Protein AF-A0A3B6I7L6-F1 (afdb_monomer_lite)

Structure (mmCIF, N/CA/C/O backbone):
data_AF-A0A3B6I7L6-F1
#
_entry.id   AF-A0A3B6I7L6-F1
#
loop_
_atom_site.group_PDB
_atom_site.id
_atom_site.type_symbol
_atom_site.label_atom_id
_atom_site.label_alt_id
_atom_site.label_comp_id
_atom_site.label_asym_id
_atom_site.label_entity_id
_atom_site.label_seq_id
_atom_site.pdbx_PDB_ins_code
_atom_site.Cartn_x
_atom_site.Cartn_y
_atom_site.Cartn_z
_atom_site.occupancy
_atom_site.B_iso_or_equiv
_atom_site.auth_seq_id
_atom_site.auth_comp_id
_atom_site.auth_asym_id
_atom_site.auth_atom_id
_atom_site.pdbx_PDB_model_num
ATOM 1 N N . MET A 1 1 ? -26.886 33.917 -8.156 1.00 46.56 1 MET A N 1
ATOM 2 C CA . MET A 1 1 ? -27.695 32.728 -7.798 1.00 46.56 1 MET A CA 1
ATOM 3 C C . MET A 1 1 ? -28.020 31.845 -9.004 1.00 46.56 1 MET A C 1
ATOM 5 O O . MET A 1 1 ? -27.773 30.655 -8.909 1.00 46.56 1 MET A O 1
ATOM 9 N N . HIS A 1 2 ? -28.487 32.374 -10.147 1.00 42.12 2 HIS A N 1
ATOM 10 C CA . HIS A 1 2 ? -28.883 31.523 -11.289 1.00 42.12 2 HIS A CA 1
ATOM 11 C C . HIS A 1 2 ? -27.739 30.730 -11.961 1.00 42.12 2 HIS A C 1
ATOM 13 O O . HIS A 1 2 ? -27.967 29.593 -12.353 1.00 42.12 2 HIS A O 1
ATOM 19 N N . LEU A 1 3 ? -26.518 31.282 -12.040 1.00 40.34 3 LEU A N 1
ATOM 20 C CA . LEU A 1 3 ? -25.343 30.566 -12.575 1.00 40.34 3 LEU A CA 1
ATOM 21 C C . LEU A 1 3 ? -24.827 29.459 -11.636 1.00 40.34 3 LEU A C 1
ATOM 23 O O . LEU A 1 3 ? -24.464 28.384 -12.095 1.00 40.34 3 LEU A O 1
ATOM 27 N N . TRP A 1 4 ? -24.875 29.680 -10.317 1.00 51.03 4 TRP A N 1
ATOM 28 C CA . TRP A 1 4 ? -24.400 28.702 -9.325 1.00 51.03 4 TRP A CA 1
ATOM 29 C C . TRP A 1 4 ? -25.272 27.442 -9.269 1.00 51.03 4 TRP A C 1
ATOM 31 O O . TRP A 1 4 ? -24.740 26.346 -9.141 1.00 51.03 4 TRP A O 1
ATOM 41 N N . ASN A 1 5 ? -26.594 27.573 -9.426 1.00 50.09 5 ASN A N 1
ATOM 42 C CA . ASN A 1 5 ? -27.493 26.412 -9.448 1.00 50.09 5 ASN A CA 1
ATOM 43 C C . ASN A 1 5 ? -27.327 25.531 -10.696 1.00 50.09 5 ASN A C 1
ATOM 45 O O . ASN A 1 5 ? -27.666 24.353 -10.639 1.00 50.09 5 ASN A O 1
ATOM 49 N N . ILE A 1 6 ? -26.820 26.079 -11.806 1.00 53.12 6 ILE A N 1
ATOM 50 C CA . ILE A 1 6 ? -26.620 25.321 -13.050 1.00 53.12 6 ILE A CA 1
ATOM 51 C C . ILE A 1 6 ? -25.268 24.595 -13.024 1.00 53.12 6 ILE A C 1
ATOM 53 O O . ILE A 1 6 ? -25.212 23.418 -13.364 1.00 53.12 6 ILE A O 1
ATOM 57 N N . GLU A 1 7 ? -24.196 25.249 -12.568 1.00 57.66 7 GLU A N 1
ATOM 58 C CA . GLU A 1 7 ? -22.850 24.650 -12.550 1.00 57.66 7 GLU A CA 1
ATOM 59 C C . GLU A 1 7 ? -22.595 23.734 -11.340 1.00 57.66 7 GLU A C 1
ATOM 61 O O . GLU A 1 7 ? -21.849 22.763 -11.452 1.00 57.66 7 GLU A O 1
ATOM 66 N N . LEU A 1 8 ? -23.226 23.995 -10.187 1.00 63.06 8 LEU A N 1
ATOM 67 C CA . LEU A 1 8 ? -22.983 23.258 -8.935 1.00 63.06 8 LEU A CA 1
ATOM 68 C C . LEU A 1 8 ? -24.173 22.401 -8.481 1.00 63.06 8 LEU A C 1
ATOM 70 O O . LEU A 1 8 ? -24.167 21.889 -7.363 1.00 63.06 8 LEU A O 1
ATOM 74 N N . GLY A 1 9 ? -25.182 22.194 -9.334 1.00 63.81 9 GLY A N 1
ATOM 75 C CA . GLY A 1 9 ? -26.376 21.406 -8.992 1.00 63.81 9 GLY A CA 1
ATOM 76 C C . GLY A 1 9 ? -26.075 19.961 -8.562 1.00 63.81 9 GLY A C 1
ATOM 77 O O . GLY A 1 9 ? -26.798 19.408 -7.738 1.00 63.81 9 GLY A O 1
ATOM 78 N N . ASN A 1 10 ? -24.967 19.390 -9.052 1.00 76.50 10 ASN A N 1
ATOM 79 C CA . ASN A 1 10 ? -24.486 18.044 -8.711 1.00 76.50 10 ASN A CA 1
ATOM 80 C C . ASN A 1 10 ? -23.402 18.033 -7.615 1.00 76.50 10 ASN A C 1
ATOM 82 O O . ASN A 1 10 ? -22.779 17.000 -7.371 1.00 76.50 10 ASN A O 1
ATOM 86 N N . LEU A 1 11 ? -23.117 19.172 -6.976 1.00 78.81 11 LEU A N 1
ATOM 87 C CA . LEU A 1 11 ? -22.055 19.259 -5.980 1.00 78.81 11 LEU A CA 1
ATOM 88 C C . LEU A 1 11 ? -22.456 18.527 -4.692 1.00 78.81 11 LEU A C 1
ATOM 90 O O . LEU A 1 11 ? -23.230 19.035 -3.885 1.00 78.81 11 LEU A O 1
ATOM 94 N N . CYS A 1 12 ? -21.877 17.346 -4.477 1.00 82.56 12 CYS A N 1
ATOM 95 C CA . CYS A 1 12 ? -22.186 16.512 -3.313 1.00 82.56 12 CYS A CA 1
ATOM 96 C C . CYS A 1 12 ? -21.400 16.874 -2.047 1.00 82.56 12 CYS A C 1
ATOM 98 O O . CYS A 1 12 ? -21.863 16.582 -0.940 1.00 82.56 12 CYS A O 1
ATOM 100 N N . ILE A 1 13 ? -20.210 17.469 -2.195 1.00 84.69 13 ILE A N 1
ATOM 101 C CA . ILE A 1 13 ? -19.285 17.777 -1.098 1.00 84.69 13 ILE A CA 1
ATOM 102 C C . ILE A 1 13 ? -18.725 19.184 -1.301 1.00 84.69 13 ILE A C 1
ATOM 104 O O . ILE A 1 13 ? -18.129 19.466 -2.337 1.00 84.69 13 ILE A O 1
ATOM 108 N N . LEU A 1 14 ? -18.857 20.048 -0.294 1.00 82.31 14 LEU A N 1
ATOM 109 C CA . LEU A 1 14 ? -18.312 21.404 -0.315 1.00 82.31 14 LEU A CA 1
ATOM 110 C C . LEU A 1 14 ? -17.465 21.671 0.930 1.00 82.31 14 LEU A C 1
ATOM 112 O O . LEU A 1 14 ? -17.894 21.450 2.065 1.00 82.31 14 LEU A O 1
ATOM 116 N N . LYS A 1 15 ? -16.255 22.191 0.718 1.00 85.56 15 LYS A N 1
ATOM 117 C CA . LYS A 1 15 ? -15.345 22.625 1.777 1.00 85.56 15 LYS A CA 1
ATOM 118 C C . LYS A 1 15 ? -14.801 24.008 1.444 1.00 85.56 15 LYS A C 1
ATOM 120 O O . LYS A 1 15 ? -14.051 24.151 0.487 1.00 85.56 15 LYS A O 1
ATOM 125 N N . ILE A 1 16 ? -15.171 25.010 2.236 1.00 84.75 16 ILE A N 1
ATOM 126 C CA . ILE A 1 16 ? -14.876 26.416 1.939 1.00 84.75 16 ILE A CA 1
ATOM 127 C C . ILE A 1 16 ? -14.523 27.196 3.207 1.00 84.75 16 ILE A C 1
ATOM 129 O O . ILE A 1 16 ? -15.007 26.892 4.300 1.00 84.75 16 ILE A O 1
ATOM 133 N N . ALA A 1 17 ? -13.661 28.199 3.051 1.00 82.50 17 ALA A N 1
ATOM 134 C CA . ALA A 1 17 ? -13.371 29.189 4.077 1.00 82.50 17 ALA A CA 1
ATOM 135 C C . ALA A 1 17 ? -14.077 30.509 3.758 1.00 82.50 17 ALA A C 1
ATOM 137 O O . ALA A 1 17 ? -14.046 30.966 2.618 1.00 82.50 17 ALA A O 1
ATOM 138 N N . VAL A 1 18 ? -14.699 31.113 4.768 1.00 79.88 18 VAL A N 1
ATOM 139 C CA . VAL A 1 18 ? -15.426 32.383 4.669 1.00 79.88 18 VAL A CA 1
ATOM 140 C C . VAL A 1 18 ? -14.917 33.351 5.734 1.00 79.88 18 VAL A C 1
ATOM 142 O O . VAL A 1 18 ? -14.583 32.947 6.851 1.00 79.88 18 VAL A O 1
ATOM 145 N N . ASP A 1 19 ? -14.831 34.637 5.390 1.00 76.75 19 ASP A N 1
ATOM 146 C CA . ASP A 1 19 ? -14.319 35.657 6.314 1.00 76.75 19 ASP A CA 1
ATOM 147 C C . ASP A 1 19 ? -15.280 35.883 7.498 1.00 76.75 19 ASP A C 1
ATOM 149 O O . ASP A 1 19 ? -14.841 36.047 8.634 1.00 76.75 19 ASP A O 1
ATOM 153 N N . GLY A 1 20 ? -16.589 35.755 7.261 1.00 73.50 20 GLY A N 1
ATOM 154 C CA . GLY A 1 20 ? -17.639 35.736 8.278 1.00 73.50 20 GLY A CA 1
ATOM 155 C C . GLY A 1 20 ? -18.839 34.905 7.823 1.00 73.50 20 GLY A C 1
ATOM 156 O O . GLY A 1 20 ? -18.919 34.518 6.659 1.00 73.50 20 GLY A O 1
ATOM 157 N N . LEU A 1 21 ? -19.750 34.613 8.753 1.00 70.69 21 LEU A N 1
ATOM 158 C CA . LEU A 1 21 ? -21.004 33.911 8.475 1.00 70.69 21 LEU A CA 1
ATOM 159 C C . LEU A 1 21 ? -22.167 34.737 9.037 1.00 70.69 21 LEU A C 1
ATOM 161 O O . LEU A 1 21 ? -22.305 34.863 10.254 1.00 70.69 21 LEU A O 1
ATOM 165 N N . SER A 1 22 ? -22.968 35.338 8.163 1.00 66.50 22 SER A N 1
ATOM 166 C CA . SER A 1 22 ? -24.210 36.027 8.514 1.00 66.50 22 SER A CA 1
ATOM 167 C C . SER A 1 22 ? -25.404 35.069 8.477 1.00 66.50 22 SER A C 1
ATOM 169 O O . SER A 1 22 ? -25.329 33.978 7.911 1.00 66.50 22 SER A O 1
ATOM 171 N N . VAL A 1 23 ? -26.534 35.483 9.060 1.00 61.34 23 VAL A N 1
ATOM 172 C CA . VAL A 1 23 ? -27.793 34.713 9.007 1.00 61.34 23 VAL A CA 1
ATOM 173 C C . VAL A 1 23 ? -28.225 34.456 7.554 1.00 61.34 23 VAL A C 1
ATOM 175 O O . VAL A 1 23 ? -28.675 33.359 7.242 1.00 61.34 23 VAL A O 1
ATOM 178 N N . ASN A 1 24 ? -27.989 35.415 6.652 1.00 59.25 24 ASN A N 1
ATOM 179 C CA . ASN A 1 24 ? -28.348 35.315 5.233 1.00 59.25 24 ASN A CA 1
ATOM 180 C C . ASN A 1 24 ? -27.401 34.399 4.429 1.00 59.25 24 ASN A C 1
ATOM 182 O O . ASN A 1 24 ? -27.787 33.886 3.382 1.00 59.25 24 ASN A O 1
ATOM 186 N N . ASP A 1 25 ? -26.170 34.156 4.899 1.00 62.97 25 ASP A N 1
ATOM 187 C CA . ASP A 1 25 ? -25.215 33.277 4.199 1.00 62.97 25 ASP A CA 1
ATOM 188 C C . ASP A 1 25 ? -25.602 31.797 4.322 1.00 62.97 25 ASP A C 1
ATOM 190 O O . ASP A 1 25 ? -25.309 30.989 3.438 1.00 62.97 25 ASP A O 1
ATOM 194 N N . VAL A 1 26 ? -26.315 31.443 5.397 1.00 63.81 26 VAL A N 1
ATOM 195 C CA . VAL A 1 26 ? -26.872 30.097 5.590 1.00 63.81 26 VAL A CA 1
ATOM 196 C C . VAL A 1 26 ? -27.931 29.788 4.525 1.00 63.81 26 VAL A C 1
ATOM 198 O O . VAL A 1 26 ? -28.040 28.641 4.094 1.00 63.81 26 VAL A O 1
ATOM 201 N N . ASP A 1 27 ? -28.650 30.800 4.031 1.00 63.44 27 ASP A N 1
ATOM 202 C CA . ASP A 1 27 ? -29.671 30.633 2.992 1.00 63.44 27 ASP A CA 1
ATOM 203 C C . ASP A 1 27 ? -29.086 30.322 1.612 1.00 63.44 27 ASP A C 1
ATOM 205 O O . ASP A 1 27 ? -29.708 29.612 0.828 1.00 63.44 27 ASP A O 1
ATOM 209 N N . ILE A 1 28 ? -27.869 30.777 1.306 1.00 61.56 28 ILE A N 1
ATOM 210 C CA . ILE A 1 28 ? -27.214 30.464 0.024 1.00 61.56 28 ILE A CA 1
ATOM 211 C C . ILE A 1 28 ? -26.901 28.963 -0.066 1.00 61.56 28 ILE A C 1
ATOM 213 O O . ILE A 1 28 ? -27.031 28.355 -1.128 1.00 61.56 28 ILE A O 1
ATOM 217 N N . LEU A 1 29 ? -26.555 28.341 1.064 1.00 63.69 29 LEU A N 1
ATOM 218 C CA . LEU A 1 29 ? -26.261 26.908 1.155 1.00 63.69 29 LEU A CA 1
ATOM 219 C C . LEU A 1 29 ? -27.509 26.036 0.967 1.00 63.69 29 LEU A C 1
ATOM 221 O O . LEU A 1 29 ? -27.386 24.887 0.551 1.00 63.69 29 LEU A O 1
ATOM 225 N N . ARG A 1 30 ? -28.704 26.597 1.203 1.00 65.00 30 ARG A N 1
ATOM 226 C CA . ARG A 1 30 ? -29.997 25.937 0.955 1.00 65.00 30 ARG A CA 1
ATOM 227 C C . ARG A 1 30 ? -30.275 25.703 -0.533 1.00 65.00 30 ARG A C 1
ATOM 229 O O . ARG A 1 30 ? -31.152 24.913 -0.864 1.00 65.00 30 ARG A O 1
ATOM 236 N N . GLY A 1 31 ? -29.563 26.393 -1.427 1.00 65.50 31 GLY A N 1
ATOM 237 C CA . GLY A 1 31 ? -29.753 26.299 -2.876 1.00 65.50 31 GLY A CA 1
ATOM 238 C C . GLY A 1 31 ? -29.093 25.091 -3.547 1.00 65.50 31 GLY A C 1
ATOM 239 O O . GLY A 1 31 ? -29.292 24.914 -4.743 1.00 65.50 31 GLY A O 1
ATOM 240 N N . LEU A 1 32 ? -28.317 24.272 -2.821 1.00 74.44 32 LEU A N 1
ATOM 241 C CA . LEU A 1 32 ? -27.542 23.160 -3.388 1.00 74.44 32 LEU A CA 1
ATOM 242 C C . LEU A 1 32 ? -28.228 21.801 -3.127 1.00 74.44 32 LEU A C 1
ATOM 244 O O . LEU A 1 32 ? -28.000 21.193 -2.080 1.00 74.44 32 LEU A O 1
ATOM 248 N N . PRO A 1 33 ? -29.046 21.282 -4.066 1.00 75.75 33 PRO A N 1
ATOM 249 C CA . PRO A 1 33 ? -29.928 20.140 -3.810 1.00 75.75 33 PRO A CA 1
ATOM 250 C C . PRO A 1 33 ? -29.195 18.801 -3.642 1.00 75.75 33 PRO A C 1
ATOM 252 O O . PRO A 1 33 ? -29.724 17.901 -2.997 1.00 75.75 33 PRO A O 1
ATOM 255 N N . ALA A 1 34 ? -27.991 18.651 -4.203 1.00 80.69 34 ALA A N 1
ATOM 256 C CA . ALA A 1 34 ? -27.191 17.429 -4.090 1.00 80.69 34 ALA A CA 1
ATOM 257 C C . ALA A 1 34 ? -26.204 17.446 -2.908 1.00 80.69 34 ALA A C 1
ATOM 259 O O . ALA A 1 34 ? -25.501 16.459 -2.692 1.00 80.69 34 ALA A O 1
ATOM 260 N N . LEU A 1 35 ? -26.121 18.539 -2.139 1.00 84.50 35 LEU A N 1
ATOM 261 C CA . LEU A 1 35 ? -25.069 18.718 -1.142 1.00 84.50 35 LEU A CA 1
ATOM 262 C C . LEU A 1 35 ? -25.280 17.818 0.082 1.00 84.50 35 LEU A C 1
ATOM 264 O O . LEU A 1 35 ? -26.061 18.115 0.982 1.00 84.50 35 LEU A O 1
ATOM 268 N N . THR A 1 36 ? -24.517 16.729 0.136 1.00 88.94 36 THR A N 1
ATOM 269 C CA . THR A 1 36 ? -24.565 15.743 1.226 1.00 88.94 36 THR A CA 1
ATOM 270 C C . THR A 1 36 ? -23.543 15.998 2.332 1.00 88.94 36 THR A C 1
ATOM 272 O O . THR A 1 36 ? -23.755 15.558 3.463 1.00 88.94 36 THR A O 1
ATOM 275 N N . ALA A 1 37 ? -22.457 16.726 2.054 1.00 89.00 37 ALA A N 1
ATOM 276 C CA . ALA A 1 37 ? -21.430 17.043 3.043 1.00 89.00 37 ALA A CA 1
ATOM 277 C C . ALA A 1 37 ? -20.920 18.483 2.916 1.00 89.00 37 ALA A C 1
ATOM 279 O O . ALA A 1 37 ? -20.430 18.889 1.864 1.00 89.00 37 ALA A O 1
ATOM 280 N N . LEU A 1 38 ? -20.957 19.231 4.020 1.00 86.25 38 LEU A N 1
ATOM 281 C CA . LEU A 1 38 ? -20.514 20.621 4.078 1.00 86.25 38 LEU A CA 1
ATOM 282 C C . LEU A 1 38 ? -19.487 20.839 5.193 1.00 86.25 38 LEU A C 1
ATOM 284 O O . LEU A 1 38 ? -19.699 20.451 6.340 1.00 86.25 38 LEU A O 1
ATOM 288 N N . SER A 1 39 ? -18.373 21.496 4.869 1.00 90.50 39 SER A N 1
ATOM 289 C CA . SER A 1 39 ? -17.377 21.975 5.833 1.00 90.50 39 SER A CA 1
ATOM 290 C C . SER A 1 39 ? -17.109 23.468 5.658 1.00 90.50 39 SER A C 1
ATOM 292 O O . SER A 1 39 ? -16.466 23.868 4.689 1.00 90.50 39 SER A O 1
ATOM 294 N N . LEU A 1 40 ? -17.543 24.277 6.624 1.00 86.94 40 LEU A N 1
ATOM 295 C CA . LEU A 1 40 ? -17.313 25.721 6.655 1.00 86.94 40 LEU A CA 1
ATOM 296 C C . LEU A 1 40 ? -16.207 26.081 7.646 1.00 86.94 40 LEU A C 1
ATOM 298 O O . LEU A 1 40 ? -16.237 25.678 8.811 1.00 86.94 40 LEU A O 1
ATOM 302 N N . TYR A 1 41 ? -15.250 26.875 7.177 1.00 85.19 41 TYR A N 1
ATOM 303 C CA . TYR A 1 41 ? -14.178 27.459 7.977 1.00 85.19 41 TYR A CA 1
ATOM 304 C C . TYR A 1 41 ? -14.440 28.961 8.106 1.00 85.19 41 TYR A C 1
ATOM 306 O O . TYR A 1 41 ? -14.166 29.724 7.187 1.00 85.19 41 TYR A O 1
ATOM 314 N N . VAL A 1 42 ? -15.019 29.375 9.228 1.00 83.75 42 VAL A N 1
ATOM 315 C CA . VAL A 1 42 ? -15.433 30.751 9.504 1.00 83.75 42 VAL A CA 1
ATOM 316 C C . VAL A 1 42 ? -14.306 31.470 10.234 1.00 83.75 42 VAL A C 1
ATOM 318 O O . VAL A 1 42 ? -13.971 31.129 11.371 1.00 83.75 42 VAL A O 1
ATOM 321 N N . LYS A 1 43 ? -13.706 32.469 9.584 1.00 79.56 43 LYS A N 1
ATOM 322 C CA . LYS A 1 43 ? -12.567 33.199 10.146 1.00 79.56 43 LYS A CA 1
ATOM 323 C C . LYS A 1 43 ? -12.979 34.082 11.323 1.00 79.56 43 LYS A C 1
ATOM 325 O O . LYS A 1 43 ? -12.320 34.035 12.361 1.00 79.56 43 LYS A O 1
ATOM 330 N N . LYS A 1 44 ? -14.071 34.842 11.188 1.00 73.62 44 LYS A N 1
ATOM 331 C CA . LYS A 1 44 ? -14.616 35.740 12.215 1.00 73.62 44 LYS A CA 1
ATOM 332 C C . LYS A 1 44 ? -16.026 35.313 12.622 1.00 73.62 44 LYS A C 1
ATOM 334 O O . LYS A 1 44 ? -16.944 35.342 11.803 1.00 73.62 44 LYS A O 1
ATOM 339 N N . SER A 1 45 ? -16.203 34.934 13.888 1.00 66.88 45 SER A N 1
ATOM 340 C CA . SER A 1 45 ? -17.530 34.592 14.416 1.00 66.88 45 SER A CA 1
ATOM 341 C C . SER A 1 45 ? -18.453 35.817 14.426 1.00 66.88 45 SER A C 1
ATOM 343 O O . SER A 1 45 ? -18.001 36.913 14.782 1.00 66.88 45 SER A O 1
ATOM 345 N N . PRO A 1 46 ? -19.735 35.666 14.051 1.00 66.88 46 PRO A N 1
ATOM 346 C CA . PRO A 1 46 ? -20.692 36.760 14.127 1.00 66.88 46 PRO A CA 1
ATOM 347 C C . PRO A 1 46 ? -20.974 37.136 15.585 1.00 66.88 46 PRO A C 1
ATOM 349 O O . PRO A 1 46 ? -21.019 36.282 16.464 1.00 66.88 46 PRO A O 1
ATOM 352 N N . GLY A 1 47 ? -21.220 38.424 15.837 1.00 60.88 47 GLY A N 1
ATOM 353 C CA . GLY A 1 47 ? -21.680 38.910 17.146 1.00 60.88 47 GLY A CA 1
ATOM 354 C C . GLY A 1 47 ? -23.158 38.615 17.438 1.00 60.88 47 GLY A C 1
ATOM 355 O O . GLY A 1 47 ? -23.687 39.119 18.420 1.00 60.88 47 GLY A O 1
ATOM 356 N N . ILE A 1 48 ? -23.825 37.847 16.571 1.00 68.06 48 ILE A N 1
ATOM 357 C CA . ILE A 1 48 ? -25.247 37.498 16.639 1.00 68.06 48 ILE A CA 1
ATOM 358 C C . ILE A 1 48 ? -25.422 35.977 16.544 1.00 68.06 48 ILE A C 1
ATOM 360 O O . ILE A 1 48 ? -24.578 35.282 15.975 1.00 68.06 48 ILE A O 1
ATOM 364 N N . LYS A 1 49 ? -26.527 35.460 17.091 1.00 72.06 49 LYS A N 1
ATOM 365 C CA . LYS A 1 49 ? -26.867 34.029 17.069 1.00 72.06 49 LYS A CA 1
ATOM 366 C C . LYS A 1 49 ? -27.204 33.568 15.647 1.00 72.06 49 LYS A C 1
ATOM 368 O O . LYS A 1 49 ? -28.059 34.160 14.994 1.00 72.06 49 LYS A O 1
ATOM 373 N N . ILE A 1 50 ? -26.559 32.497 15.185 1.00 77.00 50 ILE A N 1
ATOM 374 C CA . ILE A 1 50 ? -26.865 31.837 13.909 1.00 77.00 50 ILE A CA 1
ATOM 375 C C . ILE A 1 50 ? -27.974 30.812 14.153 1.00 77.00 50 ILE A C 1
ATOM 377 O O . ILE A 1 50 ? -27.861 29.981 15.057 1.00 77.00 50 ILE A O 1
ATOM 381 N N . ILE A 1 51 ? -29.031 30.861 13.343 1.00 77.81 51 ILE A N 1
ATOM 382 C CA . ILE A 1 51 ? -30.195 29.979 13.467 1.00 77.81 51 ILE A CA 1
ATOM 383 C C . ILE A 1 51 ? -30.318 29.120 12.207 1.00 77.81 51 ILE A C 1
ATOM 385 O O . ILE A 1 51 ? -30.504 29.634 11.106 1.00 77.81 51 ILE A O 1
ATOM 389 N N . PHE A 1 52 ? -30.244 27.802 12.380 1.00 81.69 52 PHE A N 1
ATOM 390 C CA . PHE A 1 52 ? -30.583 26.813 11.362 1.00 81.69 52 PHE A CA 1
ATOM 391 C C . PHE A 1 52 ? -32.051 26.417 11.552 1.00 81.69 52 PHE A C 1
ATOM 393 O O . PHE A 1 52 ? -32.360 25.646 12.457 1.00 81.69 52 PHE A O 1
ATOM 400 N N . GLY A 1 53 ? -32.942 26.996 10.740 1.00 74.56 53 GLY A N 1
ATOM 401 C CA . GLY A 1 53 ? -34.397 26.779 10.812 1.00 74.56 53 GLY A CA 1
ATOM 402 C C . GLY A 1 53 ? -34.965 25.777 9.794 1.00 74.56 53 GLY A C 1
ATOM 403 O O . GLY A 1 53 ? -34.268 25.370 8.864 1.00 74.56 53 GLY A O 1
ATOM 404 N N . MET A 1 54 ? -36.259 25.458 9.947 1.00 65.62 54 MET A N 1
ATOM 405 C CA . MET A 1 54 ? -37.061 24.421 9.249 1.00 65.62 54 MET A CA 1
ATOM 406 C C . MET A 1 54 ? -37.311 24.636 7.729 1.00 65.62 54 MET A C 1
ATOM 408 O O . MET A 1 54 ? -38.296 24.159 7.171 1.00 65.62 54 MET A O 1
ATOM 412 N N . ALA A 1 55 ? -36.463 25.363 7.000 1.00 56.38 55 ALA A N 1
ATOM 413 C CA . ALA A 1 55 ? -36.664 25.554 5.558 1.00 56.38 55 ALA A CA 1
ATOM 414 C C . ALA A 1 55 ? -35.974 24.444 4.743 1.00 56.38 55 ALA A C 1
ATOM 416 O O . ALA A 1 55 ? -34.822 24.108 5.008 1.00 56.38 55 ALA A O 1
ATOM 417 N N . ALA A 1 56 ? -36.660 23.932 3.714 1.00 55.31 56 ALA A N 1
ATOM 418 C CA . ALA A 1 56 ? -36.384 22.718 2.922 1.00 55.31 56 ALA A CA 1
ATOM 419 C C . ALA A 1 56 ? -34.995 22.560 2.239 1.00 55.31 56 ALA A C 1
ATOM 421 O O . ALA A 1 56 ? -34.807 21.640 1.446 1.00 55.31 56 ALA A O 1
ATOM 422 N N . GLY A 1 57 ? -34.015 23.419 2.517 1.00 61.22 57 GLY A N 1
ATOM 423 C CA . GLY A 1 57 ? -32.734 23.482 1.809 1.00 61.22 57 GLY A CA 1
ATOM 424 C C . GLY A 1 57 ? -31.641 22.508 2.249 1.00 61.22 57 GLY A C 1
ATOM 425 O O . GLY A 1 57 ? -30.668 22.341 1.526 1.00 61.22 57 GLY A O 1
ATOM 426 N N . PHE A 1 58 ? -31.763 21.862 3.412 1.00 70.94 58 PHE A N 1
ATOM 427 C CA . PHE A 1 58 ? -30.724 20.959 3.940 1.00 70.94 58 PHE A CA 1
ATOM 428 C C . PHE A 1 58 ? -31.137 19.486 3.956 1.00 70.94 58 PHE A C 1
ATOM 430 O O . PHE A 1 58 ? -30.533 18.663 4.641 1.00 70.94 58 PHE A O 1
ATOM 437 N N . THR A 1 59 ? -32.172 19.127 3.204 1.00 76.75 59 THR A N 1
ATOM 438 C CA . THR A 1 59 ? -32.720 17.767 3.201 1.00 76.75 59 THR A CA 1
ATOM 439 C C . THR A 1 59 ? -31.730 16.730 2.675 1.00 76.75 59 THR A C 1
ATOM 441 O O . THR A 1 59 ? -31.762 15.601 3.138 1.00 76.75 59 THR A O 1
ATOM 444 N N . ALA A 1 60 ? -30.809 17.072 1.771 1.00 81.88 60 ALA A N 1
ATOM 445 C CA . ALA A 1 60 ? -29.778 16.137 1.307 1.00 81.88 60 ALA A CA 1
ATOM 446 C C . ALA A 1 60 ? -28.578 16.011 2.265 1.00 81.88 60 ALA A C 1
ATOM 448 O O . ALA A 1 60 ? -27.803 15.054 2.160 1.00 81.88 60 ALA A O 1
ATOM 449 N N . LEU A 1 61 ? -28.409 16.960 3.191 1.00 85.06 61 LEU A N 1
ATOM 450 C CA . LEU A 1 61 ? -27.198 17.094 3.991 1.00 85.06 61 LEU A CA 1
ATOM 451 C C . LEU A 1 61 ? -27.116 15.993 5.054 1.00 85.06 61 LEU A C 1
ATOM 453 O O . LEU A 1 61 ? -27.972 15.893 5.924 1.00 85.06 61 LEU A O 1
ATOM 457 N N . LYS A 1 62 ? -26.045 15.195 5.000 1.00 89.62 62 LYS A N 1
ATOM 458 C CA . LYS A 1 62 ? -25.735 14.103 5.939 1.00 89.62 62 LYS A CA 1
ATOM 459 C C . LYS A 1 62 ? -24.582 14.439 6.882 1.00 89.62 62 LYS A C 1
ATOM 461 O O . LYS A 1 62 ? -24.490 13.865 7.967 1.00 89.62 62 LYS A O 1
ATOM 466 N N . TYR A 1 63 ? -23.709 15.365 6.484 1.00 90.31 63 TYR A N 1
ATOM 467 C CA . TYR A 1 63 ? -22.555 15.803 7.264 1.00 90.31 63 TYR A CA 1
ATOM 468 C C . TYR A 1 63 ? -22.417 17.326 7.271 1.00 90.31 63 TYR A C 1
ATOM 470 O O . TYR A 1 63 ? -22.319 17.946 6.211 1.00 90.31 63 TYR A O 1
ATOM 478 N N . LEU A 1 64 ? -22.314 17.914 8.463 1.00 89.06 64 LEU A N 1
ATOM 479 C CA . LEU A 1 64 ? -22.042 19.336 8.651 1.00 89.06 64 LEU A CA 1
ATOM 480 C C . LEU A 1 64 ? -20.859 19.532 9.597 1.00 89.06 64 LEU A C 1
ATOM 482 O O . LEU A 1 64 ? -20.858 19.057 10.734 1.00 89.06 64 LEU A O 1
ATOM 486 N N . LYS A 1 65 ? -19.859 20.286 9.142 1.00 91.25 65 LYS A N 1
ATOM 487 C CA . LYS A 1 65 ? -18.752 20.760 9.966 1.00 91.25 65 LYS A CA 1
ATOM 488 C C . LYS A 1 65 ? -18.680 22.278 9.949 1.00 91.25 65 LYS A C 1
ATOM 490 O O . LYS A 1 65 ? -18.513 22.875 8.890 1.00 91.25 65 LYS A O 1
ATOM 495 N N . LEU A 1 66 ? -18.703 22.878 11.133 1.00 88.44 66 LEU A N 1
ATOM 496 C CA . LEU A 1 66 ? -18.482 24.306 11.336 1.00 88.44 66 LEU A CA 1
ATOM 497 C C . LEU A 1 66 ? -17.217 24.489 12.172 1.00 88.44 66 LEU A C 1
ATOM 499 O O . LEU A 1 66 ? -17.121 23.965 13.282 1.00 88.44 66 LEU A O 1
ATOM 503 N N . ARG A 1 67 ? -16.234 25.207 11.629 1.00 88.25 67 ARG A N 1
ATOM 504 C CA . ARG A 1 67 ? -15.012 25.584 12.341 1.00 88.25 67 ARG A CA 1
ATOM 505 C C . ARG A 1 67 ? -14.929 27.098 12.458 1.00 88.25 67 ARG A C 1
ATOM 507 O O . ARG A 1 67 ? -14.794 27.765 11.441 1.00 88.25 67 ARG A O 1
ATOM 514 N N . PHE A 1 68 ? -14.954 27.615 13.677 1.00 84.06 68 PHE A N 1
ATOM 515 C CA . PHE A 1 68 ? -14.796 29.026 14.000 1.00 84.06 68 PHE A CA 1
ATOM 516 C C . PHE A 1 68 ? -13.361 29.286 14.446 1.00 84.06 68 PHE A C 1
ATOM 518 O O . PHE A 1 68 ? -12.913 28.759 15.463 1.00 84.06 68 PHE A O 1
ATOM 525 N N . MET A 1 69 ? -12.632 30.081 13.666 1.00 78.69 69 MET A N 1
ATOM 526 C CA . MET A 1 69 ? -11.209 30.343 13.897 1.00 78.69 69 MET A CA 1
ATOM 527 C C . MET A 1 69 ? -10.974 31.477 14.903 1.00 78.69 69 MET A C 1
ATOM 529 O O . MET A 1 69 ? -9.903 31.549 15.498 1.00 78.69 69 MET A O 1
ATOM 533 N N . SER A 1 70 ? -11.955 32.367 15.099 1.00 72.50 70 SER A N 1
ATOM 534 C CA . SER A 1 70 ? -11.894 33.422 16.116 1.00 72.50 70 SER A CA 1
ATOM 535 C C . SER A 1 70 ? -13.277 33.815 16.648 1.00 72.50 70 SER A C 1
ATOM 537 O O . SER A 1 70 ? -14.235 33.943 15.879 1.00 72.50 70 SER A O 1
ATOM 539 N N . GLY A 1 71 ? -13.374 34.044 17.961 1.00 65.75 71 GLY A N 1
ATOM 540 C CA . GLY A 1 71 ? -14.590 34.506 18.640 1.00 65.75 71 GLY A CA 1
ATOM 541 C C . GLY A 1 71 ? -15.587 33.393 18.990 1.00 65.75 71 GLY A C 1
ATOM 542 O O . GLY A 1 71 ? -15.424 32.244 18.587 1.00 65.75 71 GLY A O 1
ATOM 543 N N . MET A 1 72 ? -16.633 33.752 19.742 1.00 66.00 72 MET A N 1
ATOM 544 C CA . MET A 1 72 ? -17.747 32.852 20.065 1.00 66.00 72 MET A CA 1
ATOM 545 C C . MET A 1 72 ? -18.842 32.980 19.013 1.00 66.00 72 MET A C 1
ATOM 547 O O . MET A 1 72 ? -19.271 34.093 18.713 1.00 66.00 72 MET A O 1
ATOM 551 N N . ALA A 1 73 ? -19.308 31.849 18.487 1.00 71.00 73 ALA A N 1
ATOM 552 C CA . ALA A 1 73 ? -20.504 31.783 17.658 1.00 71.00 73 ALA A CA 1
ATOM 553 C C . ALA A 1 73 ? -21.604 31.039 18.419 1.00 71.00 73 ALA A C 1
ATOM 555 O O . ALA A 1 73 ? -21.421 29.885 18.807 1.00 71.00 73 ALA A O 1
ATOM 556 N N . TRP A 1 74 ? -22.745 31.699 18.618 1.00 76.69 74 TRP A N 1
ATOM 557 C CA . TRP A 1 74 ? -23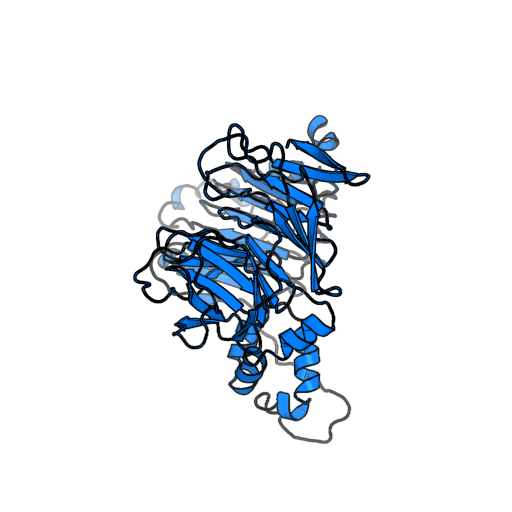.931 31.070 19.193 1.00 76.69 74 TRP A CA 1
ATOM 558 C C . TRP A 1 74 ? -24.724 30.387 18.090 1.00 76.69 74 TRP A C 1
ATOM 560 O O . TRP A 1 74 ? -25.051 31.020 17.085 1.00 76.69 74 TRP A O 1
ATOM 570 N N . LEU A 1 75 ? -25.052 29.114 18.292 1.00 82.50 75 LEU A N 1
ATOM 571 C CA . LEU A 1 75 ? -25.745 28.293 17.304 1.00 82.50 75 LEU A CA 1
ATOM 572 C C . LEU A 1 75 ? -27.085 27.814 17.862 1.00 82.50 75 LEU A C 1
ATOM 574 O O . LEU A 1 75 ? -27.149 27.273 18.968 1.00 82.50 75 LEU A O 1
ATOM 578 N N . LYS A 1 76 ? -28.153 27.992 17.082 1.00 82.75 76 LYS A N 1
ATOM 579 C CA . LYS A 1 76 ? -29.447 27.338 17.294 1.00 82.75 76 LYS A CA 1
ATOM 580 C C . LYS A 1 76 ? -29.732 26.402 16.126 1.00 82.75 76 LYS A C 1
ATOM 582 O O . LYS A 1 76 ? -29.695 26.841 14.980 1.00 82.75 76 LYS A O 1
ATOM 587 N N . PHE A 1 77 ? -30.060 25.157 16.432 1.00 85.25 77 PHE A N 1
ATOM 588 C CA . PHE A 1 77 ? -30.629 24.197 15.498 1.00 85.25 77 PHE A CA 1
ATOM 589 C C . PHE A 1 77 ? -32.085 23.977 15.897 1.00 85.25 77 PHE A C 1
ATOM 591 O O . PHE A 1 77 ? -32.352 23.531 17.013 1.00 85.25 77 PHE A O 1
ATOM 598 N N . GLU A 1 78 ? -33.010 24.391 15.036 1.00 84.06 78 GLU A N 1
ATOM 599 C CA . GLU A 1 78 ? -34.444 24.187 15.252 1.00 84.06 78 GLU A CA 1
ATOM 600 C C . GLU A 1 78 ? -34.851 22.768 14.862 1.00 84.06 78 GLU A C 1
ATOM 602 O O . GLU A 1 78 ? -34.140 22.101 14.099 1.00 84.06 78 GLU A O 1
ATOM 607 N N . ALA A 1 79 ? -35.993 22.317 15.382 1.00 79.56 79 ALA A N 1
ATOM 608 C CA . ALA A 1 79 ? -36.506 20.985 15.099 1.00 79.56 79 ALA A CA 1
ATOM 609 C C . ALA A 1 79 ? -36.573 20.731 13.583 1.00 79.56 79 ALA A C 1
ATOM 611 O O . ALA A 1 79 ? -37.064 21.564 12.816 1.00 79.56 79 ALA A O 1
ATOM 612 N N . ASP A 1 80 ? -36.034 19.588 13.157 1.00 72.31 80 ASP A N 1
ATOM 613 C CA . ASP A 1 80 ? -36.013 19.134 11.761 1.00 72.31 80 ASP A CA 1
ATOM 614 C C . ASP A 1 80 ? -35.383 20.102 10.738 1.00 72.31 80 ASP A C 1
ATOM 616 O O . ASP A 1 80 ? -35.597 19.964 9.533 1.00 72.31 80 ASP A O 1
ATOM 620 N N . ALA A 1 81 ? -34.540 21.051 11.167 1.00 76.56 81 ALA A N 1
ATOM 621 C CA . ALA A 1 81 ? -33.832 21.953 10.250 1.00 76.56 81 ALA A CA 1
ATOM 622 C C . ALA A 1 81 ? -32.963 21.208 9.216 1.00 76.56 81 ALA A C 1
ATOM 624 O O . ALA A 1 81 ? -32.712 21.712 8.119 1.00 76.56 81 ALA A O 1
ATOM 625 N N . MET A 1 82 ? -32.486 20.008 9.565 1.00 84.31 82 MET A N 1
ATOM 626 C CA . MET A 1 82 ? -31.659 19.149 8.715 1.00 84.31 82 MET A CA 1
ATOM 627 C C . MET A 1 82 ? -32.029 17.675 8.951 1.00 84.31 82 MET A C 1
ATOM 629 O O . MET A 1 82 ? -31.329 16.965 9.676 1.00 84.31 82 MET A O 1
ATOM 633 N N . PRO A 1 83 ? -33.136 17.189 8.368 1.00 81.12 83 PRO A N 1
ATOM 634 C CA . PRO A 1 83 ? -33.762 15.929 8.778 1.00 81.12 83 PRO A CA 1
ATOM 635 C C . PRO A 1 83 ? -32.914 14.684 8.481 1.00 81.12 83 PRO A C 1
ATOM 637 O O . PRO A 1 83 ? -33.083 13.663 9.137 1.00 81.12 83 PRO A O 1
ATOM 640 N N . ASN A 1 84 ? -31.980 14.762 7.527 1.00 84.69 84 ASN A N 1
ATOM 641 C CA . ASN A 1 84 ? -31.078 13.662 7.167 1.00 84.69 84 ASN A CA 1
ATOM 642 C C . ASN A 1 84 ? -29.647 13.847 7.700 1.00 84.69 84 ASN A C 1
ATOM 644 O O . ASN A 1 84 ? -28.753 13.073 7.339 1.00 84.69 84 ASN A O 1
ATOM 648 N N . LEU A 1 85 ? -29.411 14.863 8.539 1.00 87.31 85 LEU A N 1
ATOM 649 C CA . LEU A 1 85 ? -28.087 15.146 9.078 1.00 87.31 85 LEU A CA 1
ATOM 650 C C . LEU A 1 85 ? -27.698 14.070 10.080 1.00 87.31 85 LEU A C 1
ATOM 652 O O . LEU A 1 85 ? -28.144 14.095 11.216 1.00 87.31 85 LEU A O 1
ATOM 656 N N . TRP A 1 86 ? -26.803 13.176 9.675 1.00 85.62 86 TRP A N 1
ATOM 657 C CA . TRP A 1 86 ? -26.322 12.102 10.532 1.00 85.62 86 TRP A CA 1
ATOM 658 C C . TRP A 1 86 ? -25.180 12.547 11.451 1.00 85.62 86 TRP A C 1
ATOM 660 O O . TRP A 1 86 ? -25.094 12.086 12.588 1.00 85.62 86 TRP A O 1
ATOM 670 N N . LYS A 1 87 ? -24.303 13.451 10.987 1.00 88.75 87 LYS A N 1
ATOM 671 C CA . LYS A 1 87 ? -23.101 13.856 11.732 1.00 88.75 87 LYS A CA 1
ATOM 672 C C . LYS A 1 87 ? -22.864 15.364 11.748 1.00 88.75 87 LYS A C 1
ATOM 674 O O . LYS A 1 87 ? -22.662 15.979 10.699 1.00 88.75 87 LYS A O 1
ATOM 679 N N . LEU A 1 88 ? -22.774 15.927 12.954 1.00 89.00 88 LEU A N 1
ATOM 680 C CA . LEU A 1 88 ? -22.496 17.339 13.219 1.00 89.00 88 LEU A CA 1
ATOM 681 C C . LEU A 1 88 ? -21.167 17.513 13.972 1.00 89.00 88 LEU A C 1
ATOM 683 O O . LEU A 1 88 ? -20.944 16.938 15.039 1.00 89.00 88 LEU A O 1
ATOM 687 N N . ARG A 1 89 ? -20.258 18.328 13.426 1.00 90.56 89 ARG A N 1
ATOM 688 C CA . ARG A 1 89 ? -18.971 18.658 14.060 1.00 90.56 89 ARG A CA 1
ATOM 689 C C . ARG A 1 89 ? -18.798 20.159 14.221 1.00 90.56 89 ARG A C 1
ATOM 691 O O . ARG A 1 89 ? -18.674 20.881 13.235 1.00 90.56 89 ARG A O 1
ATOM 698 N N . LEU A 1 90 ? -18.694 20.604 15.464 1.00 88.88 90 LEU A N 1
ATOM 699 C CA . LEU A 1 90 ? -18.458 21.996 15.824 1.00 88.88 90 LEU A CA 1
ATOM 700 C C . LEU A 1 90 ? -17.035 22.140 16.366 1.00 88.88 90 LEU A C 1
ATOM 702 O O . LEU A 1 90 ? -16.602 21.352 17.203 1.00 88.88 90 LEU A O 1
ATOM 706 N N . VAL A 1 91 ? -16.276 23.107 15.862 1.00 87.19 91 VAL A N 1
ATOM 707 C CA . VAL A 1 91 ? -14.902 23.375 16.303 1.00 87.19 91 VAL A CA 1
ATOM 708 C C . VAL A 1 91 ? -14.741 24.870 16.532 1.00 87.19 91 VAL A C 1
ATOM 710 O O . VAL A 1 91 ? -14.996 25.654 15.627 1.00 87.19 91 VAL A O 1
ATOM 713 N N . PHE A 1 92 ? -14.282 25.259 17.713 1.00 82.94 92 PHE A N 1
ATOM 714 C CA . PHE A 1 92 ? -14.011 26.640 18.099 1.00 82.94 92 PHE A CA 1
ATOM 715 C C . PHE A 1 92 ? -12.530 26.731 18.466 1.00 82.94 92 PHE A C 1
ATOM 717 O O . PHE A 1 92 ? -12.123 26.130 19.453 1.00 82.94 92 PHE A O 1
ATOM 724 N N . ASP A 1 93 ? -11.707 27.404 17.659 1.00 74.25 93 ASP A N 1
ATOM 725 C CA . ASP A 1 93 ? -10.246 27.431 17.852 1.00 74.25 93 ASP A CA 1
ATOM 726 C C . ASP A 1 93 ? -9.775 28.505 18.853 1.00 74.25 93 ASP A C 1
ATOM 728 O O . ASP A 1 93 ? -8.650 28.416 19.340 1.00 74.25 93 ASP A O 1
ATOM 732 N N . ALA A 1 94 ? -10.601 29.512 19.158 1.00 62.94 94 ALA A N 1
ATOM 733 C CA . ALA A 1 94 ? -10.256 30.567 20.110 1.00 62.94 94 ALA A CA 1
ATOM 734 C C . ALA A 1 94 ? -11.496 31.117 20.833 1.00 62.94 94 ALA A C 1
ATOM 736 O O . ALA A 1 94 ? -12.280 31.878 20.258 1.00 62.94 94 ALA A O 1
ATOM 737 N N . ILE A 1 95 ? -11.636 30.764 22.112 1.00 61.53 95 ILE A N 1
ATOM 738 C CA . ILE A 1 95 ? -12.582 31.397 23.041 1.00 61.53 95 ILE A CA 1
ATOM 739 C C . ILE A 1 95 ? -11.950 32.715 23.538 1.00 61.53 95 ILE A C 1
ATOM 741 O O . ILE A 1 95 ? -10.832 32.683 24.046 1.00 61.53 95 ILE A O 1
ATOM 745 N N . PRO A 1 96 ? -12.592 33.886 23.372 1.00 48.12 96 PRO A N 1
ATOM 746 C CA . PRO A 1 96 ? -12.080 35.149 23.898 1.00 48.12 96 PRO A CA 1
ATOM 747 C C . PRO A 1 96 ? -12.248 35.236 25.423 1.00 48.12 96 PRO A C 1
ATOM 749 O O . PRO A 1 96 ? -13.265 34.791 25.959 1.00 48.12 96 PRO A O 1
ATOM 752 N N . ARG A 1 97 ? -11.291 35.888 26.100 1.00 44.94 97 ARG A N 1
ATOM 753 C CA . ARG A 1 97 ? -11.392 36.213 27.530 1.00 44.94 97 ARG A CA 1
ATOM 754 C C . ARG A 1 97 ? -12.608 37.108 27.781 1.00 44.94 97 ARG A C 1
ATOM 756 O O . ARG A 1 97 ? -12.779 38.139 27.129 1.00 44.94 97 ARG A O 1
ATOM 763 N N . MET A 1 98 ? -13.452 36.724 28.736 1.00 43.84 98 MET A N 1
ATOM 764 C CA . MET A 1 98 ? -14.649 37.495 29.105 1.00 43.84 98 MET A CA 1
ATOM 765 C C . MET A 1 98 ? -14.333 38.791 29.874 1.00 43.84 98 MET A C 1
ATOM 767 O O . MET A 1 98 ? -15.203 39.653 29.986 1.00 43.84 98 MET A O 1
ATOM 771 N N . ASP A 1 99 ? -13.102 38.970 30.364 1.00 41.62 99 ASP A N 1
ATOM 772 C CA . ASP A 1 99 ? -12.677 40.180 31.082 1.00 41.62 99 ASP A CA 1
ATOM 773 C C . ASP A 1 99 ? -12.629 41.439 30.192 1.00 41.62 99 ASP A C 1
ATOM 775 O O . ASP A 1 99 ? -12.754 42.548 30.702 1.00 41.62 99 ASP A O 1
ATOM 779 N N . GLN A 1 100 ? -12.532 41.290 28.866 1.00 42.91 100 GLN A N 1
ATOM 780 C CA . GLN A 1 100 ? -12.408 42.414 27.928 1.00 42.91 100 GLN A CA 1
ATOM 781 C C . GLN A 1 100 ? -13.703 42.856 27.231 1.00 42.91 100 GLN A C 1
ATOM 783 O O . GLN A 1 100 ? -13.635 43.659 26.299 1.00 42.91 100 GLN A O 1
ATOM 788 N N . ARG A 1 101 ? -14.892 42.378 27.625 1.00 42.47 101 ARG A N 1
ATOM 789 C CA . ARG A 1 101 ? -16.125 42.745 26.895 1.00 42.47 101 ARG A CA 1
ATOM 790 C C . ARG A 1 101 ? -17.375 43.026 27.716 1.00 42.47 101 ARG A C 1
ATOM 792 O O . ARG A 1 101 ? -18.450 43.030 27.132 1.00 42.47 101 ARG A O 1
ATOM 799 N N . LEU A 1 102 ? -17.268 43.372 28.999 1.00 37.53 102 LEU A N 1
ATOM 800 C CA . LEU A 1 102 ? -18.420 43.932 29.729 1.00 37.53 102 LEU A CA 1
ATOM 801 C C . LEU A 1 102 ? -18.966 45.234 29.098 1.00 37.53 102 LEU A C 1
ATOM 803 O O . LEU A 1 102 ? -20.153 45.516 29.231 1.00 37.53 102 LEU A O 1
ATOM 807 N N . ASP A 1 103 ? -18.161 45.957 28.314 1.00 37.44 103 ASP A N 1
ATOM 808 C CA . ASP A 1 103 ? -18.558 47.247 27.730 1.00 37.44 103 ASP A CA 1
ATOM 809 C C . ASP A 1 103 ? -19.419 47.150 26.456 1.00 37.44 103 ASP A C 1
ATOM 811 O O . ASP A 1 103 ? -19.977 48.152 26.016 1.00 37.44 103 ASP A O 1
ATOM 815 N N . LEU A 1 104 ? -19.586 45.959 25.861 1.00 39.44 104 LEU A N 1
ATOM 816 C CA . LEU A 1 104 ? -20.494 45.770 24.714 1.00 39.44 104 LEU A CA 1
ATOM 817 C C . LEU A 1 104 ? -21.923 45.373 25.123 1.00 39.44 104 LEU A C 1
ATOM 819 O O . LEU A 1 104 ? -22.784 45.253 24.256 1.00 39.44 104 LEU A O 1
ATOM 823 N N . TYR A 1 105 ? -22.193 45.195 26.421 1.00 42.91 105 TYR A N 1
ATOM 824 C CA . TYR A 1 105 ? -23.464 44.662 26.939 1.00 42.91 105 TYR A CA 1
ATOM 825 C C . TYR A 1 105 ? -24.352 45.705 27.640 1.00 42.91 105 TYR A C 1
ATOM 827 O O . TYR A 1 105 ? -25.248 45.344 28.403 1.00 42.91 105 TYR A O 1
ATOM 835 N N . LEU A 1 106 ? -24.126 46.997 27.389 1.00 37.22 106 LEU A N 1
ATOM 836 C CA . LEU A 1 106 ? -24.894 48.091 28.000 1.00 37.22 106 LEU A CA 1
ATOM 837 C C . LEU A 1 106 ? -26.132 48.527 27.200 1.00 37.22 106 LEU A C 1
ATOM 839 O O . LEU A 1 106 ? -26.930 49.310 27.717 1.00 37.22 106 LEU A O 1
ATOM 843 N N . ASP A 1 107 ? -26.335 48.022 25.979 1.00 39.84 107 ASP A N 1
ATOM 844 C CA . ASP A 1 107 ? -27.472 48.442 25.158 1.00 39.84 107 ASP A CA 1
ATOM 845 C C . ASP A 1 107 ? -28.718 47.572 25.414 1.00 39.84 107 ASP A C 1
ATOM 847 O O . ASP A 1 107 ? -28.778 46.386 25.071 1.00 39.84 107 ASP A O 1
ATOM 851 N N . ARG A 1 108 ? -29.730 48.166 26.063 1.00 38.94 108 ARG A N 1
ATOM 852 C CA . ARG A 1 108 ? -30.964 47.494 26.523 1.00 38.94 108 ARG A CA 1
ATOM 853 C C . ARG A 1 108 ? -31.799 46.880 25.396 1.00 38.94 108 ARG A C 1
ATOM 855 O O . ARG A 1 108 ? -32.646 46.036 25.681 1.00 38.94 108 ARG A O 1
ATOM 862 N N . GLU A 1 109 ? -31.581 47.265 24.142 1.00 38.28 109 GLU A N 1
ATOM 863 C CA . GLU A 1 109 ? -32.369 46.773 23.004 1.00 38.28 109 GLU A CA 1
ATOM 864 C C . GLU A 1 109 ? -31.905 45.400 22.476 1.00 38.28 109 GLU A C 1
ATOM 866 O O . GLU A 1 109 ? -32.717 44.660 21.919 1.00 38.28 109 GLU A O 1
ATOM 871 N N . GLN A 1 110 ? -30.656 44.973 22.722 1.00 40.41 110 GLN A N 1
ATOM 872 C CA . GLN A 1 110 ? -30.174 43.664 22.243 1.00 40.41 110 GLN A CA 1
ATOM 873 C C . GLN A 1 110 ? -30.766 42.469 23.011 1.00 40.41 110 GLN A C 1
ATOM 875 O O . GLN A 1 110 ? -30.846 41.373 22.459 1.00 40.41 110 GLN A O 1
ATOM 880 N N . TRP A 1 111 ? -31.265 42.664 24.239 1.00 34.53 111 TRP A N 1
ATOM 881 C CA . TRP A 1 111 ? -31.872 41.598 25.054 1.00 34.53 111 TRP A CA 1
ATOM 882 C C . TRP A 1 111 ? -33.177 41.028 24.476 1.00 34.53 111 TRP A C 1
ATOM 884 O O . TRP A 1 111 ? -33.544 39.901 24.811 1.00 34.53 111 TRP A O 1
ATOM 894 N N . LYS A 1 112 ? -33.857 41.737 23.562 1.00 36.94 112 LYS A N 1
ATOM 895 C CA . LYS A 1 112 ? -35.080 41.220 22.921 1.00 36.94 112 LYS A CA 1
ATOM 896 C C . LYS A 1 112 ? -34.814 40.021 21.995 1.00 36.94 112 LYS A C 1
ATOM 898 O O . LYS A 1 112 ? -35.710 39.206 21.814 1.00 36.94 112 LYS A O 1
ATOM 903 N N . GLN A 1 113 ? -33.594 39.850 21.471 1.00 40.44 113 GLN A N 1
ATOM 904 C CA . GLN A 1 113 ? -33.220 38.703 20.622 1.00 40.44 113 GLN A CA 1
ATOM 905 C C . GLN A 1 113 ? -32.789 37.444 21.403 1.00 40.44 113 GLN A C 1
ATOM 907 O O . GLN A 1 113 ? -32.576 36.392 20.799 1.00 40.44 113 GLN A O 1
ATOM 912 N N . TYR A 1 114 ? -32.708 37.508 22.738 1.00 41.78 114 TYR A N 1
ATOM 913 C CA . TYR A 1 114 ? -32.244 36.409 23.600 1.00 41.78 114 TYR A CA 1
ATOM 914 C C . TYR A 1 114 ? -33.380 35.666 24.334 1.00 41.78 114 TYR A C 1
ATOM 916 O O . TYR A 1 114 ? -33.150 35.027 25.357 1.00 41.78 114 TYR A O 1
ATOM 924 N N . GLN A 1 115 ? -34.608 35.684 23.803 1.00 35.75 115 GLN A N 1
ATOM 925 C CA . GLN A 1 115 ? -35.787 35.051 24.425 1.00 35.75 115 GLN A CA 1
ATOM 926 C C . GLN A 1 115 ? -35.791 33.501 24.469 1.00 35.75 115 GLN A C 1
ATOM 928 O O . GLN A 1 115 ? -36.751 32.919 24.965 1.00 35.75 115 GLN A O 1
ATOM 933 N N . HIS A 1 116 ? -34.734 32.806 24.025 1.00 36.56 116 HIS A N 1
ATOM 934 C CA . HIS A 1 116 ? -34.715 31.332 23.921 1.00 36.56 116 HIS A CA 1
ATOM 935 C C . HIS A 1 116 ? -33.458 30.657 24.504 1.00 36.56 116 HIS A C 1
ATOM 937 O O . HIS A 1 116 ? -32.894 29.743 23.903 1.00 36.56 116 HIS A O 1
ATOM 943 N N . GLY A 1 117 ? -33.026 31.091 25.690 1.00 47.69 117 GLY A N 1
ATOM 944 C CA . GLY A 1 117 ? -32.045 30.367 26.509 1.00 47.69 117 GLY A CA 1
ATOM 945 C C . GLY A 1 117 ? -30.589 30.822 26.356 1.00 47.69 117 GLY A C 1
ATOM 946 O O . GLY A 1 117 ? -30.201 31.439 25.364 1.00 47.69 117 GLY A O 1
ATOM 947 N N . THR A 1 118 ? -29.787 30.516 27.379 1.00 52.34 118 THR A N 1
ATOM 948 C CA . THR A 1 118 ? -28.417 31.021 27.595 1.00 52.34 118 THR A CA 1
ATOM 949 C C . THR A 1 118 ? -27.308 30.122 27.034 1.00 52.34 118 THR A C 1
ATOM 951 O O .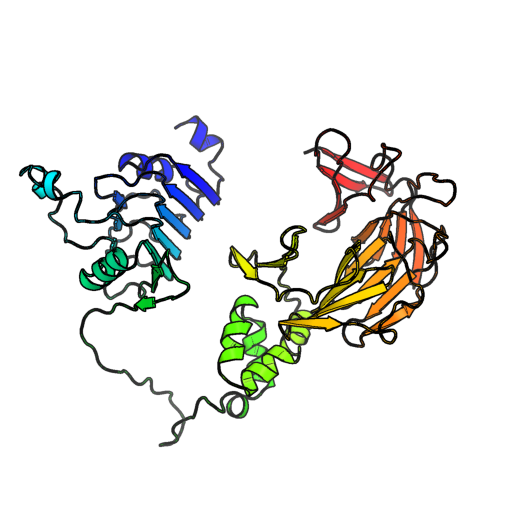 THR A 1 118 ? -26.135 30.483 27.116 1.00 52.34 118 THR A O 1
ATOM 954 N N . ALA A 1 119 ? -27.649 28.964 26.457 1.00 63.69 119 ALA A N 1
ATOM 955 C CA . ALA A 1 119 ? -26.673 27.994 25.962 1.00 63.69 119 ALA A CA 1
ATOM 956 C C . ALA A 1 119 ? -25.992 28.451 24.660 1.00 63.69 119 ALA A C 1
ATOM 958 O O . ALA A 1 119 ? -26.628 29.016 23.764 1.00 63.69 119 ALA A O 1
ATOM 959 N N . LEU A 1 120 ? -24.693 28.159 24.541 1.00 69.81 120 LEU A N 1
ATOM 960 C CA . LEU A 1 120 ? -23.885 28.487 23.363 1.00 69.81 120 LEU A CA 1
ATOM 961 C C . LEU A 1 120 ? -24.314 27.678 22.132 1.00 69.81 120 LEU A C 1
ATOM 963 O O . LEU A 1 120 ? -24.409 28.215 21.028 1.00 69.81 120 LEU A O 1
ATOM 967 N N . ILE A 1 121 ? -24.587 26.392 22.343 1.00 77.25 121 ILE A N 1
ATOM 968 C CA . ILE A 1 121 ? -25.155 25.485 21.352 1.00 77.25 121 ILE A CA 1
ATOM 969 C C . ILE A 1 121 ? -26.525 25.057 21.872 1.00 77.25 121 ILE A C 1
ATOM 971 O O . ILE A 1 121 ? -26.627 24.469 22.947 1.00 77.25 121 ILE A O 1
ATOM 975 N N . SER A 1 122 ? -27.572 25.361 21.114 1.00 76.56 122 SER A N 1
ATOM 976 C CA . SER A 1 122 ? -28.942 24.944 21.406 1.00 76.56 122 SER A CA 1
ATOM 977 C C . SER A 1 122 ? -29.434 24.053 20.279 1.00 76.56 122 SER A C 1
ATOM 979 O O . SER A 1 122 ? -29.507 24.512 19.140 1.00 76.56 122 SER A O 1
ATOM 981 N N . MET A 1 123 ? -29.784 22.811 20.595 1.00 78.06 123 MET A N 1
ATOM 982 C CA . MET A 1 123 ? -30.384 21.869 19.652 1.00 78.06 123 MET A CA 1
ATOM 983 C C . MET A 1 123 ? -31.776 21.484 20.146 1.00 78.06 123 MET A C 1
ATOM 985 O O . MET A 1 123 ? -31.936 20.961 21.250 1.00 78.06 123 MET A O 1
ATOM 989 N N . GLU A 1 124 ? -32.782 21.808 19.342 1.00 81.62 124 GLU A N 1
ATOM 990 C CA . GLU A 1 124 ? -34.094 21.167 19.407 1.00 81.62 124 GLU A CA 1
ATOM 991 C C . GLU A 1 124 ? -34.010 19.788 18.723 1.00 81.62 124 GLU A C 1
ATOM 993 O O . GLU A 1 124 ? -33.004 19.487 18.086 1.00 81.62 124 GLU A O 1
ATOM 998 N N . HIS A 1 125 ? -35.047 18.953 18.850 1.00 81.31 125 HIS A N 1
ATOM 999 C CA . HIS A 1 125 ? -35.011 17.564 18.379 1.00 81.31 125 HIS A CA 1
ATOM 1000 C C . HIS A 1 125 ? -34.626 17.440 16.891 1.00 81.31 125 HIS A C 1
ATOM 1002 O O . HIS A 1 125 ? -35.341 17.932 16.015 1.00 81.31 125 HIS A O 1
ATOM 1008 N N . MET A 1 126 ? -33.519 16.747 16.606 1.00 78.88 126 MET A N 1
ATOM 1009 C CA . MET A 1 126 ? -33.050 16.464 15.244 1.00 78.88 126 MET A CA 1
ATOM 1010 C C . MET A 1 126 ? -33.086 14.957 14.962 1.00 78.88 126 MET A C 1
ATOM 1012 O O . MET A 1 126 ? -32.113 14.243 15.203 1.00 78.88 126 MET A O 1
ATOM 1016 N N . ALA A 1 127 ? -34.197 14.469 14.401 1.00 72.56 127 ALA A N 1
ATOM 1017 C CA . ALA A 1 127 ? -34.489 13.035 14.275 1.00 72.56 127 ALA A CA 1
ATOM 1018 C C . ALA A 1 127 ? -33.444 12.206 13.490 1.00 72.56 127 ALA A C 1
ATOM 1020 O O . ALA A 1 127 ? -33.290 11.012 13.745 1.00 72.56 127 ALA A O 1
ATOM 1021 N N . GLY A 1 128 ? -32.718 12.813 12.544 1.00 72.81 128 GLY A N 1
ATOM 1022 C CA . GLY A 1 128 ? -31.687 12.136 11.741 1.00 72.81 128 GLY A CA 1
ATOM 1023 C C . GLY A 1 128 ? -30.298 12.056 12.384 1.00 72.81 128 GLY A C 1
ATOM 1024 O O . GLY A 1 128 ? -29.410 11.401 11.833 1.00 72.81 128 GLY A O 1
ATOM 1025 N N . LEU A 1 129 ? -30.094 12.721 13.524 1.00 80.88 129 LEU A N 1
ATOM 1026 C CA . LEU A 1 129 ? -28.780 12.951 14.113 1.00 80.88 129 LEU A CA 1
ATOM 1027 C C . LEU A 1 129 ? -28.256 11.717 14.851 1.00 80.88 129 LEU A C 1
ATOM 1029 O O . LEU A 1 129 ? -28.824 11.284 15.848 1.00 80.88 129 LEU A O 1
ATOM 1033 N N . GLY A 1 130 ? -27.136 11.167 14.379 1.00 78.56 130 GLY A N 1
ATOM 1034 C CA . GLY A 1 130 ? -26.470 10.016 14.992 1.00 78.56 130 GLY A CA 1
ATOM 1035 C C . GLY A 1 130 ? -25.219 10.380 15.794 1.00 78.56 130 GLY A C 1
ATOM 1036 O O . GLY A 1 130 ? -24.964 9.789 16.840 1.00 78.56 130 GLY A O 1
ATOM 1037 N N . GLU A 1 131 ? -24.435 11.356 15.329 1.00 82.75 131 GLU A N 1
ATOM 1038 C CA . GLU A 1 131 ? -23.173 11.760 15.960 1.00 82.75 131 GLU A CA 1
ATOM 1039 C C . GLU A 1 131 ? -23.060 13.283 16.067 1.00 82.75 131 GLU A C 1
ATOM 1041 O O . GLU A 1 131 ? -23.148 14.003 15.069 1.00 82.75 131 GLU A O 1
ATOM 1046 N N . VAL A 1 132 ? -22.768 13.778 17.273 1.00 83.50 132 VAL A N 1
ATOM 1047 C CA . VAL A 1 132 ? -22.484 15.197 17.514 1.00 83.50 132 VAL A CA 1
ATOM 1048 C C . VAL A 1 132 ? -21.224 15.340 18.343 1.00 83.50 132 VAL A C 1
ATOM 1050 O O . VAL A 1 132 ? -21.078 14.719 19.392 1.00 83.50 132 VAL A O 1
ATOM 1053 N N . SER A 1 133 ? -20.320 16.199 17.883 1.00 85.31 133 SER A N 1
ATOM 1054 C CA . SER A 1 133 ? -19.118 16.554 18.637 1.00 85.31 133 SER A CA 1
ATOM 1055 C C . SER A 1 133 ? -18.891 18.059 18.618 1.00 85.31 133 SER A C 1
ATOM 1057 O O . SER A 1 133 ? -19.079 18.708 17.584 1.00 85.31 133 SER A O 1
ATOM 1059 N N . ALA A 1 134 ? -18.443 18.598 19.747 1.00 84.38 134 ALA A N 1
ATOM 1060 C CA . ALA A 1 134 ? -18.015 19.979 19.880 1.00 84.38 134 ALA A CA 1
ATOM 1061 C C . ALA A 1 134 ? -16.599 20.026 20.464 1.00 84.38 134 ALA A C 1
ATOM 1063 O O . ALA A 1 134 ? -16.322 19.450 21.512 1.00 84.38 134 ALA A O 1
ATOM 1064 N N . LYS A 1 135 ? -15.687 20.713 19.779 1.00 85.00 135 LYS A N 1
ATOM 1065 C CA . LYS A 1 135 ? -14.307 20.910 20.222 1.00 85.00 135 LYS A CA 1
ATOM 1066 C C . LYS A 1 135 ? -14.062 22.384 20.503 1.00 85.00 135 LYS A C 1
ATOM 1068 O O . LYS A 1 135 ? -14.293 23.212 19.628 1.00 85.00 135 LYS A O 1
ATOM 1073 N N . PHE A 1 136 ? -13.529 22.685 21.676 1.00 79.50 136 PHE A N 1
ATOM 1074 C CA . PHE A 1 136 ? -13.196 24.032 22.120 1.00 79.50 136 PHE A CA 1
ATOM 1075 C C . PHE A 1 136 ? -11.700 24.120 22.413 1.00 79.50 136 PHE A C 1
ATOM 1077 O O . PHE A 1 136 ? -11.188 23.397 23.264 1.00 79.50 136 PHE A O 1
ATOM 1084 N N . GLY A 1 137 ? -11.006 24.985 21.683 1.00 75.69 137 GLY A N 1
ATOM 1085 C CA . GLY A 1 137 ? -9.615 25.360 21.893 1.00 75.69 137 GLY A CA 1
ATOM 1086 C C . GLY A 1 137 ? -9.530 26.727 22.566 1.00 75.69 137 GLY A C 1
ATOM 1087 O O . GLY A 1 137 ? -10.217 27.668 22.163 1.00 75.69 137 GLY A O 1
ATOM 1088 N N . GLY A 1 138 ? -8.706 26.847 23.603 1.00 72.88 138 GLY A N 1
ATOM 1089 C CA . GLY A 1 138 ? -8.554 28.099 24.342 1.00 72.88 138 GLY A CA 1
ATOM 1090 C C . GLY A 1 138 ? -7.527 28.002 25.461 1.00 72.88 138 GLY A C 1
ATOM 1091 O O . GLY A 1 138 ? -6.978 26.930 25.713 1.00 72.88 138 GLY A O 1
ATOM 1092 N N . ALA A 1 139 ? -7.264 29.127 26.128 1.00 67.38 139 ALA A N 1
ATOM 1093 C CA . ALA A 1 139 ? -6.399 29.128 27.301 1.00 67.38 139 ALA A CA 1
ATOM 1094 C C . ALA A 1 139 ? -7.088 28.401 28.480 1.00 67.38 139 ALA A C 1
ATOM 1096 O O . ALA A 1 139 ? -8.322 28.369 28.545 1.00 67.38 139 ALA A O 1
ATOM 1097 N N . PRO A 1 140 ? -6.333 27.868 29.462 1.00 63.84 140 PRO A N 1
ATOM 1098 C CA . PRO A 1 140 ? -6.890 27.072 30.563 1.00 63.84 140 PRO A CA 1
ATOM 1099 C C . PRO A 1 140 ? -8.016 27.765 31.344 1.00 63.84 140 PRO A C 1
ATOM 1101 O O . PRO A 1 140 ? -8.991 27.122 31.726 1.00 63.84 140 PRO A O 1
ATOM 1104 N N . ALA A 1 141 ? -7.898 29.081 31.559 1.00 60.81 141 ALA A N 1
ATOM 1105 C CA . ALA A 1 141 ? -8.900 29.883 32.264 1.00 60.81 141 ALA A CA 1
ATOM 1106 C C . ALA A 1 141 ? -10.222 30.004 31.482 1.00 60.81 141 ALA A C 1
ATOM 1108 O O . ALA A 1 141 ? -11.298 29.987 32.080 1.00 60.81 141 ALA A O 1
ATOM 1109 N N . ASP A 1 142 ? -10.148 30.063 30.150 1.00 64.25 142 ASP A N 1
ATOM 1110 C CA . ASP A 1 142 ? -11.320 30.162 29.276 1.00 64.25 142 ASP A CA 1
ATOM 1111 C C . ASP A 1 142 ? -12.050 28.810 29.184 1.00 64.25 142 ASP A C 1
ATOM 1113 O O . ASP A 1 142 ? -13.281 28.755 29.166 1.00 64.25 142 ASP A O 1
ATOM 1117 N N . LEU A 1 143 ? -11.302 27.700 29.203 1.00 64.50 143 LEU A N 1
ATOM 1118 C CA . LEU A 1 143 ? -11.857 26.341 29.209 1.00 64.50 143 LEU A CA 1
ATOM 1119 C C . LEU A 1 143 ? -12.533 25.981 30.543 1.00 64.50 143 LEU A C 1
ATOM 1121 O O . LEU A 1 143 ? -13.565 25.307 30.535 1.00 64.50 143 LEU A O 1
ATOM 1125 N N . ASP A 1 144 ? -11.998 26.451 31.678 1.00 60.91 144 ASP A N 1
ATOM 1126 C CA . ASP A 1 144 ? -12.634 26.283 32.995 1.00 60.91 144 ASP A CA 1
ATOM 1127 C C . ASP A 1 144 ? -13.979 27.021 33.056 1.00 60.91 144 ASP A C 1
ATOM 1129 O O . ASP A 1 144 ? -14.972 26.465 33.523 1.00 60.91 144 ASP A O 1
ATOM 1133 N N . TYR A 1 145 ? -14.063 28.227 32.489 1.00 58.75 145 TYR A N 1
ATOM 1134 C CA . TYR A 1 145 ? -15.324 28.959 32.370 1.00 58.75 145 TYR A CA 1
ATOM 1135 C C . TYR A 1 145 ? -16.350 28.222 31.498 1.00 58.75 145 TYR A C 1
ATOM 1137 O O . TYR A 1 145 ? -17.485 28.012 31.931 1.00 58.75 145 TYR A O 1
ATOM 1145 N N . VAL A 1 146 ? -15.945 27.755 30.310 1.00 60.25 146 VAL A N 1
ATOM 1146 C CA . VAL A 1 146 ? -16.794 26.950 29.413 1.00 60.25 146 VAL A CA 1
ATOM 1147 C C . VAL A 1 146 ? -17.324 25.702 30.128 1.00 60.25 146 VAL A C 1
ATOM 1149 O O . VAL A 1 146 ? -18.504 25.381 30.002 1.00 60.25 146 VAL A O 1
ATOM 1152 N N . SER A 1 147 ? -16.512 25.050 30.964 1.00 60.03 147 SER A N 1
ATOM 1153 C CA . SER A 1 147 ? -16.953 23.887 31.745 1.00 60.03 147 SER A CA 1
ATOM 1154 C C . SER A 1 147 ? -18.038 24.191 32.795 1.00 60.03 147 SER A C 1
ATOM 1156 O O . SER A 1 147 ? -18.813 23.299 33.135 1.00 60.03 147 SER A O 1
ATOM 1158 N N . ARG A 1 148 ? -18.137 25.437 33.287 1.00 54.41 148 ARG A N 1
ATOM 1159 C CA . ARG A 1 148 ? -19.061 25.837 34.368 1.00 54.41 148 ARG A CA 1
ATOM 1160 C C . ARG A 1 148 ? -20.429 26.325 33.884 1.00 54.41 148 ARG A C 1
ATOM 1162 O O . ARG A 1 148 ? -21.392 26.234 34.637 1.00 54.41 148 ARG A O 1
ATOM 1169 N N . ILE A 1 149 ? -20.528 26.857 32.664 1.00 51.22 149 ILE A N 1
ATOM 1170 C CA . ILE A 1 149 ? -21.729 27.581 32.195 1.00 51.22 149 ILE A CA 1
ATOM 1171 C C . ILE A 1 149 ? -22.784 26.724 31.479 1.00 51.22 149 ILE A C 1
ATOM 1173 O O . ILE A 1 149 ? -23.828 27.253 31.112 1.00 51.22 149 ILE A O 1
ATOM 1177 N N . GLY A 1 150 ? -22.549 25.425 31.270 1.00 54.69 150 GLY A N 1
ATOM 1178 C CA . GLY A 1 150 ? -23.466 24.584 30.489 1.00 54.69 150 GLY A CA 1
ATOM 1179 C C . GLY A 1 150 ? -23.449 24.966 29.004 1.00 54.69 150 GLY A C 1
ATOM 1180 O O . GLY A 1 150 ? -24.308 25.682 28.501 1.00 54.69 150 GLY A O 1
ATOM 1181 N N . VAL A 1 151 ? -22.434 24.485 28.285 1.00 63.25 151 VAL A N 1
ATOM 1182 C CA . VAL A 1 151 ? -22.127 24.839 26.881 1.00 63.25 151 VAL A CA 1
ATOM 1183 C C . VAL A 1 151 ? -23.228 24.442 25.893 1.00 63.25 151 VAL A C 1
ATOM 1185 O O . VAL A 1 151 ? -23.363 25.029 24.817 1.00 63.25 151 VAL A O 1
ATOM 1188 N N . VAL A 1 152 ? -23.998 23.423 26.253 1.00 65.88 152 VAL A N 1
ATOM 1189 C CA . VAL A 1 152 ? -24.900 22.706 25.364 1.00 65.88 152 VAL A CA 1
ATOM 1190 C C . VAL A 1 152 ? -26.264 22.580 26.028 1.00 65.88 152 VAL A C 1
ATOM 1192 O O . VAL A 1 152 ? -26.367 22.071 27.141 1.00 65.88 152 VAL A O 1
ATOM 1195 N N . SER A 1 153 ? -27.303 22.978 25.302 1.00 68.00 153 SER A N 1
ATOM 1196 C CA . SER A 1 153 ? -28.684 22.567 25.542 1.00 68.00 153 SER A CA 1
ATOM 1197 C C . SER A 1 153 ? -29.084 21.606 24.425 1.00 68.00 153 SER A C 1
ATOM 1199 O O . SER A 1 153 ? -28.993 21.973 23.251 1.00 68.00 153 SER A O 1
ATOM 1201 N N . ASN A 1 154 ? -29.466 20.378 24.777 1.00 70.31 154 ASN A N 1
ATOM 1202 C CA . ASN A 1 154 ? -29.831 19.332 23.824 1.00 70.31 154 ASN A CA 1
ATOM 1203 C C . ASN A 1 154 ? -31.175 18.699 24.197 1.00 70.31 154 ASN A C 1
ATOM 1205 O O . ASN A 1 154 ? -31.463 18.527 25.386 1.00 70.31 154 ASN A O 1
ATOM 1209 N N . HIS A 1 155 ? -31.973 18.322 23.200 1.00 68.12 155 HIS A N 1
ATOM 1210 C CA . HIS A 1 155 ? -33.210 17.589 23.434 1.00 68.12 155 HIS A CA 1
ATOM 1211 C C . HIS A 1 155 ? -32.897 16.170 23.967 1.00 68.12 155 HIS A C 1
ATOM 1213 O O . HIS A 1 155 ? -31.976 15.527 23.465 1.00 68.12 155 HIS A O 1
ATOM 1219 N N . PRO A 1 156 ? -33.640 15.628 24.957 1.00 62.41 156 PRO A N 1
ATOM 1220 C CA . PRO A 1 156 ? -33.334 14.321 25.559 1.00 62.41 156 PRO A CA 1
ATOM 1221 C C . PRO A 1 156 ? -33.322 13.130 24.587 1.00 62.41 156 PRO A C 1
ATOM 1223 O O . PRO A 1 156 ? -32.749 12.090 24.901 1.00 62.41 156 PRO A O 1
ATOM 1226 N N . SER A 1 157 ? -33.980 13.270 23.434 1.00 65.06 157 SER A N 1
ATOM 1227 C CA . SER A 1 157 ? -34.063 12.245 22.382 1.00 65.06 157 SER A CA 1
ATOM 1228 C C . SER A 1 157 ? -32.920 12.299 21.361 1.00 65.06 157 SER A C 1
ATOM 1230 O O . SER A 1 157 ? -32.853 11.424 20.502 1.00 65.06 157 SER A O 1
ATOM 1232 N N . ASP A 1 158 ? -32.039 13.295 21.445 1.00 70.44 158 ASP A N 1
ATOM 1233 C CA . ASP A 1 158 ? -30.902 13.464 20.539 1.00 70.44 158 ASP A CA 1
ATOM 1234 C C . ASP A 1 158 ? -29.635 12.797 21.117 1.00 70.44 158 ASP A C 1
ATOM 1236 O O . ASP A 1 158 ? -29.512 12.632 22.338 1.00 70.44 158 ASP A O 1
ATOM 1240 N N . PRO A 1 159 ? -28.653 12.409 20.280 1.00 65.56 159 PRO A N 1
ATOM 1241 C CA . PRO A 1 159 ? -27.414 11.787 20.747 1.00 65.56 159 PRO A CA 1
ATOM 1242 C C . PRO A 1 159 ? -26.626 12.692 21.709 1.00 65.56 159 PRO A C 1
ATOM 1244 O O . PRO A 1 159 ? -26.630 13.919 21.596 1.00 65.56 159 PRO A O 1
ATOM 1247 N N . ILE A 1 160 ? -25.898 12.073 22.647 1.00 70.56 160 ILE A N 1
ATOM 1248 C CA . ILE A 1 160 ? -25.025 12.785 23.592 1.00 70.56 160 ILE A CA 1
ATOM 1249 C C . ILE A 1 160 ? -23.943 13.533 22.807 1.00 70.56 160 ILE A C 1
ATOM 1251 O O . ILE A 1 160 ? -23.229 12.935 22.003 1.00 70.56 160 ILE A O 1
ATOM 1255 N N . ILE A 1 161 ? -23.791 14.830 23.078 1.00 74.31 161 ILE A N 1
ATOM 1256 C CA . ILE A 1 161 ? -22.738 15.635 22.457 1.00 74.31 161 ILE A CA 1
ATOM 1257 C C . ILE A 1 161 ? -21.393 15.317 23.123 1.00 74.31 161 ILE A C 1
ATOM 1259 O O . ILE A 1 161 ? -21.219 15.566 24.317 1.00 74.31 161 ILE A O 1
ATOM 1263 N N . ASP A 1 162 ? -20.427 14.812 22.348 1.00 73.69 162 ASP A N 1
ATOM 1264 C CA . ASP A 1 162 ? -19.037 14.658 22.804 1.00 73.69 162 ASP A CA 1
ATOM 1265 C C . ASP A 1 162 ? -18.349 16.030 22.831 1.00 73.69 162 ASP A C 1
ATOM 1267 O O . ASP A 1 162 ? -18.082 16.619 21.777 1.00 73.69 162 ASP A O 1
ATOM 1271 N N . VAL A 1 163 ? -18.086 16.560 24.030 1.00 76.69 163 VAL A N 1
ATOM 1272 C CA . VAL A 1 163 ? -17.437 17.863 24.220 1.00 76.69 163 VAL A CA 1
ATOM 1273 C C . VAL A 1 163 ? -15.972 17.677 24.611 1.00 76.69 163 VAL A C 1
ATOM 1275 O O . VAL A 1 163 ? -15.639 17.103 25.650 1.00 76.69 163 VAL A O 1
ATOM 1278 N N . GLN A 1 164 ? -15.079 18.217 23.784 1.00 77.75 164 GLN A N 1
ATOM 1279 C CA . GLN A 1 164 ? -13.632 18.174 23.989 1.00 77.75 164 GLN A CA 1
ATOM 1280 C C . GLN A 1 164 ? -13.093 19.577 24.266 1.00 77.75 164 GLN A C 1
ATOM 1282 O O . GLN A 1 164 ? -13.224 20.469 23.425 1.00 77.75 164 GLN A O 1
ATOM 1287 N N . LEU A 1 165 ? -12.462 19.758 25.428 1.00 73.19 165 LEU A N 1
ATOM 1288 C CA . LEU A 1 165 ? -11.751 20.979 25.806 1.00 73.19 165 LEU A CA 1
ATOM 1289 C C . LEU A 1 165 ? -10.253 20.750 25.591 1.00 73.19 165 LEU A C 1
ATOM 1291 O O . LEU A 1 165 ? -9.682 19.826 26.169 1.00 73.19 165 LEU A O 1
ATOM 1295 N N . VAL A 1 166 ? -9.629 21.573 24.749 1.00 73.25 166 VAL A N 1
ATOM 1296 C CA . VAL A 1 166 ? -8.221 21.435 24.364 1.00 73.25 166 VAL A CA 1
ATOM 1297 C C . VAL A 1 166 ? -7.461 22.694 24.744 1.00 73.25 166 VAL A C 1
ATOM 1299 O O . VAL A 1 166 ? -7.658 23.754 24.149 1.00 73.25 166 VAL A O 1
ATOM 1302 N N . ASP A 1 167 ? -6.596 22.555 25.746 1.00 67.69 167 ASP A N 1
ATOM 1303 C CA . ASP A 1 167 ? -5.695 23.611 26.198 1.00 67.69 167 ASP A CA 1
ATOM 1304 C C . ASP A 1 167 ? -4.635 23.902 25.127 1.00 67.69 167 ASP A C 1
ATOM 1306 O O . ASP A 1 167 ? -3.950 23.002 24.638 1.00 67.69 167 ASP A O 1
ATOM 1310 N N . SER A 1 168 ? -4.502 25.172 24.748 1.00 56.16 168 SER A N 1
ATOM 1311 C CA . SER A 1 168 ? -3.478 25.634 23.810 1.00 56.16 168 SER A CA 1
ATOM 1312 C C . SER A 1 168 ? -2.070 25.708 24.424 1.00 56.16 168 SER A C 1
ATOM 1314 O O . SER A 1 168 ? -1.107 25.881 23.677 1.00 56.16 168 SER A O 1
ATOM 1316 N N . GLY A 1 169 ? -1.933 25.564 25.752 1.00 50.72 169 GLY A N 1
ATOM 1317 C CA . GLY A 1 169 ? -0.674 25.704 26.494 1.00 50.72 169 GLY A CA 1
ATOM 1318 C C . GLY A 1 169 ? 0.007 24.410 26.963 1.00 50.72 169 GLY A C 1
ATOM 1319 O O . GLY A 1 169 ? 1.225 24.413 27.130 1.00 50.72 169 GLY A O 1
ATOM 1320 N N . THR A 1 170 ? -0.711 23.298 27.160 1.00 40.41 170 THR A N 1
ATOM 1321 C CA . THR A 1 170 ? -0.128 22.009 27.587 1.00 40.41 170 THR A CA 1
ATOM 1322 C C . THR A 1 170 ? -0.880 20.809 26.993 1.00 40.41 170 THR A C 1
ATOM 1324 O O . THR A 1 170 ? -2.092 20.856 26.823 1.00 40.41 170 THR A O 1
ATOM 1327 N N . HIS A 1 171 ? -0.171 19.716 26.657 1.00 40.41 171 HIS A N 1
ATOM 1328 C CA . HIS A 1 171 ? -0.741 18.435 26.186 1.00 40.41 171 HIS A CA 1
ATOM 1329 C C . HIS A 1 171 ? -1.531 17.713 27.304 1.00 40.41 171 HIS A C 1
ATOM 1331 O O . HIS A 1 171 ? -1.134 16.652 27.783 1.00 40.41 171 HIS A O 1
ATOM 1337 N N . GLY A 1 172 ? -2.636 18.304 27.753 1.00 38.47 172 GLY A N 1
ATOM 1338 C CA . GLY A 1 172 ? -3.572 17.716 28.704 1.00 38.47 172 GLY A CA 1
ATOM 1339 C C . GLY A 1 172 ? -4.995 17.781 28.161 1.00 38.47 172 GLY A C 1
ATOM 1340 O O . GLY A 1 172 ? -5.646 18.817 28.257 1.00 38.47 172 GLY A O 1
ATOM 1341 N N . ASP A 1 173 ? -5.489 16.673 27.607 1.00 40.00 173 ASP A N 1
ATOM 1342 C CA . ASP A 1 173 ? -6.884 16.554 27.171 1.00 40.00 173 ASP A CA 1
ATOM 1343 C C . ASP A 1 173 ? -7.806 16.388 28.392 1.00 40.00 173 ASP A C 1
ATOM 1345 O O . ASP A 1 173 ? -7.696 15.413 29.140 1.00 40.00 173 ASP A O 1
ATOM 1349 N N . LYS A 1 174 ? -8.768 17.303 28.575 1.00 43.12 174 LYS A N 1
ATOM 1350 C CA . LYS A 1 174 ? -9.907 17.100 29.485 1.00 43.12 174 LYS A CA 1
ATOM 1351 C C . LYS A 1 174 ? -11.162 16.820 28.657 1.00 43.12 174 LYS A C 1
ATOM 1353 O O . LYS A 1 174 ? -11.665 17.690 27.949 1.00 43.12 174 LYS A O 1
ATOM 1358 N N . ARG A 1 175 ? -11.688 15.595 28.759 1.00 41.47 175 ARG A N 1
ATOM 1359 C CA . ARG A 1 175 ? -13.002 15.222 28.209 1.00 41.47 175 ARG A CA 1
ATOM 1360 C C . ARG A 1 175 ? -14.078 15.444 29.259 1.00 41.47 175 ARG A C 1
ATOM 1362 O O . ARG A 1 175 ? -13.945 14.953 30.377 1.00 41.47 175 ARG A O 1
ATOM 1369 N N . ILE A 1 176 ? -15.140 16.150 28.888 1.00 44.47 176 ILE A N 1
ATOM 1370 C CA . ILE A 1 176 ? -16.321 16.323 29.735 1.00 44.47 176 ILE A CA 1
ATOM 1371 C C . ILE A 1 176 ? -17.517 15.772 28.964 1.00 44.47 176 ILE A C 1
ATOM 1373 O O . ILE A 1 176 ? -17.888 16.298 27.921 1.00 44.47 176 ILE A O 1
ATOM 1377 N N . SER A 1 177 ? -18.130 14.710 29.486 1.00 41.00 177 SER A N 1
ATOM 1378 C CA . SER A 1 177 ? -19.441 14.246 29.032 1.00 41.00 177 SER A CA 1
ATOM 1379 C C . SER A 1 177 ? -20.517 14.949 29.856 1.00 41.00 177 SER A C 1
ATOM 1381 O O . SER A 1 177 ? -20.602 14.720 31.064 1.00 41.00 177 SER A O 1
ATOM 1383 N N . ALA A 1 178 ? -21.331 15.802 29.239 1.00 38.06 178 ALA A N 1
ATOM 1384 C CA . ALA A 1 178 ? -22.445 16.452 29.925 1.00 38.06 178 ALA A CA 1
ATOM 1385 C C . ALA A 1 178 ? -23.735 15.622 29.771 1.00 38.06 178 ALA A C 1
ATOM 1387 O O . ALA A 1 178 ? -24.135 15.285 28.658 1.00 38.06 178 ALA A O 1
ATOM 1388 N N . ARG A 1 179 ? -24.389 15.304 30.894 1.00 35.75 179 ARG A N 1
ATOM 1389 C CA . ARG A 1 179 ? -25.779 14.820 30.976 1.00 35.75 179 ARG A CA 1
ATOM 1390 C C . ARG A 1 179 ? -26.593 15.831 31.786 1.00 35.75 179 ARG A C 1
ATOM 1392 O O . ARG A 1 179 ? -26.062 16.413 32.730 1.00 35.75 179 ARG A O 1
ATOM 1399 N N . SER A 1 180 ? -27.873 15.991 31.461 1.00 29.27 180 SER A N 1
ATOM 1400 C CA . SER A 1 180 ? -28.856 16.598 32.371 1.00 29.27 180 SER A CA 1
ATOM 1401 C C . SER A 1 180 ? -28.999 15.733 33.639 1.00 29.27 180 SER A C 1
ATOM 1403 O O . SER A 1 180 ? -28.763 14.522 33.556 1.00 29.27 180 SER A O 1
ATOM 1405 N N . PRO A 1 181 ? -29.351 16.295 34.812 1.00 27.39 181 PRO A N 1
ATOM 1406 C CA . PRO A 1 181 ? -29.383 15.524 36.049 1.00 27.39 181 PRO A CA 1
ATOM 1407 C C . PRO A 1 181 ? -30.485 14.451 36.027 1.00 27.39 181 PRO A C 1
ATOM 1409 O O . PRO A 1 181 ? -31.625 14.741 35.682 1.00 27.39 181 PRO A O 1
ATOM 1412 N N . GLU A 1 182 ? -30.091 13.251 36.465 1.00 29.89 182 GLU A N 1
ATOM 1413 C CA . GLU A 1 182 ? -30.889 12.085 36.884 1.00 29.89 182 GLU A CA 1
ATOM 1414 C C . GLU A 1 182 ? -31.570 11.201 35.817 1.00 29.89 182 GLU A C 1
ATOM 1416 O O . GLU A 1 182 ? -32.539 11.562 35.158 1.00 29.89 182 GLU A O 1
ATOM 1421 N N . SER A 1 183 ? -31.104 9.948 35.721 1.00 27.53 183 SER A N 1
ATOM 1422 C CA . SER A 1 183 ? -31.963 8.751 35.804 1.00 27.53 183 SER A CA 1
ATOM 1423 C C . SER A 1 183 ? -31.134 7.456 35.824 1.00 27.53 183 SER A C 1
ATOM 1425 O O . SER A 1 183 ? -30.045 7.342 35.258 1.00 27.53 183 SER A O 1
ATOM 1427 N N . THR A 1 184 ? -31.673 6.517 36.588 1.00 27.56 184 THR A N 1
ATOM 1428 C CA . THR A 1 184 ? -31.185 5.230 37.086 1.00 27.56 184 THR A CA 1
ATOM 1429 C C . THR A 1 184 ? -30.782 4.224 36.001 1.00 27.56 184 THR A C 1
ATOM 1431 O O . THR A 1 184 ? -31.316 4.204 34.895 1.00 27.56 184 THR A O 1
ATOM 1434 N N . SER A 1 185 ? -29.843 3.340 36.352 1.00 25.84 185 SER A N 1
ATOM 1435 C CA . SER A 1 185 ? -29.377 2.206 35.546 1.00 25.84 185 SER A CA 1
ATOM 1436 C C . SER A 1 185 ? -30.527 1.299 35.092 1.00 25.84 185 SER A C 1
ATOM 1438 O O . SER A 1 185 ? -31.251 0.772 35.935 1.00 25.84 185 SER A O 1
ATOM 1440 N N . CYS A 1 186 ? -30.644 1.042 33.789 1.00 23.28 186 CYS A N 1
ATOM 1441 C CA . CYS A 1 186 ? -31.481 -0.034 33.261 1.00 23.28 186 CYS A CA 1
ATOM 1442 C C . CYS A 1 186 ? -30.615 -1.253 32.933 1.00 23.28 186 CYS A C 1
ATOM 1444 O O . CYS A 1 186 ? -29.700 -1.172 32.113 1.00 23.28 186 CYS A O 1
ATOM 1446 N N . SER A 1 187 ? -30.918 -2.387 33.559 1.00 25.30 187 SER A N 1
ATOM 1447 C CA . SER A 1 187 ? -30.436 -3.706 33.161 1.00 25.30 187 SER A CA 1
ATOM 1448 C C . SER A 1 187 ? -31.277 -4.226 31.990 1.00 25.30 187 SER A C 1
ATOM 1450 O O . SER A 1 187 ? -32.504 -4.257 32.054 1.00 25.30 187 SER A O 1
ATOM 1452 N N . LEU A 1 188 ? -30.622 -4.643 30.906 1.00 26.25 188 LEU A N 1
ATOM 1453 C CA . LEU A 1 188 ? -31.276 -5.355 29.808 1.00 26.25 188 LEU A CA 1
ATOM 1454 C C . LEU A 1 188 ? -31.206 -6.859 30.080 1.00 26.25 188 LEU A C 1
ATOM 1456 O O . LEU A 1 188 ? -30.126 -7.437 30.187 1.00 26.25 188 LEU A O 1
ATOM 1460 N N . HIS A 1 189 ? -32.375 -7.482 30.205 1.00 25.77 189 HIS A N 1
ATOM 1461 C CA . HIS A 1 189 ? -32.532 -8.920 30.383 1.00 25.77 189 HIS A CA 1
ATOM 1462 C C . HIS A 1 189 ? -32.477 -9.616 29.014 1.00 25.77 189 HIS A C 1
ATOM 1464 O O . HIS A 1 189 ? -33.264 -9.294 28.125 1.00 25.77 189 HIS A O 1
ATOM 1470 N N . VAL A 1 190 ? -31.582 -10.593 28.845 1.00 31.44 190 VAL A N 1
ATOM 1471 C CA . VAL A 1 190 ? -31.630 -11.543 27.719 1.00 31.44 190 VAL A CA 1
ATOM 1472 C C . VAL A 1 190 ? -32.475 -12.753 28.148 1.00 31.44 190 VAL A C 1
ATOM 1474 O O . VAL A 1 190 ? -32.272 -13.241 29.266 1.00 31.44 190 VAL A O 1
ATOM 1477 N N . PRO A 1 191 ? -33.415 -13.261 27.327 1.00 29.56 191 PRO A N 1
ATOM 1478 C CA . PRO A 1 191 ? -34.162 -14.470 27.653 1.00 29.56 191 PRO A CA 1
ATOM 1479 C C . PRO A 1 191 ? -33.307 -15.707 27.348 1.00 29.56 191 PRO A C 1
ATOM 1481 O O . PRO A 1 191 ? -32.905 -15.908 26.204 1.00 29.56 191 PRO A O 1
ATOM 1484 N N . GLY A 1 192 ? -33.052 -16.549 28.357 1.00 37.06 192 GLY A N 1
ATOM 1485 C CA . GLY A 1 192 ? -32.581 -17.927 28.140 1.00 37.06 192 GLY A CA 1
ATOM 1486 C C . GLY A 1 192 ? -31.346 -18.405 28.912 1.00 37.06 192 GLY A C 1
ATOM 1487 O O . GLY A 1 192 ? -30.980 -19.563 28.751 1.00 37.06 192 GLY A O 1
ATOM 1488 N N . ALA A 1 193 ? -30.721 -17.594 29.770 1.00 34.72 193 ALA A N 1
ATOM 1489 C CA . ALA A 1 193 ? -29.659 -18.075 30.660 1.00 34.72 193 ALA A CA 1
ATOM 1490 C C . ALA A 1 193 ? -30.187 -18.202 32.094 1.00 34.72 193 ALA A C 1
ATOM 1492 O O . ALA A 1 193 ? -30.646 -17.225 32.687 1.00 34.72 193 ALA A O 1
ATOM 1493 N N . GLY A 1 194 ? -30.150 -19.422 32.631 1.00 33.19 194 GLY A N 1
ATOM 1494 C CA . GLY A 1 194 ? -30.467 -19.694 34.028 1.00 33.19 194 GLY A CA 1
ATOM 1495 C C . GLY A 1 194 ? -29.616 -18.844 34.976 1.00 33.19 194 GLY A C 1
ATOM 1496 O O . GLY A 1 194 ? -28.437 -18.609 34.731 1.00 33.19 194 GLY A O 1
ATOM 1497 N N . ALA A 1 195 ? -30.283 -18.371 36.025 1.00 35.97 195 ALA A N 1
ATOM 1498 C CA . ALA A 1 195 ? -29.800 -17.669 37.210 1.00 35.97 195 ALA A CA 1
ATOM 1499 C C . ALA A 1 195 ? -28.271 -17.487 37.382 1.00 35.97 195 ALA A C 1
ATOM 1501 O O . ALA A 1 195 ? -27.536 -18.435 37.643 1.00 35.97 195 ALA A O 1
ATOM 1502 N N . GLY A 1 196 ? -27.845 -16.219 37.431 1.00 37.03 196 GLY A N 1
ATOM 1503 C CA . GLY A 1 196 ? -26.925 -15.760 38.481 1.00 37.03 196 GLY A CA 1
ATOM 1504 C C . GLY A 1 196 ? -25.417 -15.804 38.224 1.00 37.03 196 GLY A C 1
ATOM 1505 O O . GLY A 1 196 ? -24.662 -15.681 39.183 1.00 37.03 196 GLY A O 1
ATOM 1506 N N . GLY A 1 197 ? -24.954 -15.941 36.981 1.00 35.28 197 GLY A N 1
ATOM 1507 C CA . GLY A 1 197 ? -23.539 -15.745 36.648 1.00 35.28 197 GLY A CA 1
ATOM 1508 C C . GLY A 1 197 ? -23.270 -14.322 36.167 1.00 35.28 197 GLY A C 1
ATOM 1509 O O . GLY A 1 197 ? -23.686 -13.961 35.068 1.00 35.28 197 GLY A O 1
ATOM 1510 N N . GLU A 1 198 ? -22.566 -13.511 36.953 1.00 38.78 198 GLU A N 1
ATOM 1511 C CA . GLU A 1 198 ? -22.010 -12.240 36.485 1.00 38.78 198 GLU A CA 1
ATOM 1512 C C . GLU A 1 198 ? -20.994 -12.545 35.367 1.00 38.78 198 GLU A C 1
ATOM 1514 O O . GLU A 1 198 ? -19.912 -13.084 35.610 1.00 38.78 198 GLU A O 1
ATOM 1519 N N . VAL A 1 199 ? -21.365 -12.299 34.105 1.00 43.44 199 VAL A N 1
ATOM 1520 C CA . VAL A 1 199 ? -20.477 -12.563 32.966 1.00 43.44 199 VAL A CA 1
ATOM 1521 C C . VAL A 1 199 ? -19.365 -11.525 32.994 1.00 43.44 199 VAL A C 1
ATOM 1523 O O . VAL A 1 199 ? -19.553 -10.368 32.621 1.00 43.44 199 VAL A O 1
ATOM 1526 N N . SER A 1 200 ? -18.180 -11.941 33.435 1.00 48.25 200 SER A N 1
ATOM 1527 C CA . SER A 1 200 ? -16.995 -11.101 33.340 1.00 48.25 200 SER A CA 1
ATOM 1528 C C . SER A 1 200 ? -16.645 -10.884 31.866 1.00 48.25 200 SER A C 1
ATOM 1530 O O . SER A 1 200 ? -16.217 -11.808 31.171 1.00 48.25 200 SER A O 1
ATOM 1532 N N . TRP A 1 201 ? -16.767 -9.639 31.394 1.00 52.56 201 TRP A N 1
ATOM 1533 C CA . TRP A 1 201 ? -16.350 -9.223 30.046 1.00 52.56 201 TRP A CA 1
ATOM 1534 C C . TRP A 1 201 ? -14.872 -9.524 29.746 1.00 52.56 201 TRP A C 1
ATOM 1536 O O . TRP A 1 201 ? -14.467 -9.535 28.585 1.00 52.56 201 TRP A O 1
ATOM 1546 N N . SER A 1 202 ? -14.073 -9.819 30.778 1.00 55.41 202 SER A N 1
ATOM 1547 C CA . SER A 1 202 ? -12.680 -10.244 30.640 1.00 55.41 202 SER A CA 1
ATOM 1548 C C . SER A 1 202 ? -12.503 -11.537 29.829 1.00 55.41 202 SER A C 1
ATOM 1550 O O . SER A 1 202 ? -11.452 -11.692 29.220 1.00 55.41 202 SER A O 1
ATOM 1552 N N . ASN A 1 203 ? -13.516 -12.414 29.743 1.00 64.62 203 ASN A N 1
ATOM 1553 C CA . ASN A 1 203 ? -13.427 -13.707 29.044 1.00 64.62 203 ASN A CA 1
ATOM 1554 C C . ASN A 1 203 ? -14.380 -13.841 27.838 1.00 64.62 203 ASN A C 1
ATOM 1556 O O . ASN A 1 203 ? -14.730 -14.944 27.421 1.00 64.62 203 ASN A O 1
ATOM 1560 N N . ILE A 1 204 ? -14.834 -12.735 27.244 1.00 71.00 204 ILE A N 1
ATOM 1561 C CA . ILE A 1 204 ? -15.807 -12.799 26.139 1.00 71.00 204 ILE A CA 1
ATOM 1562 C C . ILE A 1 204 ? -15.309 -13.611 24.932 1.00 71.00 204 ILE A C 1
ATOM 1564 O O . ILE A 1 204 ? -16.104 -14.321 24.325 1.00 71.00 204 ILE A O 1
ATOM 1568 N N . ILE A 1 205 ? -14.004 -13.593 24.631 1.00 72.50 205 ILE A N 1
ATOM 1569 C CA . ILE A 1 205 ? -13.408 -14.421 23.565 1.00 72.50 205 ILE A CA 1
ATOM 1570 C C . ILE A 1 205 ? -13.555 -15.917 23.882 1.00 72.50 205 ILE A C 1
ATOM 1572 O O . ILE A 1 205 ? -13.838 -16.702 22.978 1.00 72.50 205 ILE A O 1
ATOM 1576 N N . GLY A 1 206 ? -13.400 -16.314 25.149 1.00 72.62 206 GLY A N 1
ATOM 1577 C CA . GLY A 1 206 ? -13.624 -17.692 25.585 1.00 72.62 206 GLY A CA 1
ATOM 1578 C C . GLY A 1 206 ? -15.099 -18.097 25.546 1.00 72.62 206 GLY A C 1
ATOM 1579 O O . GLY A 1 206 ? -15.398 -19.245 25.237 1.00 72.62 206 GLY A O 1
ATOM 1580 N N . VAL A 1 207 ? -16.018 -17.158 25.800 1.00 72.81 207 VAL A N 1
ATOM 1581 C CA . VAL A 1 207 ? -17.471 -17.407 25.795 1.00 72.81 207 VAL A CA 1
ATOM 1582 C C . VAL A 1 207 ? -18.034 -17.538 24.378 1.00 72.81 207 VAL A C 1
ATOM 1584 O O . VAL A 1 207 ? -18.783 -18.472 24.108 1.00 72.81 207 VAL A O 1
ATOM 1587 N N . ILE A 1 208 ? -17.700 -16.617 23.468 1.00 76.88 208 ILE A N 1
ATOM 1588 C CA . ILE A 1 208 ? -18.274 -16.605 22.108 1.00 76.88 208 ILE A CA 1
ATOM 1589 C C . ILE A 1 208 ? -17.443 -17.402 21.093 1.00 76.88 208 ILE A C 1
ATOM 1591 O O . ILE A 1 208 ? -17.912 -17.687 19.994 1.00 76.88 208 ILE A O 1
ATOM 1595 N N . GLY A 1 209 ? -16.204 -17.746 21.450 1.00 78.88 209 GLY A N 1
ATOM 1596 C CA . GLY A 1 209 ? -15.249 -18.410 20.573 1.00 78.88 209 GLY A CA 1
ATOM 1597 C C . GLY A 1 209 ? -14.434 -17.434 19.717 1.00 78.88 209 GLY A C 1
ATOM 1598 O O . GLY A 1 209 ? -14.934 -16.439 19.183 1.00 78.88 209 GLY A O 1
ATOM 1599 N N . ARG A 1 210 ? -13.145 -17.752 19.551 1.00 83.88 210 ARG A N 1
ATOM 1600 C CA . ARG A 1 210 ? -12.168 -16.920 18.826 1.00 83.88 210 ARG A CA 1
ATOM 1601 C C . ARG A 1 210 ? -12.572 -16.661 17.371 1.00 83.88 210 ARG A C 1
ATOM 1603 O O . ARG A 1 210 ? -12.463 -15.528 16.907 1.00 83.88 210 ARG A O 1
ATOM 1610 N N . ASP A 1 211 ? -13.077 -17.676 16.677 1.00 85.75 211 ASP A N 1
ATOM 1611 C CA . ASP A 1 211 ? -13.440 -17.577 15.257 1.00 85.75 211 ASP A CA 1
ATOM 1612 C C . ASP A 1 211 ? -14.649 -16.668 15.029 1.00 85.75 211 ASP A C 1
ATOM 1614 O O . ASP A 1 211 ? -14.667 -15.865 14.090 1.00 85.75 211 ASP A O 1
ATOM 1618 N N . LEU A 1 212 ? -15.646 -16.747 15.916 1.00 82.56 212 LEU A N 1
ATOM 1619 C CA . LEU A 1 212 ? -16.814 -15.875 15.859 1.00 82.56 212 LEU A CA 1
ATOM 1620 C C . LEU A 1 212 ? -16.414 -14.430 16.170 1.00 82.56 212 LEU A C 1
ATOM 1622 O O . LEU A 1 212 ? -16.836 -13.509 15.475 1.00 82.56 212 LEU A O 1
ATOM 1626 N N . PHE A 1 213 ? -15.526 -14.236 17.147 1.00 82.94 213 PHE A N 1
ATOM 1627 C CA . PHE A 1 213 ? -14.982 -12.922 17.470 1.00 82.94 213 PHE A CA 1
ATOM 1628 C C . PHE A 1 213 ? -14.235 -12.296 16.277 1.00 82.94 213 PHE A C 1
ATOM 1630 O O . PHE A 1 213 ? -14.535 -11.166 15.891 1.00 82.94 213 PHE A O 1
ATOM 1637 N N . ILE A 1 214 ? -13.344 -13.041 15.609 1.00 88.19 214 ILE A N 1
ATOM 1638 C CA . ILE A 1 214 ? -12.666 -12.592 14.375 1.00 88.19 214 ILE A CA 1
ATOM 1639 C C . ILE A 1 214 ? -13.691 -12.288 13.266 1.00 88.19 214 ILE A C 1
ATOM 1641 O O . ILE A 1 214 ? -13.584 -11.275 12.568 1.00 88.19 214 ILE A O 1
ATOM 1645 N N . SER A 1 215 ? -14.730 -13.119 13.140 1.00 85.62 215 SER A N 1
ATOM 1646 C CA . SER A 1 215 ? -15.825 -12.930 12.180 1.00 85.62 215 SER A CA 1
ATOM 1647 C C . SER A 1 215 ? -16.672 -11.681 12.454 1.00 85.62 215 SER A C 1
ATOM 1649 O O . SER A 1 215 ? -17.275 -11.140 11.525 1.00 85.62 215 SER A O 1
ATOM 1651 N N . CYS A 1 216 ? -16.703 -11.179 13.686 1.00 85.44 216 CYS A N 1
ATOM 1652 C CA . CYS A 1 216 ? -17.274 -9.872 13.999 1.00 85.44 216 CYS A CA 1
ATOM 1653 C C . CYS A 1 216 ? -16.292 -8.749 13.637 1.00 85.44 216 CYS A C 1
ATOM 1655 O O . CYS A 1 216 ? -16.651 -7.829 12.904 1.00 85.44 216 CYS A O 1
ATOM 1657 N N . LEU A 1 217 ? -15.033 -8.859 14.073 1.00 87.38 217 LEU A N 1
ATOM 1658 C CA . LEU A 1 217 ? -14.027 -7.807 13.895 1.00 87.38 217 LEU A CA 1
ATOM 1659 C C . LEU A 1 217 ? -13.668 -7.517 12.432 1.00 87.38 217 LEU A C 1
ATOM 1661 O O . LEU A 1 217 ? -13.353 -6.377 12.097 1.00 87.38 217 LEU A O 1
ATOM 1665 N N . HIS A 1 218 ? -13.720 -8.504 11.536 1.00 89.31 218 HIS A N 1
ATOM 1666 C CA . HIS A 1 218 ? -13.366 -8.279 10.128 1.00 89.31 218 HIS A CA 1
ATOM 1667 C C . HIS A 1 218 ? -14.317 -7.311 9.396 1.00 89.31 218 HIS A C 1
ATOM 1669 O O . HIS A 1 218 ? -13.955 -6.801 8.338 1.00 89.31 218 HIS A O 1
ATOM 1675 N N . ARG A 1 219 ? -15.512 -7.066 9.957 1.00 85.25 219 ARG A N 1
ATOM 1676 C CA . ARG A 1 219 ? -16.529 -6.141 9.425 1.00 85.25 219 ARG A CA 1
ATOM 1677 C C . ARG A 1 219 ? -16.340 -4.705 9.909 1.00 85.25 219 ARG A C 1
ATOM 1679 O O . ARG A 1 219 ? -16.968 -3.801 9.373 1.00 85.25 219 ARG A O 1
ATOM 1686 N N . LEU A 1 220 ? -15.528 -4.523 10.945 1.00 86.12 220 LEU A N 1
ATOM 1687 C CA . LEU A 1 220 ? -15.266 -3.230 11.558 1.00 86.12 220 LEU A CA 1
ATOM 1688 C C . LEU A 1 220 ? -14.203 -2.463 10.776 1.00 86.12 220 LEU A C 1
ATOM 1690 O O . LEU A 1 220 ? -13.347 -3.062 10.111 1.00 86.12 220 LEU A O 1
ATOM 1694 N N . SER A 1 221 ? -14.242 -1.136 10.890 1.00 83.81 221 SER A N 1
ATOM 1695 C CA . SER A 1 221 ? -13.207 -0.297 10.294 1.00 83.81 221 SER A CA 1
ATOM 1696 C C . SER A 1 221 ? -11.877 -0.592 10.974 1.00 83.81 221 SER A C 1
ATOM 1698 O O . SER A 1 221 ? -11.803 -0.732 12.199 1.00 83.81 221 SER A O 1
ATOM 1700 N N . ARG A 1 222 ? -10.784 -0.623 10.208 1.00 84.75 222 ARG A N 1
ATOM 1701 C CA . ARG A 1 222 ? -9.444 -0.757 10.789 1.00 84.75 222 ARG A CA 1
ATOM 1702 C C . ARG A 1 222 ? -9.149 0.328 11.829 1.00 84.75 222 ARG A C 1
ATOM 1704 O O . ARG A 1 222 ? -8.395 0.076 12.770 1.00 84.75 222 ARG A O 1
ATOM 1711 N N . SER A 1 223 ? -9.744 1.513 11.690 1.00 81.12 223 SER A N 1
ATOM 1712 C CA . SER A 1 223 ? -9.581 2.613 12.647 1.00 81.12 223 SER A CA 1
ATOM 1713 C C . SER A 1 223 ? -10.039 2.256 14.074 1.00 81.12 223 SER A C 1
ATOM 1715 O O . SER A 1 223 ? -9.534 2.826 15.042 1.00 81.12 223 SER A O 1
ATOM 1717 N N . GLU A 1 224 ? -10.922 1.264 14.226 1.00 83.12 224 GLU A N 1
ATOM 1718 C CA . GLU A 1 224 ? -11.452 0.802 15.514 1.00 83.12 224 GLU A CA 1
ATOM 1719 C C . GLU A 1 224 ? -10.532 -0.221 16.196 1.00 83.12 224 GLU A C 1
ATOM 1721 O O . GLU A 1 224 ? -10.569 -0.384 17.417 1.00 83.12 224 GLU A O 1
ATOM 1726 N N . TYR A 1 225 ? -9.648 -0.883 15.442 1.00 86.00 225 TYR A N 1
ATOM 1727 C CA . TYR A 1 225 ? -8.809 -1.969 15.961 1.00 86.00 225 TYR A CA 1
ATOM 1728 C C . TYR A 1 225 ? -7.868 -1.519 17.075 1.00 86.00 225 TYR A C 1
ATOM 1730 O O . TYR A 1 225 ? -7.591 -2.299 17.982 1.00 86.00 225 TYR A O 1
ATOM 1738 N N . GLY A 1 226 ? -7.416 -0.262 17.053 1.00 82.81 226 GLY A N 1
ATOM 1739 C CA . GLY A 1 226 ? -6.607 0.300 18.136 1.00 82.81 226 GLY A CA 1
ATOM 1740 C C . GLY A 1 226 ? -7.371 0.380 19.462 1.00 82.81 226 GLY A C 1
ATOM 1741 O O . GLY A 1 226 ? -6.842 -0.025 20.496 1.00 82.81 226 GLY A O 1
ATOM 1742 N N . ALA A 1 227 ? -8.631 0.831 19.430 1.00 82.81 227 ALA A N 1
ATOM 1743 C CA . ALA A 1 227 ? -9.485 0.886 20.617 1.00 82.81 227 ALA A CA 1
ATOM 1744 C C . ALA A 1 227 ? -9.800 -0.526 21.132 1.00 82.81 227 ALA A C 1
ATOM 1746 O O . ALA A 1 227 ? -9.650 -0.805 22.320 1.00 82.81 227 ALA A O 1
ATOM 1747 N N . ILE A 1 228 ? -10.136 -1.447 20.228 1.00 83.31 228 ILE A N 1
ATOM 1748 C CA . ILE A 1 228 ? -10.429 -2.852 20.548 1.00 83.31 228 ILE A CA 1
ATOM 1749 C C . ILE A 1 228 ? -9.208 -3.531 21.179 1.00 83.31 228 ILE A C 1
ATOM 1751 O O . ILE A 1 228 ? -9.324 -4.169 22.222 1.00 83.31 228 ILE A O 1
ATOM 1755 N N . ALA A 1 229 ? -8.017 -3.331 20.612 1.00 85.00 229 ALA A N 1
ATOM 1756 C CA . ALA A 1 229 ? -6.769 -3.869 21.146 1.00 85.00 229 ALA A CA 1
ATOM 1757 C C . ALA A 1 229 ? -6.379 -3.289 22.517 1.00 85.00 229 ALA A C 1
ATOM 1759 O O . ALA A 1 229 ? -5.509 -3.858 23.177 1.00 85.00 229 ALA A O 1
ATOM 1760 N N . SER A 1 230 ? -6.973 -2.169 22.942 1.00 83.88 230 SER A N 1
ATOM 1761 C CA . SER A 1 230 ? -6.689 -1.543 24.240 1.00 83.88 230 SER A CA 1
ATOM 1762 C C . SER A 1 230 ? -7.532 -2.102 25.392 1.00 83.88 230 SER A C 1
ATOM 1764 O O . SER A 1 230 ? -7.213 -1.844 26.549 1.00 83.88 230 SER A O 1
ATOM 1766 N N . LEU A 1 231 ? -8.569 -2.897 25.093 1.00 82.44 231 LEU A N 1
ATOM 1767 C CA . LEU A 1 231 ? -9.499 -3.423 26.096 1.00 82.44 231 LEU A CA 1
ATOM 1768 C C . LEU A 1 231 ? -8.835 -4.419 27.058 1.00 82.44 231 LEU A C 1
ATOM 1770 O O . LEU A 1 231 ? -9.005 -4.307 28.268 1.00 82.44 231 LEU A O 1
ATOM 1774 N N . ASN A 1 232 ? -8.089 -5.401 26.536 1.00 82.12 232 ASN A N 1
ATOM 1775 C CA . ASN A 1 232 ? -7.302 -6.351 27.331 1.00 82.12 232 ASN A CA 1
ATOM 1776 C C . ASN A 1 232 ? -6.262 -7.099 26.468 1.00 82.12 232 ASN A C 1
ATOM 1778 O O . ASN A 1 232 ? -6.183 -6.910 25.252 1.00 82.12 232 ASN A O 1
ATOM 1782 N N . ARG A 1 233 ? -5.464 -7.973 27.101 1.00 83.19 233 ARG A N 1
ATOM 1783 C CA . ARG A 1 233 ? -4.395 -8.749 26.444 1.00 83.19 233 ARG A CA 1
ATOM 1784 C C . ARG A 1 233 ? -4.897 -9.721 25.372 1.00 83.19 233 ARG A C 1
ATOM 1786 O O . ARG A 1 233 ? -4.210 -9.891 24.368 1.00 83.19 233 ARG A O 1
ATOM 1793 N N . ASP A 1 234 ? -6.068 -10.322 25.545 1.00 82.81 234 ASP A N 1
ATOM 1794 C CA . ASP A 1 234 ? -6.605 -11.299 24.592 1.00 82.81 234 ASP A CA 1
ATOM 1795 C C . ASP A 1 234 ? -7.117 -10.610 23.325 1.00 82.81 234 ASP A C 1
ATOM 1797 O O . ASP A 1 234 ? -6.799 -11.026 22.211 1.00 82.81 234 ASP A O 1
ATOM 1801 N N . PHE A 1 235 ? -7.820 -9.487 23.483 1.00 85.81 235 PHE A N 1
ATOM 1802 C CA . PHE A 1 235 ? -8.232 -8.628 22.372 1.00 85.81 235 PHE A CA 1
ATOM 1803 C C . PHE A 1 235 ? -7.017 -8.098 21.613 1.00 85.81 235 PHE A C 1
ATOM 1805 O O . PHE A 1 235 ? -6.967 -8.154 20.383 1.00 85.81 235 PHE A O 1
ATOM 1812 N N . ASN A 1 236 ? -6.009 -7.630 22.353 1.00 87.12 236 ASN A N 1
ATOM 1813 C CA . ASN A 1 236 ? -4.738 -7.195 21.792 1.00 87.12 236 ASN A CA 1
ATOM 1814 C C . ASN A 1 236 ? -4.076 -8.314 20.972 1.00 87.12 236 ASN A C 1
ATOM 1816 O O . ASN A 1 236 ? -3.659 -8.083 19.839 1.00 87.12 236 ASN A O 1
ATOM 1820 N N . SER A 1 237 ? -4.037 -9.537 21.511 1.00 88.75 237 SER A N 1
ATOM 1821 C CA . SER A 1 237 ? -3.493 -10.715 20.830 1.00 88.75 237 SER A CA 1
ATOM 1822 C C . SER A 1 237 ? -4.222 -11.008 19.516 1.00 88.75 237 SER A C 1
ATOM 1824 O O . SER A 1 237 ? -3.572 -11.185 18.486 1.00 88.75 237 SER A O 1
ATOM 1826 N N . VAL A 1 238 ? -5.560 -11.003 19.517 1.00 88.81 238 VAL A N 1
ATOM 1827 C CA . VAL A 1 238 ? -6.364 -11.254 18.308 1.00 88.81 238 VAL A CA 1
ATOM 1828 C C . VAL A 1 238 ? -6.154 -10.170 17.250 1.00 88.81 238 VAL A C 1
ATOM 1830 O O . VAL A 1 238 ? -5.997 -10.484 16.076 1.00 88.81 238 VAL A O 1
ATOM 1833 N N . VAL A 1 239 ? -6.107 -8.893 17.633 1.00 89.31 239 VAL A N 1
ATOM 1834 C CA . VAL A 1 239 ? -5.889 -7.804 16.664 1.00 89.31 239 VAL A CA 1
ATOM 1835 C C . VAL A 1 239 ? -4.492 -7.876 16.035 1.00 89.31 239 VAL A C 1
ATOM 1837 O O . VAL A 1 239 ? -4.326 -7.600 14.845 1.00 89.31 239 VAL A O 1
ATOM 1840 N N . ARG A 1 240 ? -3.477 -8.266 16.814 1.00 91.38 240 ARG A N 1
ATOM 1841 C CA . ARG A 1 240 ? -2.069 -8.247 16.384 1.00 91.38 240 ARG A CA 1
ATOM 1842 C C . ARG A 1 240 ? -1.625 -9.494 15.619 1.00 91.38 240 ARG A C 1
ATOM 1844 O O . ARG A 1 240 ? -0.568 -9.450 14.993 1.00 91.38 240 ARG A O 1
ATOM 1851 N N . ASN A 1 241 ? -2.374 -10.596 15.661 1.00 89.75 241 ASN A N 1
ATOM 1852 C CA . ASN A 1 241 ? -1.928 -11.872 15.085 1.00 89.75 241 ASN A CA 1
ATOM 1853 C C . ASN A 1 241 ? -2.156 -12.014 13.565 1.00 89.75 241 ASN A C 1
ATOM 1855 O O . ASN A 1 241 ? -1.662 -12.966 12.961 1.00 89.75 241 ASN A O 1
ATOM 1859 N N . GLY A 1 242 ? -2.891 -11.079 12.954 1.00 91.12 242 GLY A N 1
ATOM 1860 C CA . GLY A 1 242 ? -3.138 -11.033 11.511 1.00 91.12 242 GLY A CA 1
ATOM 1861 C C . GLY A 1 242 ? -4.343 -11.839 11.015 1.00 91.12 242 GLY A C 1
ATOM 1862 O O . GLY A 1 242 ? -4.719 -11.675 9.855 1.00 91.12 242 GLY A O 1
ATOM 1863 N N . ASP A 1 243 ? -5.010 -12.637 11.855 1.00 92.19 243 ASP A N 1
ATOM 1864 C CA . ASP A 1 243 ? -6.122 -13.502 11.417 1.00 92.19 243 ASP A CA 1
ATOM 1865 C C . ASP A 1 243 ? -7.301 -12.704 10.862 1.00 92.19 243 ASP A C 1
ATOM 1867 O O . ASP A 1 243 ? -7.921 -13.097 9.873 1.00 92.19 243 ASP A O 1
ATOM 1871 N N . ILE A 1 244 ? -7.561 -11.532 11.445 1.00 93.31 244 ILE A N 1
ATOM 1872 C CA . ILE A 1 244 ? -8.577 -10.607 10.944 1.00 93.31 244 ILE A CA 1
ATOM 1873 C C . ILE A 1 244 ? -8.265 -10.216 9.493 1.00 93.31 244 ILE A C 1
ATOM 1875 O O . ILE A 1 244 ? -9.146 -10.263 8.641 1.00 93.31 244 ILE A O 1
ATOM 1879 N N . TYR A 1 245 ? -7.008 -9.890 9.177 1.00 91.62 245 TYR A N 1
ATOM 1880 C CA . TYR A 1 245 ? -6.602 -9.481 7.829 1.00 91.62 245 TYR A CA 1
ATOM 1881 C C . TYR A 1 245 ? -6.617 -10.650 6.840 1.00 91.62 245 TYR A C 1
ATOM 1883 O O . TYR A 1 245 ? -7.034 -10.462 5.697 1.00 91.62 245 TYR A O 1
ATOM 1891 N N . ARG A 1 246 ? -6.255 -11.863 7.280 1.00 91.50 246 ARG A N 1
ATOM 1892 C CA . ARG A 1 246 ? -6.416 -13.091 6.482 1.00 91.50 246 ARG A CA 1
ATOM 1893 C C . ARG A 1 246 ? -7.877 -13.315 6.0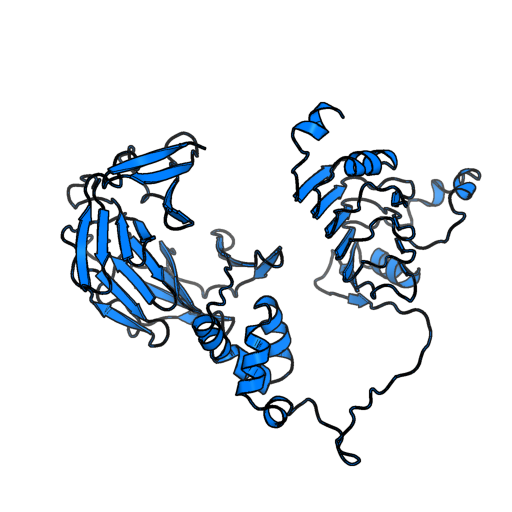99 1.00 91.50 246 ARG A C 1
ATOM 1895 O O . ARG A 1 246 ? -8.173 -13.561 4.930 1.00 91.50 246 ARG A O 1
ATOM 1902 N N . LEU A 1 247 ? -8.797 -13.167 7.056 1.00 92.25 247 LEU A N 1
ATOM 1903 C CA . LEU A 1 247 ? -10.231 -13.307 6.799 1.00 92.25 247 LEU A CA 1
ATOM 1904 C C . LEU A 1 247 ? -10.761 -12.195 5.886 1.00 92.25 247 LEU A C 1
ATOM 1906 O O . LEU A 1 247 ? -11.501 -12.481 4.948 1.00 92.25 247 LEU A O 1
ATOM 1910 N N . ARG A 1 248 ? -10.350 -10.940 6.108 1.00 91.88 248 ARG A N 1
ATOM 1911 C CA . ARG A 1 248 ? -10.716 -9.811 5.236 1.00 91.88 248 ARG A CA 1
ATOM 1912 C C . ARG A 1 248 ? -10.296 -10.064 3.795 1.00 91.88 248 ARG A C 1
ATOM 1914 O O . ARG A 1 248 ? -11.129 -9.936 2.906 1.00 91.88 248 ARG A O 1
ATOM 1921 N N . ARG A 1 249 ? -9.059 -10.518 3.567 1.00 89.25 249 ARG A N 1
ATOM 1922 C CA . ARG A 1 249 ? -8.583 -10.902 2.229 1.00 89.25 249 ARG A CA 1
ATOM 1923 C C . ARG A 1 249 ? -9.427 -12.012 1.614 1.00 89.25 249 ARG A C 1
ATOM 1925 O O . ARG A 1 249 ? -9.851 -11.874 0.472 1.00 89.25 249 ARG A O 1
ATOM 1932 N N . LYS A 1 250 ? -9.704 -13.082 2.369 1.00 91.00 250 LYS A N 1
ATOM 1933 C CA . LYS A 1 250 ? -10.553 -14.193 1.906 1.00 91.00 250 LYS A CA 1
ATOM 1934 C C . LYS A 1 250 ? -11.947 -13.714 1.481 1.00 91.00 250 LYS A C 1
ATOM 1936 O O . LYS A 1 250 ? -12.501 -14.240 0.523 1.00 91.00 250 LYS A O 1
ATOM 1941 N N . ASN A 1 251 ? -12.476 -12.705 2.168 1.00 91.06 251 ASN A N 1
ATOM 1942 C CA . ASN A 1 251 ? -13.796 -12.135 1.910 1.00 91.06 251 ASN A CA 1
ATOM 1943 C C . ASN A 1 251 ? -13.768 -10.934 0.942 1.00 91.06 251 ASN A C 1
ATOM 1945 O O . ASN A 1 251 ? -14.794 -10.283 0.771 1.00 91.06 251 ASN A O 1
ATOM 1949 N N . GLY A 1 252 ? -12.621 -10.605 0.333 1.00 88.81 252 GLY A N 1
ATOM 1950 C CA . GLY A 1 252 ? -12.495 -9.470 -0.592 1.00 88.81 252 GLY A CA 1
ATOM 1951 C C . GLY A 1 252 ? -12.648 -8.090 0.062 1.00 88.81 252 GLY A C 1
ATOM 1952 O O . GLY A 1 252 ? -12.906 -7.106 -0.624 1.00 88.81 252 GLY A O 1
ATOM 1953 N N . VAL A 1 253 ? -12.498 -7.995 1.384 1.00 87.62 253 VAL A N 1
ATOM 1954 C CA . VAL A 1 253 ? -12.611 -6.739 2.131 1.00 87.62 253 VAL A CA 1
ATOM 1955 C C . VAL A 1 253 ? -11.255 -6.034 2.152 1.00 87.62 253 VAL A C 1
ATOM 1957 O O . VAL A 1 253 ? -10.335 -6.471 2.846 1.00 87.62 253 VAL A O 1
ATOM 1960 N N . ALA A 1 254 ? -11.148 -4.906 1.451 1.00 82.50 254 ALA A N 1
ATOM 1961 C CA . ALA A 1 254 ? -9.959 -4.057 1.435 1.00 82.50 254 ALA A CA 1
ATOM 1962 C C . ALA A 1 254 ? -10.245 -2.676 2.045 1.00 82.50 254 ALA A C 1
ATOM 1964 O O . ALA A 1 254 ? -11.294 -2.083 1.809 1.00 82.50 254 ALA A O 1
ATOM 1965 N N . GLU A 1 255 ? -9.292 -2.162 2.822 1.00 83.81 255 GLU A N 1
ATOM 1966 C CA . GLU A 1 255 ? -9.250 -0.764 3.256 1.00 83.81 255 GLU A CA 1
ATOM 1967 C C . GLU A 1 255 ? -7.925 -0.159 2.793 1.00 83.81 255 GLU A C 1
ATOM 1969 O O . GLU A 1 255 ? -6.854 -0.676 3.120 1.00 83.81 255 GLU A O 1
ATOM 1974 N N . HIS A 1 256 ? -7.997 0.935 2.038 1.00 83.56 256 HIS A N 1
ATOM 1975 C CA . HIS A 1 256 ? -6.823 1.610 1.494 1.00 83.56 256 HIS A CA 1
ATOM 1976 C C . HIS A 1 256 ? -6.439 2.781 2.390 1.00 83.56 256 HIS A C 1
ATOM 1978 O O . HIS A 1 256 ? -7.198 3.734 2.537 1.00 83.56 256 HIS A O 1
ATOM 1984 N N . TRP A 1 257 ? -5.264 2.693 3.004 1.00 88.25 257 TRP A N 1
ATOM 1985 C CA . TRP A 1 257 ? -4.670 3.775 3.785 1.00 88.25 257 TRP A CA 1
ATOM 1986 C C . TRP A 1 257 ? -3.457 4.311 3.039 1.00 88.25 257 TRP A C 1
ATOM 1988 O O . TRP A 1 257 ? -2.712 3.540 2.431 1.00 88.25 257 TRP A O 1
ATOM 1998 N N . LEU A 1 258 ? -3.243 5.620 3.111 1.00 90.81 258 LEU A N 1
ATOM 1999 C CA . LEU A 1 258 ? -2.066 6.251 2.529 1.00 90.81 258 LEU A CA 1
ATOM 2000 C C . LEU A 1 258 ? -0.972 6.325 3.583 1.00 90.81 258 LEU A C 1
ATOM 2002 O O . LEU A 1 258 ? -1.239 6.713 4.715 1.00 90.81 258 LEU A O 1
ATOM 2006 N N . TYR A 1 259 ? 0.248 5.966 3.205 1.00 90.69 259 TYR A N 1
ATOM 2007 C CA . TYR A 1 259 ? 1.431 6.098 4.045 1.00 90.69 259 TYR A CA 1
ATOM 2008 C C . TYR A 1 259 ? 2.373 7.086 3.384 1.00 90.69 259 TYR A C 1
ATOM 2010 O O . TYR A 1 259 ? 2.829 6.855 2.267 1.00 90.69 259 TYR A O 1
ATOM 2018 N N . LEU A 1 260 ? 2.632 8.191 4.069 1.00 88.31 260 LEU A N 1
ATOM 2019 C CA . LEU A 1 260 ? 3.391 9.311 3.543 1.00 88.31 260 LEU A CA 1
ATOM 2020 C C . LEU A 1 260 ? 4.625 9.526 4.402 1.00 88.31 260 LEU A C 1
ATOM 2022 O O . LEU A 1 260 ? 4.554 9.488 5.630 1.00 88.31 260 LEU A O 1
ATOM 2026 N N . TYR A 1 261 ? 5.750 9.742 3.734 1.00 84.06 261 TYR A N 1
ATOM 2027 C CA . TYR A 1 261 ? 7.012 10.072 4.367 1.00 84.06 261 TYR A CA 1
ATOM 2028 C C . TYR A 1 261 ? 7.340 11.536 4.107 1.00 84.06 261 TYR A C 1
ATOM 2030 O O . TYR A 1 261 ? 7.457 11.958 2.956 1.00 84.06 261 TYR A O 1
ATOM 2038 N N . PHE A 1 262 ? 7.511 12.296 5.182 1.00 76.50 262 PHE A N 1
ATOM 2039 C CA . PHE A 1 262 ? 7.907 13.694 5.128 1.00 76.50 262 PHE A CA 1
ATOM 2040 C C . PHE A 1 262 ? 9.391 13.811 5.482 1.00 76.50 262 PHE A C 1
ATOM 2042 O O . PHE A 1 262 ? 9.857 13.261 6.478 1.00 76.50 262 PHE A O 1
ATOM 2049 N N . GLY A 1 263 ? 10.155 14.508 4.636 1.00 67.19 263 GLY A N 1
ATOM 2050 C CA . GLY A 1 263 ? 11.611 14.627 4.768 1.00 67.19 263 GLY A CA 1
ATOM 2051 C C . GLY A 1 263 ? 12.087 15.603 5.852 1.00 67.19 263 GLY A C 1
ATOM 2052 O O . GLY A 1 263 ? 13.277 15.630 6.149 1.00 67.19 263 GLY A O 1
ATOM 2053 N N . SER A 1 264 ? 11.197 16.410 6.443 1.00 58.47 264 SER A N 1
ATOM 2054 C CA . SER A 1 264 ? 11.537 17.317 7.546 1.00 58.47 264 SER A CA 1
ATOM 2055 C C . SER A 1 264 ? 10.283 17.774 8.315 1.00 58.47 264 SER A C 1
ATOM 2057 O O . SER A 1 264 ? 9.490 18.531 7.752 1.00 58.47 264 SER A O 1
ATOM 2059 N N . PRO A 1 265 ? 10.095 17.357 9.585 1.00 63.88 265 PRO A N 1
ATOM 2060 C CA . PRO A 1 265 ? 10.867 16.322 10.287 1.00 63.88 265 PRO A CA 1
ATOM 2061 C C . PRO A 1 265 ? 10.684 14.940 9.633 1.00 63.88 265 PRO A C 1
ATOM 2063 O O . PRO A 1 265 ? 9.652 14.698 9.018 1.00 63.88 265 PRO A O 1
ATOM 2066 N N . LEU A 1 266 ? 11.676 14.044 9.774 1.00 66.38 266 LEU A N 1
ATOM 2067 C CA . LEU A 1 266 ? 11.665 12.663 9.249 1.00 66.38 266 LEU A CA 1
ATOM 2068 C C . LEU A 1 266 ? 10.535 11.847 9.898 1.00 66.38 266 LEU A C 1
ATOM 2070 O O . LEU A 1 266 ? 10.755 11.138 10.882 1.00 66.38 266 LEU A O 1
ATOM 2074 N N . GLN A 1 267 ? 9.318 11.979 9.385 1.00 77.25 267 GLN A N 1
ATOM 2075 C CA . GLN A 1 267 ? 8.127 11.403 9.995 1.00 77.25 267 GLN A CA 1
ATOM 2076 C C . GLN A 1 267 ? 7.291 10.679 8.953 1.00 77.25 267 GLN A C 1
ATOM 2078 O O . GLN A 1 267 ? 7.112 11.135 7.824 1.00 77.25 267 GLN A O 1
ATOM 2083 N N . TRP A 1 268 ? 6.799 9.515 9.364 1.00 86.50 268 TRP A N 1
ATOM 2084 C CA . TRP A 1 268 ? 5.783 8.790 8.629 1.00 86.50 268 TRP A CA 1
ATOM 2085 C C . TRP A 1 268 ? 4.422 9.162 9.201 1.00 86.50 268 TRP A C 1
ATOM 2087 O O . TRP A 1 268 ? 4.206 9.110 10.414 1.00 86.50 268 TRP A O 1
ATOM 2097 N N . GLU A 1 269 ? 3.485 9.477 8.323 1.00 89.38 269 GLU A N 1
ATOM 2098 C CA . GLU A 1 269 ? 2.084 9.613 8.687 1.00 89.38 269 GLU A CA 1
ATOM 2099 C C . GLU A 1 269 ? 1.244 8.645 7.870 1.00 89.38 269 GLU A C 1
ATOM 2101 O O . GLU A 1 269 ? 1.541 8.343 6.711 1.00 89.38 269 GLU A O 1
ATOM 2106 N N . ALA A 1 270 ? 0.190 8.141 8.497 1.00 90.06 270 ALA A N 1
ATOM 2107 C CA . ALA A 1 270 ? -0.822 7.347 7.840 1.00 90.06 270 ALA A CA 1
ATOM 2108 C C . ALA A 1 270 ? -2.111 8.162 7.747 1.00 90.06 270 ALA A C 1
ATOM 2110 O O . ALA A 1 270 ? -2.560 8.733 8.738 1.00 90.06 270 ALA A O 1
ATOM 2111 N N . TYR A 1 271 ? -2.725 8.193 6.575 1.00 89.00 271 TYR A N 1
ATOM 2112 C CA . TYR A 1 271 ? -4.025 8.810 6.366 1.00 89.00 271 TYR A CA 1
ATOM 2113 C C . TYR A 1 271 ? -5.058 7.731 6.072 1.00 89.00 271 TYR A C 1
ATOM 2115 O O . TYR A 1 271 ? -4.870 6.910 5.172 1.00 89.00 271 TYR A O 1
ATOM 2123 N N . ASP A 1 272 ? -6.143 7.751 6.839 1.00 86.31 272 ASP A N 1
ATOM 2124 C CA . ASP A 1 272 ? -7.328 6.934 6.616 1.00 86.31 272 ASP A CA 1
ATOM 2125 C C . ASP A 1 272 ? -8.382 7.765 5.862 1.00 86.31 272 ASP A C 1
ATOM 2127 O O . ASP A 1 272 ? -9.029 8.631 6.467 1.00 86.31 272 ASP A O 1
ATOM 2131 N N . PRO A 1 273 ? -8.596 7.511 4.557 1.00 82.62 273 PRO A N 1
ATOM 2132 C CA . PRO A 1 273 ? -9.575 8.245 3.765 1.00 82.62 273 PRO A CA 1
ATOM 2133 C C . PRO A 1 273 ? -11.016 8.025 4.229 1.00 82.62 273 PRO A C 1
ATOM 2135 O O . PRO A 1 273 ? -11.852 8.901 4.023 1.00 82.62 273 PRO A O 1
ATOM 2138 N N . SER A 1 274 ? -11.316 6.887 4.865 1.00 79.50 274 SER A N 1
ATOM 2139 C CA . SER A 1 274 ? -12.678 6.554 5.293 1.00 79.50 274 SER A CA 1
ATOM 2140 C C . SER A 1 274 ? -13.137 7.404 6.479 1.00 79.50 274 SER A C 1
ATOM 2142 O O . SER A 1 274 ? -14.300 7.797 6.558 1.00 79.50 274 SER A O 1
ATOM 2144 N N . THR A 1 275 ? -12.211 7.755 7.377 1.00 77.19 275 THR A N 1
ATOM 2145 C CA . THR A 1 275 ? -12.497 8.579 8.560 1.00 77.19 275 THR A CA 1
ATOM 2146 C C . THR A 1 275 ? -11.956 10.007 8.456 1.00 77.19 275 THR A C 1
ATOM 2148 O O . THR A 1 275 ? -12.279 10.852 9.299 1.00 77.19 275 THR A O 1
ATOM 2151 N N . GLY A 1 276 ? -11.137 10.296 7.440 1.00 82.62 276 GLY A N 1
ATOM 2152 C CA . GLY A 1 276 ? -10.448 11.575 7.266 1.00 82.62 276 GLY A CA 1
ATOM 2153 C C . GLY A 1 276 ? -9.452 11.871 8.388 1.00 82.62 276 GLY A C 1
ATOM 2154 O O . GLY A 1 276 ? -9.224 13.040 8.720 1.00 82.62 276 GLY A O 1
ATOM 2155 N N . ARG A 1 277 ? -8.920 10.829 9.037 1.00 81.56 277 ARG A N 1
ATOM 2156 C CA . ARG A 1 277 ? -8.003 10.949 10.173 1.00 81.56 277 ARG A CA 1
ATOM 2157 C C . ARG A 1 277 ? -6.565 10.721 9.729 1.00 81.56 277 ARG A C 1
ATOM 2159 O O . ARG A 1 277 ? -6.264 9.765 9.020 1.00 81.56 277 ARG A O 1
ATOM 2166 N N . TRP A 1 278 ? -5.690 11.590 10.217 1.00 84.50 278 TRP A N 1
ATOM 2167 C CA . TRP A 1 278 ? -4.250 11.383 10.201 1.00 84.50 278 TRP A CA 1
ATOM 2168 C C . TRP A 1 278 ? -3.843 10.636 11.463 1.00 84.50 278 TRP A C 1
ATOM 2170 O O . TRP A 1 278 ? -4.344 10.913 12.555 1.00 84.50 278 TRP A O 1
ATOM 2180 N N . ILE A 1 279 ? -2.963 9.662 11.293 1.00 83.56 279 ILE A N 1
ATOM 2181 C CA . ILE A 1 279 ? -2.467 8.787 12.340 1.00 83.56 279 ILE A CA 1
ATOM 2182 C C . ILE A 1 279 ? -0.954 8.856 12.281 1.00 83.56 279 ILE A C 1
ATOM 2184 O O . ILE A 1 279 ? -0.332 8.510 11.276 1.00 83.56 279 ILE A O 1
ATOM 2188 N N . GLN A 1 280 ? -0.367 9.295 13.386 1.00 82.88 280 GLN A N 1
ATOM 2189 C CA . GLN A 1 280 ? 1.075 9.341 13.520 1.00 82.88 280 GLN A CA 1
ATOM 2190 C C . GLN A 1 280 ? 1.625 7.910 13.544 1.00 82.88 280 GLN A C 1
ATOM 2192 O O . GLN A 1 280 ? 1.269 7.104 14.411 1.00 82.88 280 GLN A O 1
ATOM 2197 N N . VAL A 1 281 ? 2.490 7.587 12.585 1.00 88.44 281 VAL A N 1
ATOM 2198 C CA . VAL A 1 281 ? 3.239 6.328 12.588 1.00 88.44 281 VAL A CA 1
ATOM 2199 C C . VAL A 1 281 ? 4.419 6.507 13.550 1.00 88.44 281 VAL A C 1
ATOM 2201 O O . VAL A 1 281 ? 4.998 7.594 13.599 1.00 88.44 281 VAL A O 1
ATOM 2204 N N . PRO A 1 282 ? 4.791 5.483 14.342 1.00 86.94 282 PRO A N 1
ATOM 2205 C CA . PRO A 1 282 ? 5.956 5.562 15.211 1.00 86.94 282 PRO A CA 1
ATOM 2206 C C . PRO A 1 282 ? 7.177 6.054 14.445 1.00 86.94 282 PRO A C 1
ATOM 2208 O O . PRO A 1 282 ? 7.381 5.666 13.291 1.00 86.94 282 PRO A O 1
ATOM 2211 N N . ASN A 1 283 ? 7.997 6.872 15.103 1.00 83.38 283 ASN A N 1
ATOM 2212 C CA . ASN A 1 283 ? 9.219 7.369 14.492 1.00 83.38 283 ASN A CA 1
ATOM 2213 C C . ASN A 1 283 ? 10.054 6.193 13.994 1.00 83.38 283 ASN A C 1
ATOM 2215 O O . ASN A 1 283 ? 10.251 5.193 14.694 1.00 83.38 283 ASN A O 1
ATOM 2219 N N . MET A 1 284 ? 10.520 6.329 12.759 1.00 78.12 284 MET A N 1
ATOM 2220 C CA . MET A 1 284 ? 11.467 5.388 12.203 1.00 78.12 284 MET A CA 1
ATOM 2221 C C . MET A 1 284 ? 12.718 5.397 13.092 1.00 78.12 284 MET A C 1
ATOM 2223 O O . MET A 1 284 ? 13.156 6.479 13.499 1.00 78.12 284 MET A O 1
ATOM 2227 N N . PRO A 1 285 ? 13.305 4.232 13.412 1.00 76.31 285 PRO A N 1
ATOM 2228 C CA . PRO A 1 285 ? 14.612 4.202 14.050 1.00 76.31 285 PRO A CA 1
ATOM 2229 C C . PRO A 1 285 ? 15.604 5.058 13.244 1.00 76.31 285 PRO A C 1
ATOM 2231 O O . PRO A 1 285 ? 15.462 5.104 12.018 1.00 76.31 285 PRO A O 1
ATOM 2234 N N . PRO A 1 286 ? 16.587 5.724 13.882 1.00 64.88 286 PRO A N 1
ATOM 2235 C CA . PRO A 1 286 ? 17.540 6.573 13.174 1.00 64.88 286 PRO A CA 1
ATOM 2236 C C . PRO A 1 286 ? 18.236 5.733 12.105 1.00 64.88 286 PRO A C 1
ATOM 2238 O O . PRO A 1 286 ? 19.038 4.858 12.424 1.00 64.88 286 PRO A O 1
ATOM 2241 N N . ALA A 1 287 ? 17.865 5.926 10.843 1.00 56.34 287 ALA A N 1
ATOM 2242 C CA . ALA A 1 287 ? 18.514 5.229 9.755 1.00 56.34 287 ALA A CA 1
ATOM 2243 C C . ALA A 1 287 ? 19.720 6.047 9.327 1.00 56.34 287 ALA A C 1
ATOM 2245 O O . ALA A 1 287 ? 19.599 7.226 9.007 1.00 56.34 287 ALA A O 1
ATOM 2246 N N . GLU A 1 288 ? 20.876 5.398 9.262 1.00 53.22 288 GLU A N 1
ATOM 2247 C CA . GLU A 1 288 ? 22.126 5.973 8.758 1.00 53.22 288 GLU A CA 1
ATOM 2248 C C . GLU A 1 288 ? 22.090 6.254 7.239 1.00 53.22 288 GLU A C 1
ATOM 2250 O O . GLU A 1 288 ? 23.126 6.471 6.617 1.00 53.22 288 GLU A O 1
ATOM 2255 N N . SER A 1 289 ? 20.920 6.213 6.589 1.00 57.78 289 SER A N 1
ATOM 2256 C CA . SER A 1 289 ? 20.830 6.288 5.130 1.00 57.78 289 SER A CA 1
ATOM 2257 C C . SER A 1 289 ? 19.529 6.900 4.611 1.00 57.78 289 SER A C 1
ATOM 2259 O O . SER A 1 289 ? 18.455 6.737 5.189 1.00 57.78 289 SER A O 1
ATOM 2261 N N . THR A 1 290 ? 19.651 7.588 3.475 1.00 67.69 290 THR A N 1
ATOM 2262 C CA . THR A 1 290 ? 18.550 8.136 2.678 1.00 67.69 290 THR A CA 1
ATOM 2263 C C . THR A 1 290 ? 17.608 7.017 2.228 1.00 67.69 290 THR A C 1
ATOM 2265 O O . THR A 1 290 ? 18.064 6.014 1.673 1.00 67.69 290 THR A O 1
ATOM 2268 N N . ILE A 1 291 ? 16.303 7.192 2.449 1.00 71.69 291 ILE A N 1
ATOM 2269 C CA . ILE A 1 291 ? 15.261 6.308 1.908 1.00 71.69 291 ILE A CA 1
ATOM 2270 C C . ILE A 1 291 ? 15.189 6.519 0.396 1.00 71.69 291 ILE A C 1
ATOM 2272 O O . ILE A 1 291 ? 15.116 7.655 -0.065 1.00 71.69 291 ILE A O 1
ATOM 2276 N N . TRP A 1 292 ? 15.202 5.428 -0.367 1.00 71.81 292 TRP A N 1
ATOM 2277 C CA . TRP A 1 292 ? 15.126 5.484 -1.830 1.00 71.81 292 TRP A CA 1
ATOM 2278 C C . TRP A 1 292 ? 13.749 5.096 -2.352 1.00 71.81 292 TRP A C 1
ATOM 2280 O O . TRP A 1 292 ? 13.309 5.633 -3.362 1.00 71.81 292 TRP A O 1
ATOM 2290 N N . GLU A 1 293 ? 13.082 4.160 -1.678 1.00 84.31 293 GLU A N 1
ATOM 2291 C CA . GLU A 1 293 ? 11.814 3.597 -2.133 1.00 84.31 293 GLU A CA 1
ATOM 2292 C C . GLU A 1 293 ? 11.055 2.982 -0.954 1.00 84.31 293 GLU A C 1
ATOM 2294 O O . GLU A 1 293 ? 11.659 2.549 0.035 1.00 84.31 293 GLU A O 1
ATOM 2299 N N . ALA A 1 294 ? 9.730 2.927 -1.050 1.00 89.75 294 ALA A N 1
ATOM 2300 C CA . ALA A 1 294 ? 8.886 2.243 -0.084 1.00 89.75 294 ALA A CA 1
ATOM 2301 C C . ALA A 1 294 ? 7.757 1.503 -0.800 1.00 89.75 294 ALA A C 1
ATOM 2303 O O . ALA A 1 294 ? 7.221 1.990 -1.792 1.00 89.75 294 ALA A O 1
ATOM 2304 N N . LEU A 1 295 ? 7.393 0.329 -0.286 1.00 92.12 295 LEU A N 1
ATOM 2305 C CA . LEU A 1 295 ? 6.402 -0.544 -0.904 1.00 92.12 295 LEU A CA 1
ATOM 2306 C C . LEU A 1 295 ? 5.474 -1.139 0.154 1.00 92.12 295 LEU A C 1
ATOM 2308 O O . LEU A 1 295 ? 5.920 -1.823 1.078 1.00 92.12 295 LEU A O 1
ATOM 2312 N N . ALA A 1 296 ? 4.174 -0.892 0.014 1.00 93.44 296 ALA A N 1
ATOM 2313 C CA . ALA A 1 296 ? 3.159 -1.541 0.834 1.00 93.44 296 ALA A CA 1
ATOM 2314 C C . ALA A 1 296 ? 2.918 -2.968 0.324 1.00 93.44 296 ALA A C 1
ATOM 2316 O O . ALA A 1 296 ? 2.711 -3.170 -0.870 1.00 93.44 296 ALA A O 1
ATOM 2317 N N . VAL A 1 297 ? 2.934 -3.959 1.214 1.00 93.94 297 VAL A N 1
ATOM 2318 C CA . VAL A 1 297 ? 2.707 -5.369 0.878 1.00 93.94 297 VAL A CA 1
ATOM 2319 C C . VAL A 1 297 ? 2.009 -6.082 2.034 1.00 93.94 297 VAL A C 1
ATOM 2321 O O . VAL A 1 297 ? 2.504 -6.115 3.162 1.00 93.94 297 VAL A O 1
ATOM 2324 N N . GLY A 1 298 ? 0.825 -6.634 1.770 1.00 92.06 298 GLY A N 1
ATOM 2325 C CA . GLY A 1 298 ? -0.027 -7.240 2.788 1.00 92.06 298 GLY A CA 1
ATOM 2326 C C . GLY A 1 298 ? -0.278 -6.282 3.955 1.00 92.06 298 GLY A C 1
ATOM 2327 O O . GLY A 1 298 ? -0.780 -5.174 3.789 1.00 92.06 298 GLY A O 1
ATOM 2328 N N . THR A 1 299 ? 0.105 -6.707 5.158 1.00 92.06 299 THR A N 1
ATOM 2329 C CA . THR A 1 299 ? -0.005 -5.904 6.390 1.00 92.06 299 THR A CA 1
ATOM 2330 C C . THR A 1 299 ? 1.290 -5.152 6.739 1.00 92.06 299 THR A C 1
ATOM 2332 O O . THR A 1 299 ? 1.543 -4.840 7.908 1.00 92.06 299 THR A O 1
ATOM 2335 N N . LYS A 1 300 ? 2.181 -4.949 5.766 1.00 93.44 300 LYS A N 1
ATOM 2336 C CA . LYS A 1 300 ? 3.537 -4.433 5.977 1.00 93.44 300 LYS A CA 1
ATOM 2337 C C . LYS A 1 300 ? 3.844 -3.277 5.027 1.00 93.44 300 LYS A C 1
ATOM 2339 O O . LYS A 1 300 ? 3.296 -3.187 3.934 1.00 93.44 300 LYS A O 1
ATOM 2344 N N . LEU A 1 301 ? 4.769 -2.425 5.446 1.00 93.69 301 LEU A N 1
ATOM 2345 C CA . LEU A 1 301 ? 5.423 -1.433 4.599 1.00 93.69 301 LEU A CA 1
ATOM 2346 C C . LEU A 1 301 ? 6.922 -1.735 4.608 1.00 93.69 301 LEU A C 1
ATOM 2348 O O . LEU A 1 301 ? 7.547 -1.731 5.672 1.00 93.69 301 LEU A O 1
ATOM 2352 N N . LEU A 1 302 ? 7.476 -2.043 3.440 1.00 92.62 302 LEU A N 1
ATOM 2353 C CA . LEU A 1 302 ? 8.907 -2.238 3.237 1.00 92.62 302 LEU A CA 1
ATOM 2354 C C . LEU A 1 302 ? 9.542 -0.901 2.884 1.00 92.62 302 LEU A C 1
ATOM 2356 O O . LEU A 1 302 ? 9.028 -0.185 2.029 1.00 92.62 302 LEU A O 1
ATOM 2360 N N . VAL A 1 303 ? 10.664 -0.584 3.518 1.00 90.31 303 VAL A N 1
ATOM 2361 C CA . VAL A 1 303 ? 11.442 0.622 3.238 1.00 90.31 303 VAL A CA 1
ATOM 2362 C C . VAL A 1 303 ? 12.814 0.203 2.740 1.00 90.31 303 VAL A C 1
ATOM 2364 O O . VAL A 1 303 ? 13.549 -0.529 3.414 1.00 90.31 303 VAL A O 1
ATOM 2367 N N . PHE A 1 304 ? 13.147 0.672 1.543 1.00 87.69 304 PHE A N 1
ATOM 2368 C CA . PHE A 1 304 ? 14.392 0.364 0.869 1.00 87.69 304 PHE A CA 1
ATOM 2369 C C . PHE A 1 304 ? 15.398 1.487 1.092 1.00 87.69 304 PHE A C 1
ATOM 2371 O O . PHE A 1 304 ? 15.161 2.653 0.760 1.00 87.69 304 PHE A O 1
ATOM 2378 N N . ALA A 1 305 ? 16.552 1.112 1.630 1.00 82.81 305 ALA A N 1
ATOM 2379 C CA . ALA A 1 305 ? 17.695 1.992 1.782 1.00 82.81 305 ALA A CA 1
ATOM 2380 C C . ALA A 1 305 ? 18.980 1.226 1.460 1.00 82.81 305 ALA A C 1
ATOM 2382 O O . ALA A 1 305 ? 19.060 0.012 1.646 1.00 82.81 305 ALA A O 1
ATOM 2383 N N . ASN A 1 306 ? 19.978 1.929 0.919 1.00 80.00 306 ASN A N 1
ATOM 2384 C CA . ASN A 1 306 ? 21.270 1.341 0.547 1.00 80.00 306 ASN A CA 1
ATOM 2385 C C . ASN A 1 306 ? 21.150 0.046 -0.298 1.00 80.00 306 ASN A C 1
ATOM 2387 O O . ASN A 1 306 ? 21.802 -0.964 -0.031 1.00 80.00 306 ASN A O 1
ATOM 2391 N N . ARG A 1 307 ? 20.269 0.064 -1.309 1.00 80.56 307 ARG A N 1
ATOM 2392 C CA . ARG A 1 307 ? 20.006 -1.058 -2.235 1.00 80.56 307 ARG A CA 1
ATOM 2393 C C . ARG A 1 307 ? 19.464 -2.342 -1.587 1.00 80.56 307 ARG A C 1
ATOM 2395 O O . ARG A 1 307 ? 19.549 -3.418 -2.179 1.00 80.56 307 ARG A O 1
ATOM 2402 N N . ARG A 1 308 ? 18.919 -2.257 -0.373 1.00 84.38 308 ARG A N 1
ATOM 2403 C CA . ARG A 1 308 ? 18.362 -3.384 0.391 1.00 84.38 308 ARG A CA 1
ATOM 2404 C C . ARG A 1 308 ? 17.049 -2.982 1.048 1.00 84.38 308 ARG A C 1
ATOM 2406 O O . ARG A 1 308 ? 16.754 -1.796 1.169 1.00 84.38 308 ARG A O 1
ATOM 2413 N N . VAL A 1 309 ? 16.282 -3.966 1.512 1.00 83.69 309 VAL A N 1
ATOM 2414 C CA . VAL A 1 309 ? 15.199 -3.699 2.465 1.00 83.69 309 VAL A CA 1
ATOM 2415 C C . VAL A 1 309 ? 15.853 -3.402 3.811 1.00 83.69 309 VAL A C 1
ATOM 2417 O O . VAL A 1 309 ? 16.466 -4.285 4.402 1.00 83.69 309 VAL A O 1
ATOM 2420 N N . ALA A 1 310 ? 15.780 -2.156 4.266 1.00 85.06 310 ALA A N 1
ATOM 2421 C CA . ALA A 1 310 ? 16.414 -1.737 5.514 1.00 85.06 310 ALA A CA 1
ATOM 2422 C C . ALA A 1 310 ? 15.470 -1.920 6.705 1.00 85.06 310 ALA A C 1
ATOM 2424 O O . ALA A 1 310 ? 15.871 -2.342 7.791 1.00 85.06 310 ALA A O 1
ATOM 2425 N N . LEU A 1 311 ? 14.196 -1.604 6.492 1.00 89.06 311 LEU A N 1
ATOM 2426 C CA . LEU A 1 311 ? 13.197 -1.539 7.543 1.00 89.06 311 LEU A CA 1
ATOM 2427 C C . LEU A 1 311 ? 11.875 -2.117 7.058 1.00 89.06 311 LEU A C 1
ATOM 2429 O O . LEU A 1 311 ? 11.493 -1.985 5.894 1.00 89.06 311 LEU A O 1
ATOM 2433 N N . ARG A 1 312 ? 11.149 -2.718 7.995 1.00 91.88 312 ARG A N 1
ATOM 2434 C CA . ARG A 1 312 ? 9.772 -3.163 7.802 1.00 91.88 312 ARG A CA 1
ATOM 2435 C C . ARG A 1 312 ? 8.898 -2.584 8.895 1.00 91.88 312 ARG A C 1
ATOM 2437 O O . ARG A 1 312 ? 9.123 -2.859 10.072 1.00 91.88 312 ARG A O 1
ATOM 2444 N N . TYR A 1 313 ? 7.870 -1.844 8.514 1.00 92.62 313 TYR A N 1
ATOM 2445 C CA . TYR A 1 313 ? 6.794 -1.468 9.420 1.00 92.62 313 TYR A CA 1
ATOM 2446 C C . TYR A 1 313 ? 5.661 -2.485 9.346 1.00 92.62 313 TYR A C 1
ATOM 2448 O O . TYR A 1 313 ? 5.309 -2.984 8.276 1.00 92.62 313 TYR A O 1
ATOM 2456 N N . SER A 1 314 ? 5.097 -2.814 10.503 1.00 92.88 314 SER A N 1
ATOM 2457 C CA . SER A 1 314 ? 3.987 -3.748 10.640 1.00 92.88 314 SER A CA 1
ATOM 2458 C C . SER A 1 314 ? 2.767 -3.022 11.179 1.00 92.88 314 SER A C 1
ATOM 2460 O O . SER A 1 314 ? 2.777 -2.553 12.319 1.00 92.88 314 SER A O 1
ATOM 2462 N N . ILE A 1 315 ? 1.691 -2.988 10.387 1.00 91.25 315 ILE A N 1
ATOM 2463 C CA . ILE A 1 315 ? 0.439 -2.342 10.806 1.00 91.25 315 ILE A CA 1
ATOM 2464 C C . ILE A 1 315 ? -0.239 -3.090 11.954 1.00 91.25 315 ILE A C 1
ATOM 2466 O O . ILE A 1 315 ? -0.990 -2.494 12.717 1.00 91.25 315 ILE A O 1
ATOM 2470 N N . LEU A 1 316 ? 0.035 -4.394 12.076 1.00 90.25 316 LEU A N 1
ATOM 2471 C CA . LEU A 1 316 ? -0.522 -5.245 13.125 1.00 90.25 316 LEU A CA 1
ATOM 2472 C C . LEU A 1 316 ? 0.028 -4.859 14.492 1.00 90.25 316 LEU A C 1
ATOM 2474 O O . LEU A 1 316 ? -0.701 -4.799 15.470 1.00 90.25 316 LEU A O 1
ATOM 2478 N N . THR A 1 317 ? 1.330 -4.598 14.558 1.00 88.62 317 THR A N 1
ATOM 2479 C CA . THR A 1 317 ? 2.047 -4.355 15.813 1.00 88.62 317 THR A CA 1
ATOM 2480 C C . THR A 1 317 ? 2.322 -2.879 16.067 1.00 88.62 317 THR A C 1
ATOM 2482 O O . THR A 1 317 ? 2.820 -2.547 17.143 1.00 88.62 317 THR A O 1
ATOM 2485 N N . ASN A 1 318 ? 1.998 -2.024 15.091 1.00 89.06 318 ASN A N 1
ATOM 2486 C CA . ASN A 1 318 ? 2.348 -0.611 15.038 1.00 89.06 318 ASN A CA 1
ATOM 2487 C C . ASN A 1 318 ? 3.818 -0.383 15.419 1.00 89.06 318 ASN A C 1
ATOM 2489 O O . ASN A 1 318 ? 4.126 0.332 16.368 1.00 89.06 318 ASN A O 1
ATOM 2493 N N . SER A 1 319 ? 4.729 -1.078 14.739 1.00 90.31 319 SER A N 1
ATOM 2494 C CA . SER A 1 319 ? 6.150 -1.064 15.089 1.00 90.31 319 SER A CA 1
ATOM 2495 C C . SER A 1 319 ? 7.042 -1.270 13.872 1.00 90.31 319 SER A C 1
ATOM 2497 O O . SER A 1 319 ? 6.685 -1.997 12.939 1.00 90.31 319 SER A O 1
ATOM 2499 N N . TRP A 1 320 ? 8.225 -0.663 13.921 1.00 91.06 320 TRP A N 1
ATOM 2500 C CA . TRP A 1 320 ? 9.308 -0.888 12.969 1.00 91.06 320 TRP A CA 1
ATOM 2501 C C . TRP A 1 320 ? 10.168 -2.078 13.393 1.00 91.06 320 TRP A C 1
ATOM 2503 O O . TRP A 1 320 ? 10.374 -2.328 14.580 1.00 91.06 320 TRP A O 1
ATOM 2513 N N . THR A 1 321 ? 10.688 -2.807 12.414 1.00 90.38 321 THR A N 1
ATOM 2514 C CA . THR A 1 321 ? 11.686 -3.859 12.604 1.00 90.38 321 THR A CA 1
ATOM 2515 C C . THR A 1 321 ? 12.859 -3.579 11.680 1.00 90.38 321 THR A C 1
ATOM 2517 O O . THR A 1 321 ? 12.668 -3.429 10.471 1.00 90.38 321 THR A O 1
ATOM 2520 N N . TRP A 1 322 ? 14.058 -3.513 12.257 1.00 87.31 322 TRP A N 1
ATOM 2521 C CA . TRP A 1 322 ? 15.307 -3.519 11.503 1.00 87.31 322 TRP A CA 1
ATOM 2522 C C . TRP A 1 322 ? 15.495 -4.867 10.837 1.00 87.31 322 TRP A C 1
ATOM 2524 O O . TRP A 1 322 ? 15.425 -5.899 11.506 1.00 87.31 322 TRP A O 1
ATOM 2534 N N . LEU A 1 323 ? 15.722 -4.850 9.528 1.00 83.94 323 LEU A N 1
ATOM 2535 C CA . LEU A 1 323 ? 15.994 -6.070 8.791 1.00 83.94 323 LEU A CA 1
ATOM 2536 C C . LEU A 1 323 ? 17.502 -6.240 8.631 1.00 83.94 323 LEU A C 1
ATOM 2538 O O . LEU A 1 323 ? 18.211 -5.350 8.161 1.00 83.94 323 LEU A O 1
ATOM 2542 N N . GLY A 1 324 ? 17.989 -7.398 9.069 1.00 74.19 324 GLY A N 1
ATOM 2543 C CA . GLY A 1 324 ? 19.361 -7.826 8.840 1.00 74.19 324 GLY A CA 1
ATOM 2544 C C . GLY A 1 324 ? 19.529 -8.475 7.465 1.00 74.19 324 GLY A C 1
ATOM 2545 O O . GLY A 1 324 ? 18.698 -8.345 6.571 1.00 74.19 324 GLY A O 1
ATOM 2546 N N . HIS A 1 325 ? 20.605 -9.244 7.301 1.00 69.69 325 HIS A N 1
ATOM 2547 C CA . HIS A 1 325 ? 20.879 -9.958 6.047 1.00 69.69 325 HIS A CA 1
ATOM 2548 C C . HIS A 1 325 ? 19.890 -11.099 5.751 1.00 69.69 325 HIS A C 1
ATOM 2550 O O . HIS A 1 325 ? 19.768 -11.492 4.597 1.00 69.69 325 HIS A O 1
ATOM 2556 N N . ALA A 1 326 ? 19.188 -11.617 6.764 1.00 63.25 326 ALA A N 1
ATOM 2557 C CA . ALA A 1 326 ? 18.290 -12.764 6.622 1.00 63.25 326 ALA A CA 1
ATOM 2558 C C . ALA A 1 326 ? 17.034 -12.478 5.772 1.00 63.25 326 ALA A C 1
ATOM 2560 O O . ALA A 1 326 ? 16.527 -13.394 5.137 1.00 63.25 326 ALA A O 1
ATOM 2561 N N . ASP A 1 327 ? 16.581 -11.220 5.710 1.00 74.44 327 ASP A N 1
ATOM 2562 C CA . ASP A 1 327 ? 15.387 -10.794 4.955 1.00 74.44 327 ASP A CA 1
ATOM 2563 C C . ASP A 1 327 ? 15.751 -9.995 3.683 1.00 74.44 327 ASP A C 1
ATOM 2565 O O . ASP A 1 327 ? 14.937 -9.252 3.120 1.00 74.44 327 ASP A O 1
ATOM 2569 N N . ALA A 1 328 ? 17.010 -10.092 3.249 1.00 81.81 328 ALA A N 1
ATOM 2570 C CA . ALA A 1 328 ? 17.514 -9.349 2.105 1.00 81.81 328 ALA A CA 1
ATOM 2571 C C . ALA A 1 328 ? 17.002 -9.931 0.779 1.00 81.81 328 ALA A C 1
ATOM 2573 O O . ALA A 1 328 ? 16.827 -11.139 0.631 1.00 81.81 328 ALA A O 1
ATOM 2574 N N . MET A 1 329 ? 16.821 -9.052 -0.211 1.00 87.69 329 MET A N 1
ATOM 2575 C CA . MET A 1 329 ? 16.681 -9.468 -1.610 1.00 87.69 329 MET A CA 1
ATOM 2576 C C . MET A 1 329 ? 17.876 -10.334 -2.018 1.00 87.69 329 MET A C 1
ATOM 2578 O O . MET A 1 329 ? 19.002 -10.082 -1.576 1.00 87.69 329 MET A O 1
ATOM 2582 N N . ASN A 1 330 ? 17.654 -11.290 -2.920 1.00 90.19 330 ASN A N 1
ATOM 2583 C CA . ASN A 1 330 ? 18.725 -12.120 -3.470 1.00 90.19 330 ASN A CA 1
ATOM 2584 C C . ASN A 1 330 ? 19.725 -11.256 -4.249 1.00 90.19 330 ASN A C 1
ATOM 2586 O O . ASN A 1 330 ? 20.933 -11.472 -4.172 1.00 90.19 330 ASN A O 1
ATOM 2590 N N . THR A 1 331 ? 19.226 -10.248 -4.974 1.00 90.81 331 THR A N 1
ATOM 2591 C CA . THR A 1 331 ? 20.049 -9.246 -5.658 1.00 90.81 331 THR A CA 1
ATOM 2592 C C . THR A 1 331 ? 19.774 -7.853 -5.085 1.00 90.81 331 THR A C 1
ATOM 2594 O O . THR A 1 331 ? 18.726 -7.268 -5.382 1.00 90.81 331 THR A O 1
ATOM 2597 N N . PRO A 1 332 ? 20.705 -7.275 -4.299 1.00 90.75 332 PRO A N 1
ATOM 2598 C CA . PRO A 1 332 ? 20.629 -5.880 -3.877 1.00 90.75 332 PRO A CA 1
ATOM 2599 C C . PRO A 1 332 ? 20.520 -4.943 -5.084 1.00 90.75 332 PRO A C 1
ATOM 2601 O O . PRO A 1 332 ? 21.313 -5.043 -6.021 1.00 90.75 332 PRO A O 1
ATOM 2604 N N . ARG A 1 333 ? 19.547 -4.030 -5.058 1.00 92.06 333 ARG A N 1
ATOM 2605 C CA . ARG A 1 333 ? 19.180 -3.192 -6.207 1.00 92.06 333 ARG A CA 1
ATOM 2606 C C . ARG A 1 333 ? 18.655 -1.813 -5.804 1.00 92.06 333 ARG A C 1
ATOM 2608 O O . ARG A 1 333 ? 18.093 -1.654 -4.724 1.00 92.06 333 ARG A O 1
ATOM 2615 N N . SER A 1 334 ? 18.809 -0.822 -6.681 1.00 90.44 334 SER A N 1
ATOM 2616 C CA . SER A 1 334 ? 18.150 0.501 -6.609 1.00 90.44 334 SER A CA 1
ATOM 2617 C C . SER A 1 334 ? 17.518 0.892 -7.942 1.00 90.44 334 SER A C 1
ATOM 2619 O O . SER A 1 334 ? 17.938 0.382 -8.978 1.00 90.44 334 SER A O 1
ATOM 2621 N N . CYS A 1 335 ? 16.572 1.837 -7.936 1.00 90.06 335 CYS A N 1
ATOM 2622 C CA . CYS A 1 335 ? 15.928 2.361 -9.150 1.00 90.06 335 CYS A CA 1
ATOM 2623 C C . CYS A 1 335 ? 15.253 1.262 -9.993 1.00 90.06 335 CYS A C 1
ATOM 2625 O O . CYS A 1 335 ? 15.361 1.268 -11.223 1.00 90.06 335 CYS A O 1
ATOM 2627 N N . PHE A 1 336 ? 14.641 0.287 -9.330 1.00 93.88 336 PHE A N 1
ATOM 2628 C CA . PHE A 1 336 ? 13.910 -0.809 -9.956 1.00 93.88 336 PHE A CA 1
ATOM 2629 C C . PHE A 1 336 ? 12.433 -0.438 -10.109 1.00 93.88 336 PHE A C 1
ATOM 2631 O O . PHE A 1 336 ? 11.956 0.485 -9.460 1.00 93.88 336 PHE A O 1
ATOM 2638 N N . GLY A 1 337 ? 11.716 -1.155 -10.971 1.00 94.56 337 GLY A N 1
ATOM 2639 C CA . GLY A 1 337 ? 10.261 -1.094 -10.999 1.00 94.56 337 GLY A CA 1
ATOM 2640 C C . GLY A 1 337 ? 9.708 -1.992 -9.902 1.00 94.56 337 GLY A C 1
ATOM 2641 O O . GLY A 1 337 ? 10.163 -3.133 -9.762 1.00 94.56 337 GLY A O 1
ATOM 2642 N N . SER A 1 338 ? 8.740 -1.502 -9.133 1.00 95.38 338 SER A N 1
ATOM 2643 C CA . SER A 1 338 ? 8.098 -2.272 -8.072 1.00 95.38 338 SER A CA 1
ATOM 2644 C C . SER A 1 338 ? 6.583 -2.121 -8.080 1.00 95.38 338 SER A C 1
ATOM 2646 O O . SER A 1 338 ? 6.051 -1.089 -8.476 1.00 95.38 338 SER A O 1
ATOM 2648 N N . ALA A 1 339 ? 5.880 -3.177 -7.677 1.00 95.69 339 ALA A N 1
ATOM 2649 C CA . ALA A 1 339 ? 4.441 -3.149 -7.442 1.00 95.69 339 ALA A CA 1
ATOM 2650 C C . ALA A 1 339 ? 4.040 -4.277 -6.486 1.00 95.69 339 ALA A C 1
ATOM 2652 O O . ALA A 1 339 ? 4.762 -5.264 -6.329 1.00 95.69 339 ALA A O 1
ATOM 2653 N N . SER A 1 340 ? 2.875 -4.162 -5.856 1.00 94.81 340 SER A N 1
ATOM 2654 C CA . SER A 1 340 ? 2.347 -5.196 -4.968 1.00 94.81 340 SER A CA 1
ATOM 2655 C C . SER A 1 340 ? 0.932 -5.612 -5.345 1.00 94.81 340 SER A C 1
ATOM 2657 O O . SER A 1 340 ? 0.147 -4.835 -5.885 1.00 94.81 340 SER A O 1
ATOM 2659 N N . VAL A 1 341 ? 0.612 -6.870 -5.049 1.00 91.75 341 VAL A N 1
ATOM 2660 C CA . VAL A 1 341 ? -0.732 -7.433 -5.169 1.00 91.75 341 VAL A CA 1
ATOM 2661 C C . VAL A 1 341 ? -0.996 -8.325 -3.962 1.00 91.75 341 VAL A C 1
ATOM 2663 O O . VAL A 1 341 ? -0.334 -9.343 -3.744 1.00 91.75 341 VAL A O 1
ATOM 2666 N N . GLY A 1 342 ? -1.947 -7.905 -3.126 1.00 90.50 342 GLY A N 1
ATOM 2667 C CA . GLY A 1 342 ? -2.240 -8.569 -1.859 1.00 90.50 342 GLY A CA 1
ATOM 2668 C C . GLY A 1 342 ? -0.999 -8.667 -0.969 1.00 90.50 342 GLY A C 1
ATOM 2669 O O . GLY A 1 342 ? -0.482 -7.660 -0.496 1.00 90.50 342 GLY A O 1
ATOM 2670 N N . GLU A 1 343 ? -0.536 -9.892 -0.734 1.00 92.12 343 GLU A N 1
ATOM 2671 C CA . GLU A 1 343 ? 0.577 -10.218 0.174 1.00 92.12 343 GLU A CA 1
ATOM 2672 C C . GLU A 1 343 ? 1.936 -10.315 -0.505 1.00 92.12 343 GLU A C 1
ATOM 2674 O O . GLU A 1 343 ? 2.943 -10.577 0.159 1.00 92.12 343 GLU A O 1
ATOM 2679 N N . LYS A 1 344 ? 1.957 -10.109 -1.820 1.00 95.44 344 LYS A N 1
ATOM 2680 C CA . LYS A 1 344 ? 3.139 -10.290 -2.643 1.00 95.44 344 LYS A CA 1
ATOM 2681 C C . LYS A 1 344 ? 3.599 -8.959 -3.196 1.00 95.44 344 LYS A C 1
ATOM 2683 O O . LYS A 1 344 ? 2.799 -8.172 -3.700 1.00 95.44 344 LYS A O 1
ATOM 2688 N N . ALA A 1 345 ? 4.896 -8.729 -3.116 1.00 96.62 345 ALA A N 1
ATOM 2689 C CA . ALA A 1 345 ? 5.567 -7.599 -3.737 1.00 96.62 345 ALA A CA 1
ATOM 2690 C C . ALA A 1 345 ? 6.478 -8.116 -4.844 1.00 96.62 345 ALA A C 1
ATOM 2692 O O . ALA A 1 345 ? 7.083 -9.172 -4.705 1.00 96.62 345 ALA A O 1
ATOM 2693 N N . TYR A 1 346 ? 6.570 -7.378 -5.939 1.00 97.56 346 TYR A N 1
ATOM 2694 C CA . TYR A 1 346 ? 7.354 -7.733 -7.110 1.00 97.56 346 TYR A CA 1
ATOM 2695 C C . TYR A 1 346 ? 8.313 -6.592 -7.395 1.00 97.56 346 TYR A C 1
ATOM 2697 O O . TYR A 1 346 ? 7.921 -5.427 -7.354 1.00 97.56 346 TYR A O 1
ATOM 2705 N N . VAL A 1 347 ? 9.568 -6.935 -7.667 1.00 97.06 347 VAL A N 1
ATOM 2706 C CA . VAL A 1 347 ? 10.613 -5.985 -8.052 1.00 97.06 347 VAL A CA 1
ATOM 2707 C C . VAL A 1 347 ? 11.314 -6.495 -9.300 1.00 97.06 347 VAL A C 1
ATOM 2709 O O . VAL A 1 347 ? 11.573 -7.693 -9.426 1.00 97.06 347 VAL A O 1
ATOM 2712 N N . ALA A 1 348 ? 11.634 -5.604 -10.231 1.00 97.56 348 ALA A N 1
ATOM 2713 C CA . ALA A 1 348 ? 12.312 -5.968 -11.466 1.00 97.56 348 ALA A CA 1
ATOM 2714 C C . ALA A 1 348 ? 13.223 -4.850 -11.968 1.00 97.56 348 ALA A C 1
ATOM 2716 O O . ALA A 1 348 ? 12.918 -3.662 -11.873 1.00 97.56 348 ALA A O 1
ATOM 2717 N N . GLY A 1 349 ? 14.368 -5.253 -12.511 1.00 96.38 349 GLY A N 1
ATOM 2718 C CA . GLY A 1 349 ? 15.384 -4.328 -12.993 1.00 96.38 349 GLY A CA 1
ATOM 2719 C C . GLY A 1 349 ? 16.092 -3.573 -11.871 1.00 96.38 349 GLY A C 1
ATOM 2720 O O . GLY A 1 349 ? 16.292 -4.104 -10.774 1.00 96.38 349 GLY A O 1
ATOM 2721 N N . GLY A 1 350 ? 16.500 -2.343 -12.168 1.00 94.31 350 GLY A N 1
ATOM 2722 C CA . GLY A 1 350 ? 17.320 -1.507 -11.300 1.00 94.31 350 GLY A CA 1
ATOM 2723 C C . GLY A 1 350 ? 18.815 -1.693 -11.535 1.00 94.31 350 GLY A C 1
ATOM 2724 O O . GLY A 1 350 ? 19.238 -2.236 -12.554 1.00 94.31 350 GLY A O 1
ATOM 2725 N N . THR A 1 351 ? 19.621 -1.207 -10.596 1.00 92.25 351 THR A N 1
ATOM 2726 C CA . THR A 1 351 ? 21.084 -1.307 -10.624 1.00 92.25 351 THR A CA 1
ATOM 2727 C C . THR A 1 351 ? 21.635 -2.012 -9.396 1.00 92.25 351 THR A C 1
ATOM 2729 O O . THR A 1 351 ? 21.207 -1.726 -8.276 1.00 92.25 351 THR A O 1
ATOM 2732 N N . ASP A 1 352 ? 22.609 -2.902 -9.600 1.00 91.50 352 ASP A N 1
ATOM 2733 C CA . ASP A 1 352 ? 23.341 -3.566 -8.515 1.00 91.50 352 ASP A CA 1
ATOM 2734 C C . ASP A 1 352 ? 24.379 -2.647 -7.851 1.00 91.50 352 ASP A C 1
ATOM 2736 O O . ASP A 1 352 ? 24.533 -1.487 -8.233 1.00 91.50 352 ASP A O 1
ATOM 2740 N N . SER A 1 353 ? 25.122 -3.142 -6.851 1.00 87.06 353 SER A N 1
ATOM 2741 C CA . SER A 1 353 ? 26.197 -2.406 -6.154 1.00 87.06 353 SER A CA 1
ATOM 2742 C C . SER A 1 353 ? 27.285 -1.846 -7.090 1.00 87.06 353 SER A C 1
ATOM 2744 O O . SER A 1 353 ? 27.842 -0.787 -6.807 1.00 87.06 353 SER A O 1
ATOM 2746 N N . SER A 1 354 ? 27.530 -2.494 -8.229 1.00 89.19 354 SER A N 1
ATOM 2747 C CA . SER A 1 354 ? 28.489 -2.086 -9.262 1.00 89.19 354 SER A CA 1
ATOM 2748 C C . SER A 1 354 ? 27.878 -1.182 -10.340 1.00 89.19 354 SER A C 1
ATOM 2750 O O . SER A 1 354 ? 28.523 -0.934 -11.356 1.00 89.19 354 SER A O 1
ATOM 2752 N N . TYR A 1 355 ? 26.660 -0.674 -10.123 1.00 86.94 355 TYR A N 1
ATOM 2753 C CA . TYR A 1 355 ? 25.905 0.151 -11.072 1.00 86.94 355 TYR A CA 1
ATOM 2754 C C . TYR A 1 355 ? 25.581 -0.559 -12.394 1.00 86.94 355 TYR A C 1
ATOM 2756 O O . TYR A 1 355 ? 25.294 0.106 -13.388 1.00 86.94 355 TYR A O 1
ATOM 2764 N N . ARG A 1 356 ? 25.604 -1.896 -12.416 1.00 91.19 356 ARG A N 1
ATOM 2765 C CA . ARG A 1 356 ? 25.169 -2.672 -13.578 1.00 91.19 356 ARG A CA 1
ATOM 2766 C C . ARG A 1 356 ? 23.655 -2.750 -13.577 1.00 91.19 356 ARG A C 1
ATOM 2768 O O . ARG A 1 356 ? 23.051 -3.071 -12.553 1.00 91.19 356 ARG A O 1
ATOM 2775 N N . GLU A 1 357 ? 23.056 -2.447 -14.717 1.00 93.00 357 GLU A N 1
ATOM 2776 C CA . GLU A 1 357 ? 21.635 -2.633 -14.950 1.00 93.00 357 GLU A CA 1
ATOM 2777 C C . GLU A 1 357 ? 21.251 -4.112 -14.844 1.00 93.00 357 GLU A C 1
ATOM 2779 O O . GLU A 1 357 ? 21.978 -5.009 -15.274 1.00 93.00 357 GLU A O 1
ATOM 2784 N N . LEU A 1 358 ? 20.090 -4.366 -14.257 1.00 96.38 358 LEU A N 1
ATOM 2785 C CA . LEU A 1 358 ? 19.590 -5.706 -14.007 1.00 96.38 358 LEU A CA 1
ATOM 2786 C C . LEU A 1 358 ? 18.429 -6.013 -14.952 1.00 96.38 358 LEU A C 1
ATOM 2788 O O . LEU A 1 358 ? 17.610 -5.149 -15.261 1.00 96.38 358 LEU A O 1
ATOM 2792 N N . SER A 1 359 ? 18.343 -7.262 -15.398 1.00 97.19 359 SER A N 1
ATOM 2793 C CA . SER A 1 359 ? 17.116 -7.850 -15.954 1.00 97.19 359 SER A CA 1
ATOM 2794 C C . SER A 1 359 ? 16.432 -8.792 -14.963 1.00 97.19 359 SER A C 1
ATOM 2796 O O . SER A 1 359 ? 15.315 -9.238 -15.209 1.00 97.19 359 SER A O 1
ATOM 2798 N N . SER A 1 360 ? 17.079 -9.103 -13.834 1.00 97.88 360 SER A N 1
ATOM 2799 C CA . SER A 1 360 ? 16.526 -10.006 -12.829 1.00 97.88 360 SER A CA 1
ATOM 2800 C C . SER A 1 360 ? 15.279 -9.413 -12.176 1.00 97.88 360 SER A C 1
ATOM 2802 O O . SER A 1 360 ? 15.168 -8.196 -11.979 1.00 97.88 360 SER A O 1
ATOM 2804 N N . ALA A 1 361 ? 14.367 -10.296 -11.789 1.00 98.06 361 ALA A N 1
ATOM 2805 C CA . ALA A 1 361 ? 13.160 -9.961 -11.056 1.00 98.06 361 ALA A CA 1
ATOM 2806 C C . ALA A 1 361 ? 13.003 -10.886 -9.848 1.00 98.06 361 ALA A C 1
ATOM 2808 O O . ALA A 1 361 ? 13.483 -12.021 -9.851 1.00 98.06 361 ALA A O 1
ATOM 2809 N N . GLU A 1 362 ? 12.354 -10.392 -8.801 1.00 97.50 362 GLU A N 1
ATOM 2810 C CA . GLU A 1 362 ? 12.142 -11.122 -7.555 1.00 97.50 362 GLU A CA 1
ATOM 2811 C C . GLU A 1 362 ? 10.748 -10.831 -6.997 1.00 97.50 362 GLU A C 1
ATOM 2813 O O . GLU A 1 362 ? 10.203 -9.740 -7.174 1.00 97.50 362 GLU A O 1
ATOM 2818 N N . MET A 1 363 ? 10.180 -11.816 -6.306 1.00 96.94 363 MET A N 1
ATOM 2819 C CA . MET A 1 363 ? 8.914 -11.707 -5.593 1.00 96.94 363 MET A CA 1
ATOM 2820 C C . MET A 1 363 ? 9.161 -11.870 -4.095 1.00 96.94 363 MET A C 1
ATOM 2822 O O . MET A 1 363 ? 9.743 -12.863 -3.664 1.00 96.94 363 MET A O 1
ATOM 2826 N N . TYR A 1 364 ? 8.672 -10.930 -3.303 1.00 96.19 364 TYR A N 1
ATOM 2827 C CA . TYR A 1 364 ? 8.612 -11.017 -1.853 1.00 96.19 364 TYR A CA 1
ATOM 2828 C C . TYR A 1 364 ? 7.257 -11.554 -1.400 1.00 96.19 364 TYR A C 1
ATOM 2830 O O . TYR A 1 364 ? 6.221 -11.037 -1.819 1.00 96.19 364 TYR A O 1
ATOM 2838 N N . GLU A 1 365 ? 7.268 -12.544 -0.511 1.00 94.75 365 GLU A N 1
ATOM 2839 C CA . GLU A 1 365 ? 6.082 -13.056 0.179 1.00 94.75 365 GLU A CA 1
ATOM 2840 C C . GLU A 1 365 ? 6.032 -12.495 1.606 1.00 94.75 365 GLU A C 1
ATOM 2842 O O . GLU A 1 365 ? 6.924 -12.741 2.422 1.00 94.75 365 GLU A O 1
ATOM 2847 N N . SER A 1 366 ? 4.995 -11.716 1.922 1.00 92.56 366 SER A N 1
ATOM 2848 C CA . SER A 1 366 ? 4.955 -10.953 3.176 1.00 92.56 366 SER A CA 1
ATOM 2849 C C . SER A 1 366 ? 4.644 -11.774 4.423 1.00 92.56 366 SER A C 1
ATOM 2851 O O . SER A 1 366 ? 4.995 -11.324 5.513 1.00 92.56 366 SER A O 1
ATOM 2853 N N . GLU A 1 367 ? 4.043 -12.957 4.288 1.00 89.00 367 GLU A N 1
ATOM 2854 C CA . GLU A 1 367 ? 3.753 -13.853 5.418 1.00 89.00 367 GLU A CA 1
ATOM 2855 C C . GLU A 1 367 ? 4.991 -14.670 5.822 1.00 89.00 367 GLU A C 1
ATOM 2857 O O . GLU A 1 367 ? 5.256 -14.838 7.010 1.00 89.00 367 GLU A O 1
ATOM 2862 N N . THR A 1 368 ? 5.787 -15.139 4.854 1.00 90.88 368 THR A N 1
ATOM 2863 C CA . THR A 1 368 ? 7.016 -15.917 5.113 1.00 90.88 368 THR A CA 1
ATOM 2864 C C . THR A 1 368 ? 8.270 -15.054 5.200 1.00 90.88 368 THR A C 1
ATOM 2866 O O . THR A 1 368 ? 9.308 -15.535 5.642 1.00 90.88 368 THR A O 1
ATOM 2869 N N . HIS A 1 369 ? 8.185 -13.792 4.775 1.00 91.56 369 HIS A N 1
ATOM 2870 C CA . HIS A 1 369 ? 9.303 -12.851 4.691 1.00 91.56 369 HIS A CA 1
ATOM 2871 C C . HIS A 1 369 ? 10.425 -13.288 3.741 1.00 91.56 369 HIS A C 1
ATOM 2873 O O . HIS A 1 369 ? 11.569 -12.871 3.887 1.00 91.56 369 HIS A O 1
ATOM 2879 N N . THR A 1 370 ? 10.093 -14.087 2.730 1.00 92.56 370 THR A N 1
ATOM 2880 C CA . THR A 1 370 ? 11.078 -14.652 1.802 1.00 92.56 370 THR A CA 1
ATOM 2881 C C . THR A 1 370 ? 11.032 -13.984 0.438 1.00 92.56 370 THR A C 1
ATOM 2883 O O . THR A 1 370 ? 9.952 -13.725 -0.097 1.00 92.56 370 THR A O 1
ATOM 2886 N N . TRP A 1 371 ? 12.207 -13.805 -0.163 1.00 94.75 371 TRP A N 1
ATOM 2887 C CA . TRP A 1 371 ? 12.365 -13.409 -1.559 1.00 94.75 371 TRP A CA 1
ATOM 2888 C C . TRP A 1 371 ? 12.592 -14.635 -2.443 1.00 94.75 371 TRP A C 1
ATOM 2890 O O . TRP A 1 371 ? 13.524 -15.404 -2.215 1.00 94.75 371 TRP A O 1
ATOM 2900 N N . ALA A 1 372 ? 11.775 -14.795 -3.480 1.00 95.50 372 ALA A N 1
ATOM 2901 C CA . ALA A 1 372 ? 11.930 -15.830 -4.493 1.00 95.50 372 ALA A CA 1
ATOM 2902 C C . ALA A 1 372 ? 12.341 -15.206 -5.838 1.00 95.50 372 ALA A C 1
ATOM 2904 O O . ALA A 1 372 ? 11.729 -14.217 -6.256 1.00 95.50 372 ALA A O 1
ATOM 2905 N N . PRO A 1 373 ? 13.332 -15.773 -6.547 1.00 96.88 373 PRO A N 1
ATOM 2906 C CA . PRO A 1 373 ? 13.679 -15.310 -7.882 1.00 96.88 373 PRO A CA 1
ATOM 2907 C C . PRO A 1 373 ? 12.538 -15.590 -8.866 1.00 96.88 373 PRO A C 1
ATOM 2909 O O . PRO A 1 373 ? 11.877 -16.630 -8.811 1.00 96.88 373 PRO A O 1
ATOM 2912 N N . LEU A 1 374 ? 12.334 -14.659 -9.791 1.00 97.94 374 LEU A N 1
ATOM 2913 C CA . LEU A 1 374 ? 11.473 -14.818 -10.957 1.00 97.94 374 LEU A CA 1
ATOM 2914 C C . LEU A 1 374 ? 12.343 -14.987 -12.211 1.00 97.94 374 LEU A C 1
ATOM 2916 O O . LEU A 1 374 ? 13.531 -14.649 -12.185 1.00 97.94 374 LEU A O 1
ATOM 2920 N N . PRO A 1 375 ? 11.777 -15.479 -13.327 1.00 98.06 375 PRO A N 1
ATOM 2921 C CA . PRO A 1 375 ? 12.438 -15.399 -14.623 1.00 98.06 375 PRO A CA 1
ATOM 2922 C C . PRO A 1 375 ? 12.922 -13.974 -14.901 1.00 98.06 375 PRO A C 1
ATOM 2924 O O . PRO A 1 375 ? 12.249 -13.007 -14.542 1.00 98.06 375 PRO A O 1
ATOM 2927 N N . SER A 1 376 ? 14.084 -13.838 -15.532 1.00 98.12 376 SER A N 1
ATOM 2928 C CA . SER A 1 376 ? 14.599 -12.526 -15.924 1.00 98.12 376 SER A CA 1
ATOM 2929 C C . SER A 1 376 ? 13.762 -11.923 -17.049 1.00 98.12 376 SER A C 1
ATOM 2931 O O . SER A 1 376 ? 13.265 -12.638 -17.920 1.00 98.12 376 SER A O 1
ATOM 2933 N N . MET A 1 377 ? 13.658 -10.597 -17.045 1.00 97.94 377 MET A N 1
ATOM 2934 C CA . MET A 1 377 ? 13.175 -9.817 -18.179 1.00 97.94 377 MET A CA 1
ATOM 2935 C C . MET A 1 377 ? 14.067 -10.030 -19.409 1.00 97.94 377 MET A C 1
ATOM 2937 O O . MET A 1 377 ? 15.243 -10.392 -19.302 1.00 97.94 377 MET A O 1
ATOM 2941 N N . ASN A 1 378 ? 13.517 -9.741 -20.583 1.00 96.62 378 ASN A N 1
ATOM 2942 C CA . ASN A 1 378 ? 14.211 -9.806 -21.864 1.00 96.62 378 ASN A CA 1
ATOM 2943 C C . ASN A 1 378 ? 15.264 -8.701 -21.989 1.00 96.62 378 ASN A C 1
ATOM 2945 O O . ASN A 1 378 ? 16.295 -8.901 -22.631 1.00 96.62 378 ASN A O 1
ATOM 2949 N N . ARG A 1 379 ? 15.012 -7.530 -21.389 1.00 94.00 379 ARG A N 1
ATOM 2950 C CA . ARG A 1 379 ? 15.935 -6.392 -21.410 1.00 94.00 379 ARG A CA 1
ATOM 2951 C C . ARG A 1 379 ? 16.253 -5.927 -19.998 1.00 94.00 379 ARG A C 1
ATOM 2953 O O . ARG A 1 379 ? 15.371 -5.744 -19.160 1.00 94.00 379 ARG A O 1
ATOM 2960 N N . SER A 1 380 ? 17.534 -5.694 -19.742 1.00 95.56 380 SER A N 1
ATOM 2961 C CA . SER A 1 380 ? 17.979 -5.051 -18.514 1.00 95.56 380 SER A CA 1
ATOM 2962 C C . SER A 1 380 ? 17.657 -3.560 -18.540 1.00 95.56 380 SER A C 1
ATOM 2964 O O . SER A 1 380 ? 17.844 -2.890 -19.558 1.00 95.56 380 SER A O 1
ATOM 2966 N N . ARG A 1 381 ? 17.169 -3.037 -17.415 1.00 94.38 381 ARG A N 1
ATOM 2967 C CA . ARG A 1 381 ? 16.677 -1.659 -17.312 1.00 94.38 381 ARG A CA 1
ATOM 2968 C C . ARG A 1 381 ? 16.802 -1.128 -15.893 1.00 94.38 381 ARG A C 1
ATOM 2970 O O . ARG A 1 381 ? 16.710 -1.889 -14.934 1.00 94.38 381 ARG A O 1
ATOM 2977 N N . TYR A 1 382 ? 16.963 0.181 -15.749 1.00 92.50 382 TYR A N 1
ATOM 2978 C CA . TYR A 1 382 ? 16.908 0.882 -14.462 1.00 92.50 382 TYR A CA 1
ATOM 2979 C C . TYR A 1 382 ? 16.167 2.216 -14.604 1.00 92.50 382 TYR A C 1
ATOM 2981 O O . TYR A 1 382 ? 15.928 2.667 -15.721 1.00 92.50 382 TYR A O 1
ATOM 2989 N N . LYS A 1 383 ? 15.779 2.843 -13.484 1.00 89.31 383 LYS A N 1
ATOM 2990 C CA . LYS A 1 383 ? 14.839 3.985 -13.461 1.00 89.31 383 LYS A CA 1
ATOM 2991 C C . LYS A 1 383 ? 13.546 3.670 -14.228 1.00 89.31 383 LYS A C 1
ATOM 2993 O O . LYS A 1 383 ? 13.065 4.482 -15.009 1.00 89.31 383 LYS A O 1
ATOM 2998 N N . CYS A 1 384 ? 13.027 2.466 -14.027 1.00 90.69 384 CYS A N 1
ATOM 2999 C CA . CYS A 1 384 ? 11.762 2.010 -14.598 1.00 90.69 384 CYS A CA 1
ATOM 3000 C C . CYS A 1 384 ? 10.669 2.026 -13.528 1.00 90.69 384 CYS A C 1
ATOM 3002 O O . CYS A 1 384 ? 10.979 2.075 -12.337 1.00 90.69 384 CYS A O 1
ATOM 3004 N N . SER A 1 385 ? 9.413 1.965 -13.961 1.00 91.50 385 SER A N 1
ATOM 3005 C CA . SER A 1 385 ? 8.250 1.967 -13.070 1.00 91.50 385 SER A CA 1
ATOM 3006 C C . SER A 1 385 ? 7.552 0.615 -13.094 1.00 91.50 385 SER A C 1
ATOM 3008 O O . SER A 1 385 ? 7.495 -0.033 -14.138 1.00 91.50 385 SER A O 1
ATOM 3010 N N . GLY A 1 386 ? 7.041 0.178 -11.944 1.00 93.81 386 GLY A N 1
ATOM 3011 C CA . GLY A 1 386 ? 6.284 -1.063 -11.811 1.00 93.81 386 GLY A CA 1
ATOM 3012 C C . GLY A 1 386 ? 4.806 -0.790 -11.554 1.00 93.81 386 GLY A C 1
ATOM 3013 O O . GLY A 1 386 ? 4.470 0.139 -10.824 1.00 93.81 386 GLY A O 1
ATOM 3014 N N . ALA A 1 387 ? 3.918 -1.601 -12.123 1.00 94.56 387 ALA A N 1
ATOM 3015 C CA . ALA A 1 387 ? 2.491 -1.544 -11.815 1.00 94.56 387 ALA A CA 1
ATOM 3016 C C . ALA A 1 387 ? 1.818 -2.913 -11.943 1.00 94.56 387 ALA A C 1
ATOM 3018 O O . ALA A 1 387 ? 2.251 -3.762 -12.721 1.00 94.56 387 ALA A O 1
ATOM 3019 N N . PHE A 1 388 ? 0.734 -3.114 -11.192 1.00 94.31 388 PHE A N 1
ATOM 3020 C CA . PHE A 1 388 ? -0.187 -4.225 -11.416 1.00 94.31 388 PHE A CA 1
ATOM 3021 C C . PHE A 1 388 ? -1.400 -3.745 -12.205 1.00 94.31 388 PHE A C 1
ATOM 3023 O O . PHE A 1 388 ? -2.061 -2.792 -11.802 1.00 94.31 388 PHE A O 1
ATOM 3030 N N . MET A 1 389 ? -1.691 -4.430 -13.305 1.00 92.00 389 MET A N 1
ATOM 3031 C CA . MET A 1 389 ? -2.828 -4.173 -14.192 1.00 92.00 389 MET A CA 1
ATOM 3032 C C . MET A 1 389 ? -3.250 -5.509 -14.806 1.00 92.00 389 MET A C 1
ATOM 3034 O O . MET A 1 389 ? -2.400 -6.374 -15.000 1.00 92.00 389 MET A O 1
ATOM 3038 N N . ASP A 1 390 ? -4.542 -5.744 -15.032 1.00 89.38 390 ASP A N 1
ATOM 3039 C CA . ASP A 1 390 ? -5.051 -6.989 -15.643 1.00 89.38 390 ASP A CA 1
ATOM 3040 C C . ASP A 1 390 ? -4.507 -8.291 -15.021 1.00 89.38 390 ASP A C 1
ATOM 3042 O O . ASP A 1 390 ? -4.280 -9.298 -15.693 1.00 89.38 390 ASP A O 1
ATOM 3046 N N . GLY A 1 391 ? -4.259 -8.270 -13.708 1.00 91.38 391 GLY A N 1
ATOM 3047 C CA . GLY A 1 391 ? -3.708 -9.411 -12.974 1.00 91.38 391 GLY A CA 1
ATOM 3048 C C . GLY A 1 391 ? -2.257 -9.771 -13.324 1.00 91.38 391 GLY A C 1
ATOM 3049 O O . GLY A 1 391 ? -1.806 -10.853 -12.952 1.00 91.38 391 GLY A O 1
ATOM 3050 N N . LYS A 1 392 ? -1.519 -8.891 -14.008 1.00 95.50 392 LYS A N 1
ATOM 3051 C CA . LYS A 1 392 ? -0.113 -9.062 -14.397 1.00 95.50 392 LYS A CA 1
ATOM 3052 C C . LYS A 1 392 ? 0.761 -7.943 -13.838 1.00 95.50 392 LYS A C 1
ATOM 3054 O O . LYS A 1 392 ? 0.273 -6.866 -13.500 1.00 95.50 392 LYS A O 1
ATOM 3059 N N . PHE A 1 393 ? 2.063 -8.205 -13.759 1.00 97.62 393 PHE A N 1
ATOM 3060 C CA . PHE A 1 393 ? 3.052 -7.219 -13.325 1.00 97.62 393 PHE A CA 1
ATOM 3061 C C . PHE A 1 393 ? 3.730 -6.574 -14.536 1.00 97.62 393 PHE A C 1
ATOM 3063 O O . PHE A 1 393 ? 4.374 -7.264 -15.320 1.00 97.62 393 PHE A O 1
ATOM 3070 N N . TYR A 1 394 ? 3.589 -5.262 -14.687 1.00 95.69 394 TYR A N 1
ATOM 3071 C CA . TYR A 1 394 ? 4.145 -4.475 -15.784 1.00 95.69 394 TYR A CA 1
ATOM 3072 C C . TYR A 1 394 ? 5.374 -3.704 -15.312 1.00 95.69 394 TYR A C 1
ATOM 3074 O O . TYR A 1 394 ? 5.342 -3.077 -14.254 1.00 95.69 394 TYR A O 1
ATOM 3082 N N . VAL A 1 395 ? 6.437 -3.720 -16.118 1.00 95.69 395 VAL A N 1
ATOM 3083 C CA . VAL A 1 395 ? 7.656 -2.931 -15.906 1.00 95.69 395 VAL A CA 1
ATOM 3084 C C . VAL A 1 395 ? 7.857 -2.010 -17.098 1.00 95.69 395 VAL A C 1
ATOM 3086 O O . VAL A 1 395 ? 8.184 -2.451 -18.202 1.00 95.69 395 VAL A O 1
ATOM 3089 N N . ILE A 1 396 ? 7.646 -0.720 -16.870 1.00 91.44 396 ILE A N 1
ATOM 3090 C CA . ILE A 1 396 ? 7.439 0.276 -17.916 1.00 91.44 396 ILE A CA 1
ATOM 3091 C C . ILE A 1 396 ? 8.662 1.187 -18.018 1.00 91.44 396 ILE A C 1
ATOM 3093 O O . ILE A 1 396 ? 9.143 1.743 -17.026 1.00 91.44 396 ILE A O 1
ATOM 3097 N N . GLY A 1 397 ? 9.155 1.338 -19.247 1.00 89.50 397 GLY A N 1
ATOM 3098 C CA . GLY A 1 397 ? 10.212 2.271 -19.604 1.00 89.50 397 GLY A CA 1
ATOM 3099 C C . GLY A 1 397 ? 11.553 2.003 -18.918 1.00 89.50 397 GLY A C 1
ATOM 3100 O O . GLY A 1 397 ? 11.964 0.853 -18.723 1.00 89.50 397 GLY A O 1
ATOM 3101 N N . GLY A 1 398 ? 12.241 3.089 -18.566 1.00 88.56 398 GLY A N 1
ATOM 3102 C CA . GLY A 1 398 ? 13.572 3.085 -17.968 1.00 88.56 398 GLY A CA 1
ATOM 3103 C C . GLY A 1 398 ? 14.699 3.294 -18.973 1.00 88.56 398 GLY A C 1
ATOM 3104 O O . GLY A 1 398 ? 14.483 3.648 -20.130 1.00 88.56 398 GLY A O 1
ATOM 3105 N N . LEU A 1 399 ? 15.923 3.106 -18.497 1.00 87.69 399 LEU A N 1
ATOM 3106 C CA . LEU A 1 399 ? 17.154 3.330 -19.243 1.00 87.69 399 LEU A CA 1
ATOM 3107 C C . LEU A 1 399 ? 17.963 2.040 -19.356 1.00 87.69 399 LEU A C 1
ATOM 3109 O O . LEU A 1 399 ? 18.007 1.234 -18.422 1.00 87.69 399 LEU A O 1
ATOM 3113 N N . THR A 1 400 ? 18.655 1.886 -20.479 1.00 88.44 400 THR A N 1
ATOM 3114 C CA . THR A 1 400 ? 19.725 0.894 -20.651 1.00 88.44 400 THR A CA 1
ATOM 3115 C C . THR A 1 400 ? 21.066 1.444 -20.148 1.00 88.44 400 THR A C 1
ATOM 3117 O O . THR A 1 400 ? 21.201 2.634 -19.848 1.00 88.44 400 THR A O 1
ATOM 3120 N N . ARG A 1 401 ? 22.111 0.606 -20.122 1.00 83.12 401 ARG A N 1
ATOM 3121 C CA . ARG A 1 401 ? 23.482 1.022 -19.768 1.00 83.12 401 ARG A CA 1
ATOM 3122 C C . ARG A 1 401 ? 24.011 2.195 -20.578 1.00 83.12 401 ARG A C 1
ATOM 3124 O O . ARG A 1 401 ? 24.692 3.065 -20.038 1.00 83.12 401 ARG A O 1
ATOM 3131 N N . SER A 1 402 ? 23.715 2.202 -21.877 1.00 83.88 402 SER A N 1
ATOM 3132 C CA . SER A 1 402 ? 24.110 3.261 -22.810 1.00 83.88 402 SER A CA 1
ATOM 3133 C C . SER A 1 402 ? 23.305 4.547 -22.604 1.00 83.88 402 SER A C 1
ATOM 3135 O O . SER A 1 402 ? 23.507 5.507 -23.341 1.00 83.88 402 SER A O 1
ATOM 3137 N N . ARG A 1 403 ? 22.435 4.589 -21.580 1.00 80.69 403 ARG A N 1
ATOM 3138 C CA . ARG A 1 403 ? 21.476 5.664 -21.296 1.00 80.69 403 ARG A CA 1
ATOM 3139 C C . ARG A 1 403 ? 20.465 5.853 -22.424 1.00 80.69 403 ARG A C 1
ATOM 3141 O O . ARG A 1 403 ? 19.918 6.940 -22.586 1.00 80.69 403 ARG A O 1
ATOM 3148 N N . GLU A 1 404 ? 20.224 4.795 -23.192 1.00 85.69 404 GLU A N 1
ATOM 3149 C CA . GLU A 1 404 ? 19.143 4.761 -24.165 1.00 85.69 404 GLU A CA 1
ATOM 3150 C C . GLU A 1 404 ? 17.814 4.644 -23.426 1.00 85.69 404 GLU A C 1
ATOM 3152 O O . GLU A 1 404 ? 17.674 3.841 -22.497 1.00 85.69 404 GLU A O 1
ATOM 3157 N N . LEU A 1 405 ? 16.852 5.462 -23.839 1.00 85.00 405 LEU A N 1
ATOM 3158 C CA . LEU A 1 405 ? 15.507 5.445 -23.297 1.00 85.00 405 LEU A CA 1
ATOM 3159 C C . LEU A 1 405 ? 14.734 4.252 -23.855 1.00 85.00 405 LEU A C 1
ATOM 3161 O O . LEU A 1 405 ? 14.547 4.129 -25.063 1.00 85.00 405 LEU A O 1
ATOM 3165 N N . LEU A 1 406 ? 14.244 3.393 -22.967 1.00 86.88 406 LEU A N 1
ATOM 3166 C CA . LEU A 1 406 ? 13.342 2.317 -23.339 1.00 86.88 406 LEU A CA 1
ATOM 3167 C C . LEU A 1 406 ? 11.919 2.869 -23.417 1.00 86.88 406 LEU A C 1
ATOM 3169 O O . LEU A 1 406 ? 11.386 3.360 -22.426 1.00 86.88 406 LEU A O 1
ATOM 3173 N N . THR A 1 407 ? 11.295 2.750 -24.588 1.00 85.06 407 THR A N 1
ATOM 3174 C CA . THR A 1 407 ? 9.859 3.023 -24.783 1.00 85.06 407 THR A CA 1
ATOM 3175 C C . THR A 1 407 ? 8.993 1.781 -24.561 1.00 85.06 407 THR A C 1
ATOM 3177 O O . THR A 1 407 ? 7.771 1.872 -24.517 1.00 85.06 407 THR A O 1
ATOM 3180 N N . CYS A 1 408 ? 9.611 0.603 -24.449 1.00 87.81 408 CYS A N 1
ATOM 3181 C CA . CYS A 1 408 ? 8.916 -0.665 -24.260 1.00 87.81 408 CYS A CA 1
ATOM 3182 C C . CYS A 1 408 ? 8.579 -0.935 -22.787 1.00 87.81 408 CYS A C 1
ATOM 3184 O O . CYS A 1 408 ? 9.328 -0.584 -21.867 1.00 87.81 408 CYS A O 1
ATOM 3186 N N . CYS A 1 409 ? 7.488 -1.659 -22.581 1.00 91.88 409 CYS A N 1
ATOM 3187 C CA . CYS A 1 409 ? 7.141 -2.306 -21.328 1.00 91.88 409 CYS A CA 1
ATOM 3188 C C . CYS A 1 409 ? 7.421 -3.808 -21.417 1.00 91.88 409 CYS A C 1
ATOM 3190 O O . CYS A 1 409 ? 7.407 -4.393 -22.498 1.00 91.88 409 CYS A O 1
ATOM 3192 N N . GLU A 1 410 ? 7.641 -4.447 -20.276 1.00 95.81 410 GLU A N 1
ATOM 3193 C CA . GLU A 1 410 ? 7.573 -5.900 -20.162 1.00 95.81 410 GLU A CA 1
ATOM 3194 C C . GLU A 1 410 ? 6.469 -6.300 -19.186 1.00 95.81 410 GLU A C 1
ATOM 3196 O O . GLU A 1 410 ? 6.430 -5.812 -18.060 1.00 95.81 410 GLU A O 1
ATOM 3201 N N . GLU A 1 411 ? 5.559 -7.166 -19.634 1.00 96.12 411 GLU A N 1
ATOM 3202 C CA . GLU A 1 411 ? 4.509 -7.748 -18.795 1.00 96.12 411 GLU A CA 1
ATOM 3203 C C . GLU A 1 411 ? 4.932 -9.140 -18.321 1.00 96.12 411 GLU A C 1
ATOM 3205 O O . GLU A 1 411 ? 5.334 -9.986 -19.121 1.00 96.12 411 GLU A O 1
ATOM 3210 N N . TYR A 1 412 ? 4.841 -9.387 -17.019 1.00 98.31 412 TYR A N 1
ATOM 3211 C CA . TYR A 1 412 ? 5.014 -10.698 -16.416 1.00 98.31 412 TYR A CA 1
ATOM 3212 C C . TYR A 1 412 ? 3.651 -11.325 -16.153 1.00 98.31 412 TYR A C 1
ATOM 3214 O O . TYR A 1 412 ? 2.864 -10.836 -15.338 1.00 98.31 412 TYR A O 1
ATOM 3222 N N . ASP A 1 413 ? 3.390 -12.435 -16.834 1.00 96.56 413 ASP A N 1
ATOM 3223 C CA . ASP A 1 413 ? 2.211 -13.259 -16.598 1.00 96.56 413 ASP A CA 1
ATOM 3224 C C . ASP A 1 413 ? 2.485 -14.216 -15.431 1.00 96.56 413 ASP A C 1
ATOM 3226 O O . ASP A 1 413 ? 3.357 -15.085 -15.513 1.00 96.56 413 ASP A O 1
ATOM 3230 N N . LEU A 1 414 ? 1.738 -14.061 -14.334 1.00 94.31 414 LEU A N 1
ATOM 3231 C CA . LEU A 1 414 ? 1.945 -14.839 -13.110 1.00 94.31 414 LEU A CA 1
ATOM 3232 C C . LEU A 1 414 ? 1.614 -16.328 -13.300 1.00 94.31 414 LEU A C 1
ATOM 3234 O O . LEU A 1 414 ? 2.210 -17.164 -12.619 1.00 94.31 414 LEU A O 1
ATOM 3238 N N . ASN A 1 415 ? 0.698 -16.659 -14.216 1.00 94.00 415 ASN A N 1
ATOM 3239 C CA . ASN A 1 415 ? 0.270 -18.032 -14.483 1.00 94.00 415 ASN A CA 1
ATOM 3240 C C . ASN A 1 415 ? 1.269 -18.743 -15.394 1.00 94.00 415 ASN A C 1
ATOM 3242 O O . ASN A 1 415 ? 1.683 -19.868 -15.118 1.00 94.00 415 ASN A O 1
ATOM 3246 N N . ARG A 1 416 ? 1.683 -18.071 -16.473 1.00 95.12 416 ARG A N 1
ATOM 3247 C CA . ARG A 1 416 ? 2.665 -18.606 -17.429 1.00 95.12 416 ARG A CA 1
ATOM 3248 C C . ARG A 1 416 ? 4.095 -18.529 -16.913 1.00 95.12 416 ARG A C 1
ATOM 3250 O O . ARG A 1 416 ? 4.953 -19.246 -17.418 1.00 95.12 416 ARG A O 1
ATOM 3257 N N . ARG A 1 417 ? 4.343 -17.676 -15.916 1.00 96.12 417 ARG A N 1
ATOM 3258 C CA . ARG A 1 417 ? 5.671 -17.373 -15.373 1.00 96.12 417 ARG A CA 1
ATOM 3259 C C . ARG A 1 417 ? 6.637 -16.977 -16.484 1.00 96.12 417 ARG A C 1
ATOM 3261 O O . ARG A 1 417 ? 7.717 -17.541 -16.623 1.00 96.12 417 ARG A O 1
ATOM 3268 N N . SER A 1 418 ? 6.225 -16.019 -17.304 1.00 97.38 418 SER A N 1
ATOM 3269 C CA . SER A 1 418 ? 6.992 -15.576 -18.466 1.00 97.38 418 SER A CA 1
ATOM 3270 C C . SER A 1 418 ? 6.806 -14.088 -18.709 1.00 97.38 418 SER A C 1
ATOM 3272 O O . SER A 1 418 ? 5.714 -13.559 -18.495 1.00 97.38 418 SER A O 1
ATOM 3274 N N . TRP A 1 419 ? 7.857 -13.450 -19.218 1.00 98.19 419 TRP A N 1
ATOM 3275 C CA . TRP A 1 419 ? 7.825 -12.060 -19.649 1.00 98.19 419 TRP A CA 1
ATOM 3276 C C . TRP A 1 419 ? 7.467 -11.942 -21.126 1.00 98.19 419 TRP A C 1
ATOM 3278 O O . TRP A 1 419 ? 7.940 -12.726 -21.950 1.00 98.19 419 TRP A O 1
ATOM 3288 N N . ARG A 1 420 ? 6.692 -10.917 -21.467 1.00 96.44 420 ARG A N 1
ATOM 3289 C CA . ARG A 1 420 ? 6.412 -10.513 -22.845 1.00 96.44 420 ARG A CA 1
ATOM 3290 C C . ARG A 1 420 ? 6.724 -9.031 -23.020 1.00 96.44 420 ARG A C 1
ATOM 3292 O O . ARG A 1 420 ? 6.292 -8.209 -22.219 1.00 96.44 420 ARG A O 1
ATOM 3299 N N . VAL A 1 421 ? 7.441 -8.701 -24.091 1.00 95.31 421 VAL A N 1
ATOM 3300 C CA . VAL A 1 421 ? 7.721 -7.311 -24.474 1.00 95.31 421 VAL A CA 1
ATOM 3301 C C . VAL A 1 421 ? 6.491 -6.704 -25.152 1.00 95.31 421 VAL A C 1
ATOM 3303 O O . VAL A 1 421 ? 5.864 -7.337 -26.003 1.00 95.31 421 VAL A O 1
ATOM 3306 N N . ILE A 1 422 ? 6.162 -5.477 -24.761 1.00 91.19 422 ILE A N 1
ATOM 3307 C CA . ILE A 1 422 ? 5.159 -4.615 -25.379 1.00 91.19 422 ILE A CA 1
ATOM 3308 C C . ILE A 1 422 ? 5.881 -3.347 -25.822 1.00 91.19 422 ILE A C 1
ATOM 3310 O O . ILE A 1 422 ? 6.365 -2.572 -24.995 1.00 91.19 422 ILE A O 1
ATOM 3314 N N . ASP A 1 423 ? 5.985 -3.143 -27.128 1.00 87.81 423 ASP A N 1
ATOM 3315 C CA . ASP A 1 423 ? 6.694 -1.993 -27.677 1.00 87.81 423 ASP A CA 1
ATOM 3316 C C . ASP A 1 423 ? 5.901 -0.689 -27.498 1.00 87.81 423 ASP A C 1
ATOM 3318 O O . ASP A 1 423 ? 4.672 -0.687 -27.440 1.00 87.81 423 ASP A O 1
ATOM 3322 N N . ASN A 1 424 ? 6.627 0.430 -27.405 1.00 79.62 424 ASN A N 1
ATOM 3323 C CA . ASN A 1 424 ? 6.099 1.802 -27.412 1.00 79.62 424 ASN A CA 1
ATOM 3324 C C . ASN A 1 424 ? 5.097 2.188 -26.303 1.00 79.62 424 ASN A C 1
ATOM 3326 O O . ASN A 1 424 ? 4.482 3.246 -26.382 1.00 79.62 424 ASN A O 1
ATOM 3330 N N . MET A 1 425 ? 4.967 1.398 -25.235 1.00 75.88 425 MET A N 1
ATOM 3331 C CA . MET A 1 425 ? 4.049 1.687 -24.123 1.00 75.88 425 MET A CA 1
ATOM 3332 C C . MET A 1 425 ? 4.406 2.947 -23.311 1.00 75.88 425 MET A C 1
ATOM 3334 O O . MET A 1 425 ? 3.519 3.563 -22.734 1.00 75.88 425 MET A O 1
ATOM 3338 N N . SER A 1 426 ? 5.681 3.344 -23.252 1.00 73.06 426 SER A N 1
ATOM 3339 C CA . SER A 1 426 ? 6.128 4.578 -22.583 1.00 73.06 426 SER A CA 1
ATOM 3340 C C . SER A 1 426 ? 6.643 5.641 -23.552 1.00 73.06 426 SER A C 1
ATOM 3342 O O . SER A 1 426 ? 7.404 6.528 -23.158 1.00 73.06 426 SER A O 1
ATOM 3344 N N . GLN A 1 427 ? 6.286 5.533 -24.833 1.00 70.75 427 GLN A N 1
ATOM 3345 C CA . GLN A 1 427 ? 6.612 6.550 -25.825 1.00 70.75 427 GLN A CA 1
ATOM 3346 C C . GLN A 1 427 ? 5.876 7.855 -25.470 1.00 70.75 427 GLN A C 1
ATOM 3348 O O . GLN A 1 427 ? 4.667 7.840 -25.273 1.00 70.75 427 GLN A O 1
ATOM 3353 N N . GLY A 1 428 ? 6.613 8.963 -25.341 1.00 62.09 428 GLY A N 1
ATOM 3354 C CA . GLY A 1 428 ? 6.070 10.268 -24.926 1.00 62.09 428 GLY A CA 1
ATOM 3355 C C . GLY A 1 428 ? 6.007 10.513 -23.410 1.00 62.09 428 GLY A C 1
ATOM 3356 O O . GLY A 1 428 ? 5.802 11.642 -23.002 1.00 62.09 428 GLY A O 1
ATOM 3357 N N . LEU A 1 429 ? 6.251 9.507 -22.555 1.00 61.56 429 LEU A N 1
ATOM 3358 C CA . LEU A 1 429 ? 6.215 9.686 -21.086 1.00 61.56 429 LEU A CA 1
ATOM 3359 C C . LEU A 1 429 ? 7.521 10.226 -20.476 1.00 61.56 429 LEU A C 1
ATOM 3361 O O . LEU A 1 429 ? 7.564 10.537 -19.294 1.00 61.56 429 LEU A O 1
ATOM 3365 N N . ASN A 1 430 ? 8.605 10.266 -21.253 1.00 55.81 430 ASN A N 1
ATOM 3366 C CA . ASN A 1 430 ? 9.962 10.567 -20.783 1.00 55.81 430 ASN A CA 1
ATOM 3367 C C . ASN A 1 430 ? 10.709 11.453 -21.799 1.00 55.81 430 ASN A C 1
ATOM 3369 O O . ASN A 1 430 ? 11.841 11.150 -22.182 1.00 55.81 430 ASN A O 1
ATOM 3373 N N . GLU A 1 431 ? 10.079 12.519 -22.299 1.00 53.25 431 GLU A N 1
ATOM 3374 C CA . GLU A 1 431 ? 10.703 13.394 -23.309 1.00 53.25 431 GLU A CA 1
ATOM 3375 C C . GLU A 1 431 ? 11.943 14.142 -22.780 1.00 53.25 431 GLU A C 1
ATOM 3377 O O . GLU A 1 431 ? 12.783 14.608 -23.555 1.00 53.25 431 GLU A O 1
ATOM 3382 N N . THR A 1 432 ? 12.151 14.166 -21.461 1.00 50.41 432 THR A N 1
ATOM 3383 C CA . THR A 1 432 ? 13.324 14.782 -20.841 1.00 50.41 432 THR A CA 1
ATOM 3384 C C . THR A 1 432 ? 14.413 13.751 -20.515 1.00 50.41 432 THR A C 1
ATOM 3386 O O . THR A 1 432 ? 14.241 12.784 -19.776 1.00 50.41 432 THR A O 1
ATOM 3389 N N . LYS A 1 433 ? 15.616 13.976 -21.064 1.00 50.47 433 LYS A N 1
ATOM 3390 C CA . LYS A 1 433 ? 16.810 13.108 -20.941 1.00 50.47 433 LYS A CA 1
ATOM 3391 C C . LYS A 1 433 ? 17.324 12.893 -19.509 1.00 50.47 433 LYS A C 1
ATOM 3393 O O . LYS A 1 433 ? 18.288 12.147 -19.318 1.00 50.47 433 LYS A O 1
ATOM 3398 N N . LEU A 1 434 ? 16.753 13.552 -18.506 1.00 49.69 434 LEU A N 1
ATOM 3399 C CA . LEU A 1 434 ? 17.265 13.561 -17.146 1.00 49.69 434 LEU A CA 1
ATOM 3400 C C . LEU A 1 434 ? 16.126 13.678 -16.127 1.00 49.69 434 LEU A C 1
ATOM 3402 O O . LEU A 1 434 ? 15.468 14.702 -16.047 1.00 49.69 434 LEU A O 1
ATOM 3406 N N . VAL A 1 435 ? 16.090 12.676 -15.242 1.00 58.88 435 VAL A N 1
ATOM 3407 C CA . VAL A 1 435 ? 15.589 12.708 -13.852 1.00 58.88 435 VAL A CA 1
ATOM 3408 C C . VAL A 1 435 ? 14.174 12.157 -13.669 1.00 58.88 435 VAL A C 1
ATOM 3410 O O . VAL A 1 435 ? 13.244 12.742 -14.173 1.00 58.88 435 VAL A O 1
ATOM 3413 N N . ALA A 1 436 ? 14.075 11.097 -12.851 1.00 62.47 436 ALA A N 1
ATOM 3414 C CA . ALA A 1 436 ? 12.899 10.340 -12.383 1.00 62.47 436 ALA A CA 1
ATOM 3415 C C . ALA A 1 436 ? 12.317 9.255 -13.328 1.00 62.47 436 ALA A C 1
ATOM 3417 O O . ALA A 1 436 ? 12.320 9.425 -14.542 1.00 62.47 436 ALA A O 1
ATOM 3418 N N . PRO A 1 437 ? 11.914 8.082 -12.789 1.00 67.94 437 PRO A N 1
ATOM 3419 C CA . PRO A 1 437 ? 11.089 7.118 -13.519 1.00 67.94 437 PRO A CA 1
ATOM 3420 C C . PRO A 1 437 ? 9.671 7.687 -13.744 1.00 67.94 437 PRO A C 1
ATOM 3422 O O . PRO A 1 437 ? 9.245 8.524 -12.944 1.00 67.94 437 PRO A O 1
ATOM 3425 N N . PRO A 1 438 ? 8.922 7.220 -14.764 1.00 69.81 438 PRO A N 1
ATOM 3426 C CA . PRO A 1 438 ? 7.541 7.644 -14.995 1.00 69.81 438 PRO A CA 1
ATOM 3427 C C . PRO A 1 438 ? 6.696 7.534 -13.723 1.00 69.81 438 PRO A C 1
ATOM 3429 O O . PRO A 1 438 ? 6.595 6.454 -13.132 1.00 69.81 438 PRO A O 1
ATOM 3432 N N . LEU A 1 439 ? 6.070 8.626 -13.297 1.00 78.50 439 LEU A N 1
ATOM 3433 C CA . LEU A 1 439 ? 5.123 8.579 -12.188 1.00 78.50 439 LEU A CA 1
ATOM 3434 C C . LEU A 1 439 ? 3.833 7.953 -12.699 1.00 78.50 439 LEU A C 1
ATOM 3436 O O . LEU A 1 439 ? 3.123 8.583 -13.471 1.00 78.50 439 LEU A O 1
ATOM 3440 N N . ILE A 1 440 ? 3.552 6.714 -12.302 1.00 83.94 440 ILE A N 1
ATOM 3441 C CA . ILE A 1 440 ? 2.410 5.958 -12.820 1.00 83.94 440 ILE A CA 1
ATOM 3442 C C . ILE A 1 440 ? 1.418 5.579 -11.727 1.00 83.94 440 ILE A C 1
ATOM 3444 O O . ILE A 1 440 ? 1.789 5.359 -10.574 1.00 83.94 440 ILE A O 1
ATOM 3448 N N . ALA A 1 441 ? 0.156 5.454 -12.115 1.00 86.44 441 ALA A N 1
ATOM 3449 C CA . ALA A 1 441 ? -0.919 4.925 -11.291 1.00 86.44 441 ALA A CA 1
ATOM 3450 C C . ALA A 1 441 ? -1.810 4.013 -12.136 1.00 86.44 441 ALA A C 1
ATOM 3452 O O . ALA A 1 441 ? -1.977 4.246 -13.327 1.00 86.44 441 ALA A O 1
ATOM 3453 N N . VAL A 1 442 ? -2.400 2.987 -11.524 1.00 85.69 442 VAL A N 1
ATOM 3454 C CA . VAL A 1 442 ? -3.413 2.154 -12.183 1.00 85.69 442 VAL A CA 1
ATOM 3455 C C . VAL A 1 442 ? -4.740 2.336 -11.466 1.00 85.69 442 VAL A C 1
ATOM 3457 O O . VAL A 1 442 ? -4.821 2.133 -10.254 1.00 85.69 442 VAL A O 1
ATOM 3460 N N . VAL A 1 443 ? -5.777 2.716 -12.209 1.00 83.81 443 VAL A N 1
ATOM 3461 C CA . VAL A 1 443 ? -7.139 2.917 -11.698 1.00 83.81 443 VAL A CA 1
ATOM 3462 C C . VAL A 1 443 ? -8.097 2.189 -12.627 1.00 83.81 443 VAL A C 1
ATOM 3464 O O . VAL A 1 443 ? -8.055 2.405 -13.828 1.00 83.81 443 VAL A O 1
ATOM 3467 N N . ASN A 1 444 ? -8.947 1.308 -12.092 1.00 83.19 444 ASN A N 1
ATOM 3468 C CA . ASN A 1 444 ? -9.897 0.512 -12.886 1.00 83.19 444 ASN A CA 1
ATOM 3469 C C . ASN A 1 444 ? -9.247 -0.253 -14.061 1.00 83.19 444 ASN A C 1
ATOM 3471 O O . ASN A 1 444 ? -9.825 -0.330 -15.138 1.00 83.19 444 ASN A O 1
ATOM 3475 N N . ASN A 1 445 ? -8.053 -0.820 -13.842 1.00 82.88 445 ASN A N 1
ATOM 3476 C CA . ASN A 1 445 ? -7.218 -1.464 -14.870 1.00 82.88 445 ASN A CA 1
ATOM 3477 C C . ASN A 1 445 ? -6.773 -0.549 -16.024 1.00 82.88 445 ASN A C 1
ATOM 3479 O O . ASN A 1 445 ? -6.327 -1.031 -17.058 1.00 82.88 445 ASN A O 1
ATOM 3483 N N . GLU A 1 446 ? -6.817 0.762 -15.836 1.00 79.50 446 GLU A N 1
ATOM 3484 C CA . GLU A 1 446 ? -6.255 1.723 -16.776 1.00 79.50 446 GLU A CA 1
ATOM 3485 C C . GLU A 1 446 ? -4.996 2.346 -16.179 1.00 79.50 446 GLU A C 1
ATOM 3487 O O . GLU A 1 446 ? -4.945 2.647 -14.984 1.00 79.50 446 GLU A O 1
ATOM 3492 N N . LEU A 1 447 ? -3.964 2.510 -17.006 1.00 80.94 447 LEU A N 1
ATOM 3493 C CA . LEU A 1 447 ? -2.676 3.064 -16.610 1.00 80.94 447 LEU A CA 1
ATOM 3494 C C . LEU A 1 447 ? -2.650 4.574 -16.871 1.00 80.94 447 LEU A C 1
ATOM 3496 O O . LEU A 1 447 ? -2.867 5.043 -17.983 1.00 80.94 447 LEU A O 1
ATOM 3500 N N . TYR A 1 448 ? -2.297 5.329 -15.846 1.00 79.56 448 TYR A N 1
ATOM 3501 C CA . TYR A 1 448 ? -2.142 6.774 -15.871 1.00 79.56 448 TYR A CA 1
ATOM 3502 C C . TYR A 1 448 ? -0.682 7.111 -15.610 1.00 79.56 448 TYR A C 1
ATOM 3504 O O . TYR A 1 448 ? -0.032 6.446 -14.801 1.00 79.56 448 TYR A O 1
ATOM 3512 N N . ALA A 1 449 ? -0.179 8.148 -16.267 1.00 75.81 449 ALA A N 1
ATOM 3513 C CA . ALA A 1 449 ? 1.147 8.688 -16.036 1.00 75.81 449 ALA A CA 1
ATOM 3514 C C . ALA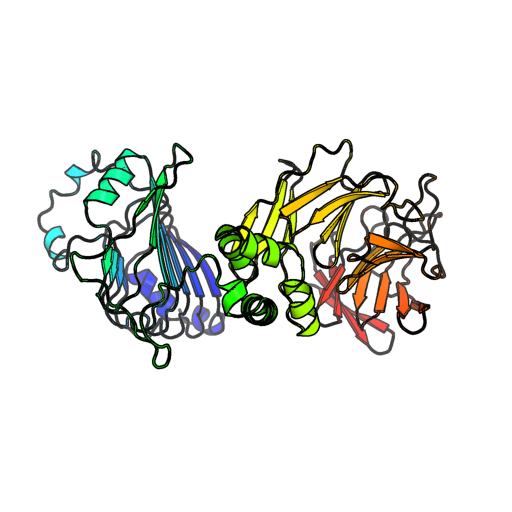 A 1 449 ? 1.057 10.193 -15.752 1.00 75.81 449 ALA A C 1
ATOM 3516 O O . ALA A 1 449 ? 0.268 10.908 -16.361 1.00 75.81 449 ALA A O 1
ATOM 3517 N N . ALA A 1 450 ? 1.846 10.690 -14.808 1.00 70.62 450 ALA A N 1
ATOM 3518 C CA . ALA A 1 450 ? 1.961 12.120 -14.558 1.00 70.62 450 ALA A CA 1
ATOM 3519 C C . ALA A 1 450 ? 3.210 12.657 -15.259 1.00 70.62 450 ALA A C 1
ATOM 3521 O O . ALA A 1 450 ? 4.313 12.154 -15.017 1.00 70.62 450 ALA A O 1
ATOM 3522 N N . ASP A 1 451 ? 3.032 13.675 -16.101 1.00 63.34 451 ASP A N 1
ATOM 3523 C CA . ASP A 1 451 ? 4.144 14.394 -16.709 1.00 63.34 451 ASP A CA 1
ATOM 3524 C C . ASP A 1 451 ? 4.552 15.562 -15.801 1.00 63.34 451 ASP A C 1
ATOM 3526 O O . ASP A 1 451 ? 3.770 16.463 -15.494 1.00 63.34 451 ASP A O 1
ATOM 3530 N N . TYR A 1 452 ? 5.795 15.523 -15.329 1.00 59.03 452 TYR A N 1
ATOM 3531 C CA . TYR A 1 452 ? 6.381 16.549 -14.466 1.00 59.03 452 TYR A CA 1
ATOM 3532 C C . TYR A 1 452 ? 7.271 17.526 -15.243 1.00 59.03 452 TYR A C 1
ATOM 3534 O O . TYR A 1 452 ? 7.901 18.381 -14.620 1.00 59.03 452 TYR A O 1
ATOM 3542 N N . SER A 1 453 ? 7.386 17.377 -16.568 1.00 51.28 453 SER A N 1
ATOM 3543 C CA . SER A 1 453 ? 8.395 18.090 -17.341 1.00 51.28 453 SER A CA 1
ATOM 3544 C C . SER A 1 453 ? 8.056 19.557 -17.576 1.00 51.28 453 SER A C 1
ATOM 3546 O O . SER A 1 453 ? 8.964 20.363 -17.392 1.00 51.28 453 SER A O 1
ATOM 3548 N N . GLU A 1 454 ? 6.805 19.947 -17.869 1.00 45.94 454 GLU A N 1
ATOM 3549 C CA . GLU A 1 454 ? 6.515 21.376 -18.119 1.00 45.94 454 GLU A CA 1
ATOM 3550 C C . GLU A 1 454 ? 5.178 21.939 -17.572 1.00 45.94 454 GLU A C 1
ATOM 3552 O O . GLU A 1 454 ? 5.153 23.136 -17.301 1.00 45.94 454 GLU A O 1
ATOM 3557 N N . ASN A 1 455 ? 4.126 21.150 -17.272 1.00 45.28 455 ASN A N 1
ATOM 3558 C CA . ASN A 1 455 ? 2.808 21.710 -16.865 1.00 45.28 455 ASN A CA 1
ATOM 3559 C C . ASN A 1 455 ? 2.047 21.013 -15.704 1.00 45.28 455 ASN A C 1
ATOM 3561 O O . ASN A 1 455 ? 0.927 21.421 -15.405 1.00 45.28 455 ASN A O 1
ATOM 3565 N N . ASN A 1 456 ? 2.602 20.008 -15.006 1.00 47.06 456 ASN A N 1
ATOM 3566 C CA . ASN A 1 456 ? 1.843 19.162 -14.049 1.00 47.06 456 ASN A CA 1
ATOM 3567 C C . ASN A 1 456 ? 0.583 18.504 -14.664 1.00 47.06 456 ASN A C 1
ATOM 3569 O O . ASN A 1 456 ? -0.372 18.207 -13.943 1.00 47.06 456 ASN A O 1
ATOM 3573 N N . GLU A 1 457 ? 0.564 18.279 -15.978 1.00 42.75 457 GLU A N 1
ATOM 3574 C CA . GLU A 1 457 ? -0.569 17.646 -16.654 1.00 42.75 457 GLU A CA 1
ATOM 3575 C C . GLU A 1 457 ? -0.550 16.130 -16.385 1.00 42.75 457 GLU A C 1
ATOM 3577 O O . GLU A 1 457 ? 0.456 15.434 -16.569 1.00 42.75 457 GLU A O 1
ATOM 3582 N N . LEU A 1 458 ? -1.680 15.593 -15.919 1.00 44.94 458 LEU A N 1
ATOM 3583 C CA . LEU A 1 458 ? -1.883 14.146 -15.819 1.00 44.94 458 LEU A CA 1
ATOM 3584 C C . LEU A 1 458 ? -2.232 13.622 -17.210 1.00 44.94 458 LEU A C 1
ATOM 3586 O O . LEU A 1 458 ? -3.227 14.052 -17.788 1.00 44.94 458 LEU A O 1
ATOM 3590 N N . THR A 1 459 ? -1.454 12.673 -17.728 1.00 51.09 459 THR A N 1
ATOM 3591 C CA . THR A 1 459 ? -1.768 11.972 -18.975 1.00 51.09 459 THR A CA 1
ATOM 3592 C C . THR A 1 459 ? -2.379 10.605 -18.673 1.00 51.09 459 THR A C 1
ATOM 3594 O O . THR A 1 459 ? -1.751 9.706 -18.111 1.00 51.09 459 THR A O 1
ATOM 3597 N N . ALA A 1 460 ? -3.650 10.424 -19.023 1.00 44.91 460 A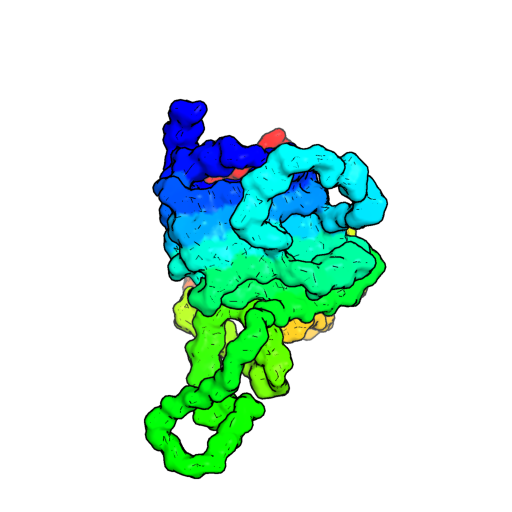LA A N 1
ATOM 3598 C CA . ALA A 1 460 ? -4.295 9.112 -18.976 1.00 44.91 460 ALA A CA 1
ATOM 3599 C C . ALA A 1 460 ? -3.881 8.281 -20.198 1.00 44.91 460 ALA A C 1
ATOM 3601 O O . ALA A 1 460 ? -3.759 8.843 -21.281 1.00 44.91 460 ALA A O 1
ATOM 3602 N N . GLY A 1 461 ? -3.685 6.966 -20.071 1.00 50.94 461 GLY A N 1
ATOM 3603 C CA . GLY A 1 461 ? -3.418 6.067 -21.197 1.00 50.94 461 GLY A CA 1
ATOM 3604 C C . GLY A 1 461 ? -4.415 4.908 -21.243 1.00 50.94 461 GLY A C 1
ATOM 3605 O O . GLY A 1 461 ? -4.634 4.244 -20.234 1.00 50.94 461 GLY A O 1
ATOM 3606 N N . GLN A 1 462 ? -4.999 4.626 -22.412 1.00 40.69 462 GLN A N 1
ATOM 3607 C CA . GLN A 1 462 ? -5.915 3.487 -22.600 1.00 40.69 462 GLN A CA 1
ATOM 3608 C C . GLN A 1 462 ? -5.382 2.495 -23.643 1.00 40.69 462 GLN A C 1
ATOM 3610 O O . GLN A 1 462 ? -4.846 2.909 -24.678 1.00 40.69 462 GLN A O 1
ATOM 3615 N N . GLN A 1 463 ? -5.534 1.188 -23.383 1.00 41.66 463 GLN A N 1
ATOM 3616 C CA . GLN A 1 463 ? -5.193 0.139 -24.344 1.00 41.66 463 GLN A CA 1
ATOM 3617 C C . GLN A 1 463 ? -6.317 0.032 -25.357 1.00 41.66 463 GLN A C 1
ATOM 3619 O O . GLN A 1 463 ? -7.427 -0.363 -25.007 1.00 41.66 463 GLN A O 1
ATOM 3624 N N . VAL A 1 464 ? -6.028 0.323 -26.621 1.00 40.47 464 VAL A N 1
ATOM 3625 C CA . VAL A 1 464 ? -6.962 0.075 -27.721 1.00 40.47 464 VAL A CA 1
ATOM 3626 C C . VAL A 1 464 ? -6.216 -0.706 -28.802 1.00 40.47 464 VAL A C 1
ATOM 3628 O O . VAL A 1 464 ? -5.249 -0.215 -29.383 1.00 40.47 464 VAL A O 1
ATOM 3631 N N . ASP A 1 465 ? -6.624 -1.953 -29.046 1.00 36.69 465 ASP A N 1
ATOM 3632 C CA . ASP A 1 465 ? -6.065 -2.827 -30.092 1.00 36.69 465 ASP A CA 1
ATOM 3633 C C . ASP A 1 465 ? -4.529 -2.936 -30.088 1.00 36.69 465 ASP A C 1
ATOM 3635 O O . ASP A 1 465 ? -3.857 -2.702 -31.089 1.00 36.69 465 ASP A O 1
ATOM 3639 N N . HIS A 1 466 ? -3.946 -3.280 -28.934 1.00 40.56 466 HIS A N 1
ATOM 3640 C CA . HIS A 1 466 ? -2.489 -3.415 -28.754 1.00 40.56 466 HIS A CA 1
ATOM 3641 C C . HIS A 1 466 ? -1.670 -2.138 -29.035 1.00 40.56 466 HIS A C 1
ATOM 3643 O O . HIS A 1 466 ? -0.441 -2.196 -29.051 1.00 40.56 466 HIS A O 1
ATOM 3649 N N . SER A 1 467 ? -2.333 -0.989 -29.173 1.00 36.00 467 SER A N 1
ATOM 3650 C CA . SER A 1 467 ? -1.736 0.343 -29.228 1.00 36.00 467 SER A CA 1
ATOM 3651 C C . SER A 1 467 ? -2.263 1.182 -28.061 1.00 36.00 467 SER A C 1
ATOM 3653 O O . SER A 1 467 ? -3.451 1.149 -27.746 1.00 36.00 467 SER A O 1
ATOM 3655 N N . TRP A 1 468 ? -1.382 1.889 -27.357 1.00 52.97 468 TRP A N 1
ATOM 3656 C CA . TRP A 1 468 ? -1.784 2.738 -26.234 1.00 52.97 468 TRP A CA 1
ATOM 3657 C C . TRP A 1 468 ? -1.886 4.182 -26.708 1.00 52.97 468 TRP A C 1
ATOM 3659 O O . TRP A 1 468 ? -0.952 4.702 -27.319 1.00 52.97 468 TRP A O 1
ATOM 3669 N N . LYS A 1 469 ? -3.032 4.816 -26.456 1.00 42.75 469 LYS A N 1
ATOM 3670 C CA . LYS A 1 469 ? -3.254 6.233 -26.763 1.00 42.75 469 LYS A CA 1
ATOM 3671 C C . LYS A 1 469 ? -3.276 7.039 -25.474 1.00 42.75 469 LYS A C 1
ATOM 3673 O O . LYS A 1 469 ? -3.909 6.623 -24.505 1.00 42.75 469 LYS A O 1
ATOM 3678 N N . ILE A 1 470 ? -2.624 8.200 -25.505 1.00 45.59 470 ILE A N 1
ATOM 3679 C CA . ILE A 1 470 ? -2.793 9.251 -24.499 1.00 45.59 470 ILE A CA 1
ATOM 3680 C C . ILE A 1 470 ? -4.259 9.700 -24.589 1.00 45.59 470 ILE A C 1
ATOM 3682 O O . ILE A 1 470 ? -4.687 10.238 -25.608 1.00 45.59 470 ILE A O 1
ATOM 3686 N N . ALA A 1 471 ? -5.044 9.359 -23.575 1.00 37.00 471 ALA A N 1
ATOM 3687 C CA . ALA A 1 471 ? -6.488 9.506 -23.531 1.00 37.00 471 ALA A CA 1
ATOM 3688 C C . ALA A 1 471 ? -6.916 10.928 -23.143 1.00 37.00 471 ALA A C 1
ATOM 3690 O O . ALA A 1 471 ? -7.868 11.421 -23.734 1.00 37.00 471 ALA A O 1
ATOM 3691 N N . CYS A 1 472 ? -6.216 11.606 -22.227 1.00 33.47 472 CYS A N 1
ATOM 3692 C CA . CYS A 1 472 ? -6.479 12.998 -21.825 1.00 33.47 472 CYS A CA 1
ATOM 3693 C C . CYS A 1 472 ? -5.238 13.602 -21.151 1.00 33.47 472 CYS A C 1
ATOM 3695 O O . CYS A 1 472 ? -4.596 12.897 -20.376 1.00 33.47 472 CYS A O 1
ATOM 3697 N N . THR A 1 473 ? -4.960 14.883 -21.404 1.00 35.12 473 THR A N 1
ATOM 3698 C CA . THR A 1 473 ? -4.210 15.790 -20.517 1.00 35.12 473 THR A CA 1
ATOM 3699 C C . THR A 1 473 ? -5.219 16.524 -19.623 1.00 35.12 473 THR A C 1
ATOM 3701 O O . THR A 1 473 ? -6.241 16.993 -20.131 1.00 35.12 473 THR A O 1
ATOM 3704 N N . PHE A 1 474 ? -4.993 16.550 -18.306 1.00 30.67 474 PHE A N 1
ATOM 3705 C CA . PHE A 1 474 ? -5.851 17.250 -17.331 1.00 30.67 474 PHE A CA 1
ATOM 3706 C C . PHE A 1 474 ? -5.269 18.582 -16.886 1.00 30.67 474 PHE A C 1
ATOM 3708 O O . PHE A 1 474 ? -4.052 18.592 -16.589 1.00 30.67 474 PHE A O 1
#

Sequence (474 aa):
MHLWNIELGNLCILKIAVDGLSVNDVDILRGLPALTALSLYVKKSPGIKIIFGMAAGFTALKYLKLRFMSGMAWLKFEADAMPNLWKLRLVFDAIPRMDQRLDLYLDREQWKQYQHGTALISMEHMAGLGEVSAKFGGAPAD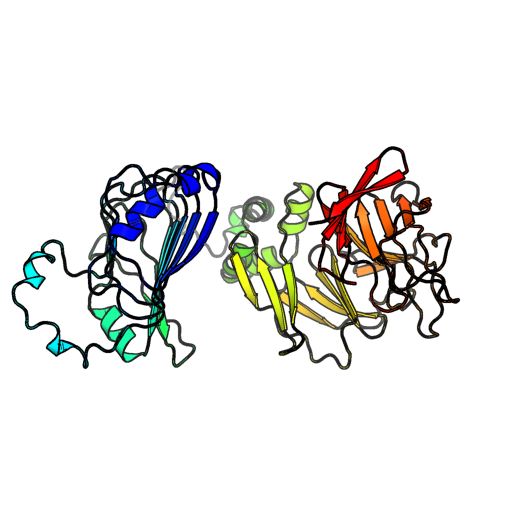LDYVSRIGVVSNHPSDPIIDVQLVDSGTHGDKRISARSPESTSCSLHVPGAGAGGEVSWSNIIGVIGRDLFISCLHRLSRSEYGAIASLNRDFNSVVRNGDIYRLRRKNGVAEHWLYLYFGSPLQWEAYDPSTGRWIQVPNMPPAESTIWEALAVGTKLLVFANRRVALRYSILTNSWTWLGHADAMNTPRSCFGSASVGEKAYVAGGTDSSYRELSSAEMYESETHTWAPLPSMNRSRYKCSGAFMDGKFYVIGGLTRSRELLTCCEEYDLNRRSWRVIDNMSQGLNETKLVAPPLIAVVNNELYAADYSENNELTAGQQVDHSWKIACTF

Radius of gyration: 28.76 Å; chains: 1; bounding box: 66×68×69 Å

Secondary structure (DSSP, 8-state):
-HHHHHHSTT--EEEEEEEE--HHHHHHHTT-TT--EEEEEEEE--SS-EEE-S-GGGTT--EEEEEESSS---EEE-TTSSTT--EEEEEES-PPPGGG-GGG---TTGGGGGTT-S-SEEE---TT--EEEEEEEE-HHHHHHHHHS--EEE-TTSPPPEEEEEESSSS-EEEEE---S--PPPPPPPTT--S-----GGGHHHHH-HHHHHHHHTTS-GGGHHHHHTS-HHHHHHHHTSHHHHHHHHTT-----EEEEEETTEEEEEEETTTTEEEEPPPPP--SS-EEEEEEETTEEEEEETTEEEEEEETTTTEEEE--GGG--SS--BS-EEEEETTEEEEE--B-TT--BB--EEEEETTTTEEEEEPPPSS-BBS-EEEEETTEEEEE--B-TT-PBP--EEEEETTTTEEEEETTTTTTS--SSSS---EEEEETTEEEEE--SSS--EEEEEEETTEEEEEEE-

Foldseek 3Di:
DVVCCVPQLQPQEDADEDQADDLVNVVVQLSRQNHAEYAYHHAAADPDEHELDDDNSQANYQYYHYAYNDEQYAYEYDEQSHQQHAEYEAHYAEYDDPVPPPPVPPDPVVVVRVPDDDASYEYDDRNNYNAAEHEYEYAPVRLVVCVPPHNYDYDPPHDFYWYWYHHPPDPDTDTDGDDDDDDDDDDDDDPDDDDDDPDDPVCVCVVCDVVVVLVVCLPDDPVCLVVQLVPDVVSVCSLQVCVSLVVCVVVVNDFDKDWDADVVVGFIWIARPVVRDIDGQPRDDPDPFDFQDWADAAQWIFTDTPLWRQWIAGNSVSDIDGDDPVLTAPFRFGQWAWYYDHQKIKTAWGAGPVRAIFQWMWMAGNVVSDIDTADGHPAGFGLWYWDDAPNWIKTAWGAHPVLDTALWIWIQDPVVSDIDIQHRNCPPQPPDSDDHYWQWDADPRWIKTFRPPPDRWIFTWDDDPSDIDRPDTD

pLDDT: mean 74.08, std 19.35, range [23.28, 98.31]

InterPro domains:
  IPR006652 Kelch repeat type 1 [PF01344] (332-378)
  IPR006652 Kelch repeat type 1 [PF01344] (381-426)
  IPR006652 Kelch repeat type 1 [SM00612] (344-391)
  IPR006652 Kelch repeat type 1 [SM00612] (392-439)
  IPR015915 Kelch-type beta-propeller [G3DSA:2.120.10.80] (230-472)
  IPR015915 Kelch-type beta-propeller [SSF117281] (256-451)
  IPR052439 F-box/kelch-repeat domain-containing protein [PTHR46122] (202-470)
  IPR055414 Disease resistance R13L4/SHOC-2-like, LRR domain [PF23598] (7-138)

Organism: Triticum aestivum (NCBI:txid4565)